Protein AF-A0A814RGB7-F1 (afdb_monomer_lite)

Structure (mmCIF, N/CA/C/O backbone):
data_AF-A0A814RGB7-F1
#
_entry.id   AF-A0A814RGB7-F1
#
loop_
_atom_site.group_PDB
_atom_site.id
_atom_site.type_symbol
_atom_site.label_atom_id
_atom_site.label_alt_id
_atom_site.label_comp_id
_atom_site.label_asym_id
_atom_site.label_entity_id
_atom_site.label_seq_id
_atom_site.pdbx_PDB_ins_code
_atom_site.Cartn_x
_atom_site.Cartn_y
_atom_site.Cartn_z
_atom_site.occupancy
_atom_site.B_iso_or_equiv
_atom_site.auth_seq_id
_atom_site.auth_comp_id
_atom_site.auth_asym_id
_atom_site.auth_atom_id
_atom_site.pdbx_PDB_model_num
ATOM 1 N N . MET A 1 1 ? 11.435 -7.541 -23.942 1.00 33.56 1 MET A N 1
ATOM 2 C CA . MET A 1 1 ? 10.851 -6.207 -24.217 1.00 33.56 1 MET A CA 1
ATOM 3 C C . MET A 1 1 ? 11.840 -5.070 -23.958 1.00 33.56 1 MET A C 1
ATOM 5 O O . MET A 1 1 ? 12.198 -4.415 -24.922 1.00 33.56 1 MET A O 1
ATOM 9 N N . TYR A 1 2 ? 12.375 -4.865 -22.743 1.00 37.16 2 TYR A N 1
ATOM 10 C CA . TYR A 1 2 ? 13.405 -3.826 -22.505 1.00 37.16 2 TYR A CA 1
ATOM 11 C C . TYR A 1 2 ? 14.735 -4.060 -23.253 1.00 37.16 2 TYR A C 1
ATOM 13 O O . TYR A 1 2 ? 15.368 -3.114 -23.705 1.00 37.16 2 TYR A O 1
ATOM 21 N N . THR A 1 3 ? 15.138 -5.315 -23.457 1.00 35.88 3 THR A N 1
ATOM 22 C CA . THR A 1 3 ? 16.342 -5.685 -24.226 1.00 35.88 3 THR A CA 1
ATOM 23 C C . THR A 1 3 ? 16.270 -5.319 -25.713 1.00 35.88 3 THR A C 1
ATOM 25 O O . THR A 1 3 ? 17.300 -5.087 -26.337 1.00 35.88 3 THR A O 1
ATOM 28 N N . GLU A 1 4 ? 15.068 -5.219 -26.284 1.00 37.34 4 GLU A N 1
ATOM 29 C CA . GLU A 1 4 ? 14.876 -4.943 -27.713 1.00 37.34 4 GLU A CA 1
ATOM 30 C C . GLU A 1 4 ? 14.981 -3.440 -28.023 1.00 37.34 4 GLU A C 1
ATOM 32 O O . GLU A 1 4 ? 15.603 -3.060 -29.017 1.00 37.34 4 GLU A O 1
ATOM 37 N N . GLN A 1 5 ? 14.494 -2.587 -27.107 1.00 41.88 5 GLN A N 1
ATOM 38 C CA . GLN A 1 5 ? 14.685 -1.128 -27.148 1.00 41.88 5 GLN A CA 1
ATOM 39 C C . GLN A 1 5 ? 16.163 -0.732 -27.081 1.00 41.88 5 GLN A C 1
ATOM 41 O O . GLN A 1 5 ? 16.591 0.188 -27.773 1.00 41.88 5 GLN A O 1
ATOM 46 N N . VAL A 1 6 ? 16.953 -1.458 -26.290 1.00 46.22 6 VAL A N 1
ATOM 47 C CA . VAL A 1 6 ? 18.399 -1.240 -26.197 1.00 46.22 6 VAL A CA 1
ATOM 48 C C . VAL A 1 6 ? 19.080 -1.570 -27.533 1.00 46.22 6 VAL A C 1
ATOM 50 O O . VAL A 1 6 ? 19.961 -0.834 -27.966 1.00 46.22 6 VAL A O 1
ATOM 53 N N . SER A 1 7 ? 18.636 -2.613 -28.246 1.00 39.19 7 SER A N 1
ATOM 54 C CA . SER A 1 7 ? 19.266 -3.036 -29.508 1.00 39.19 7 SER A CA 1
ATOM 55 C C . SER A 1 7 ? 19.085 -2.045 -30.668 1.00 39.19 7 SER A C 1
ATOM 57 O O . SER A 1 7 ? 20.008 -1.862 -31.462 1.00 39.19 7 SER A O 1
ATOM 59 N N . LEU A 1 8 ? 17.936 -1.359 -30.746 1.00 42.97 8 LEU A N 1
ATOM 60 C CA . LEU A 1 8 ? 17.678 -0.336 -31.769 1.00 42.97 8 LEU A CA 1
ATOM 61 C C . LEU A 1 8 ? 18.514 0.932 -31.541 1.00 42.97 8 LEU A C 1
ATOM 63 O O . LEU A 1 8 ? 18.915 1.576 -32.508 1.00 42.97 8 LEU A O 1
ATOM 67 N N . PHE A 1 9 ? 18.847 1.241 -30.286 1.00 43.59 9 PHE A N 1
ATOM 68 C CA . PHE A 1 9 ? 19.666 2.399 -29.921 1.00 43.59 9 PHE A CA 1
ATOM 69 C C . PHE A 1 9 ? 21.161 2.207 -30.248 1.00 43.59 9 PHE A C 1
ATOM 71 O O . PHE A 1 9 ? 21.848 3.157 -30.611 1.00 43.59 9 PHE A O 1
ATOM 78 N N . TYR A 1 10 ? 21.672 0.970 -30.212 1.00 40.97 10 TYR A N 1
ATOM 79 C CA . TYR A 1 10 ? 23.081 0.676 -30.530 1.00 40.97 10 TYR A CA 1
ATOM 80 C C . TYR A 1 10 ? 23.451 0.824 -32.011 1.00 40.97 10 TYR A C 1
ATOM 82 O O . TYR A 1 10 ? 24.636 0.835 -32.347 1.00 40.97 10 TYR A O 1
ATOM 90 N N . LYS A 1 11 ? 22.475 0.948 -32.919 1.00 43.69 11 LYS A N 1
ATOM 91 C CA . LYS A 1 11 ? 22.734 0.923 -34.367 1.00 43.69 11 LYS A CA 1
ATOM 92 C C . LYS A 1 11 ? 23.328 2.224 -34.935 1.00 43.69 11 LYS A C 1
ATOM 94 O O . LYS A 1 11 ? 23.633 2.255 -36.122 1.00 43.69 11 LYS A O 1
ATOM 99 N N . GLN A 1 12 ? 23.504 3.271 -34.122 1.00 38.03 12 GLN A N 1
ATOM 100 C CA . GLN A 1 12 ? 23.889 4.615 -34.586 1.00 38.03 12 GLN A CA 1
ATOM 101 C C . GLN A 1 12 ? 25.231 5.165 -34.067 1.00 38.03 12 GLN A C 1
ATOM 103 O O . GLN A 1 12 ? 25.542 6.320 -34.341 1.00 38.03 12 GLN A O 1
ATOM 108 N N . ILE A 1 13 ? 26.067 4.384 -33.373 1.00 42.38 13 ILE A N 1
ATOM 109 C CA . ILE A 1 13 ? 27.338 4.912 -32.838 1.00 42.38 13 ILE A CA 1
ATOM 110 C C . ILE A 1 13 ? 28.458 4.859 -33.906 1.00 42.38 13 ILE A C 1
ATOM 112 O O . ILE A 1 13 ? 28.787 3.767 -34.383 1.00 42.38 13 ILE A O 1
ATOM 116 N N . PRO A 1 14 ? 29.080 5.997 -34.284 1.00 39.72 14 PRO A N 1
ATOM 117 C CA . PRO A 1 14 ? 30.199 6.028 -35.223 1.00 39.72 14 PRO A CA 1
ATOM 118 C C . PRO A 1 14 ? 31.477 5.445 -34.602 1.00 39.72 14 PRO A C 1
ATOM 120 O O . PRO A 1 14 ? 31.844 5.743 -33.466 1.00 39.72 14 PRO A O 1
ATOM 123 N N . LYS A 1 15 ? 32.181 4.609 -35.373 1.00 40.59 15 LYS A N 1
ATOM 124 C CA . LYS A 1 15 ? 33.459 4.000 -34.980 1.00 40.59 15 LYS A CA 1
ATOM 125 C C . LYS A 1 15 ? 34.573 5.052 -35.004 1.00 40.59 15 LYS A C 1
ATOM 127 O O . LYS A 1 15 ? 35.044 5.404 -36.081 1.00 40.59 15 LYS A O 1
ATOM 132 N N . MET A 1 16 ? 35.031 5.511 -33.839 1.00 38.03 16 MET A N 1
ATOM 133 C CA . MET A 1 16 ? 36.320 6.204 -33.725 1.00 38.03 16 MET A CA 1
ATOM 134 C C . MET A 1 16 ? 37.440 5.189 -33.474 1.00 38.03 16 MET A C 1
ATOM 136 O O . MET A 1 16 ? 37.330 4.329 -32.601 1.00 38.03 16 MET A O 1
ATOM 140 N N . VAL A 1 17 ? 38.507 5.277 -34.270 1.00 42.53 17 VAL A N 1
ATOM 141 C CA . VAL A 1 17 ? 39.673 4.383 -34.235 1.00 42.53 17 VAL A CA 1
ATOM 142 C C . VAL A 1 17 ? 40.725 4.976 -33.296 1.00 42.53 17 VAL A C 1
ATOM 144 O O . VAL A 1 17 ? 41.250 6.050 -33.570 1.00 42.53 17 VAL A O 1
ATOM 147 N N . PHE A 1 18 ? 41.052 4.273 -32.208 1.00 46.28 18 PHE A N 1
ATOM 148 C CA . PHE A 1 18 ? 42.169 4.610 -31.319 1.00 46.28 18 PHE A CA 1
ATOM 149 C C . PHE A 1 18 ? 43.207 3.479 -31.310 1.00 46.28 18 PHE A C 1
ATOM 151 O O . PHE A 1 18 ? 42.896 2.330 -30.996 1.00 46.28 18 PHE A O 1
ATOM 158 N N . ASN A 1 19 ? 44.458 3.823 -31.628 1.00 50.38 19 ASN A N 1
ATOM 159 C CA . ASN A 1 19 ? 45.604 2.914 -31.665 1.00 50.38 19 ASN A CA 1
ATOM 160 C C . ASN A 1 19 ? 46.225 2.755 -30.264 1.00 50.38 19 ASN A C 1
ATOM 162 O O . ASN A 1 19 ? 47.254 3.348 -29.965 1.00 50.38 19 ASN A O 1
ATOM 166 N N . ASN A 1 20 ? 45.577 1.972 -29.399 1.00 51.78 20 ASN A N 1
ATOM 167 C CA . ASN A 1 20 ? 46.168 1.360 -28.198 1.00 51.78 20 ASN A CA 1
ATOM 168 C C . ASN A 1 20 ? 45.368 0.082 -27.885 1.00 51.78 20 ASN A C 1
ATOM 170 O O . ASN A 1 20 ? 44.400 0.091 -27.127 1.00 51.78 20 ASN A O 1
ATOM 174 N N . ILE A 1 21 ? 45.703 -1.004 -28.585 1.00 59.81 21 ILE A N 1
ATOM 175 C CA . ILE A 1 21 ? 44.792 -2.138 -28.826 1.00 59.81 21 ILE A CA 1
ATOM 176 C C . ILE A 1 21 ? 44.716 -3.120 -27.642 1.00 59.81 21 ILE A C 1
ATOM 178 O O . ILE A 1 21 ? 43.698 -3.774 -27.464 1.00 59.81 21 ILE A O 1
ATOM 182 N N . THR A 1 22 ? 45.739 -3.228 -26.793 1.00 68.19 22 THR A N 1
ATOM 183 C CA . THR A 1 22 ? 45.801 -4.319 -25.800 1.00 68.19 22 THR A CA 1
ATOM 184 C C . THR A 1 22 ? 45.109 -3.995 -24.473 1.00 68.19 22 THR A C 1
ATOM 186 O O . THR A 1 22 ? 44.306 -4.789 -23.995 1.00 68.19 22 THR A O 1
ATOM 189 N N . THR A 1 23 ? 45.331 -2.811 -23.893 1.00 66.75 23 THR A N 1
ATOM 190 C CA . THR A 1 23 ? 44.683 -2.399 -22.628 1.00 66.75 23 THR A CA 1
ATOM 191 C C . THR A 1 23 ? 43.201 -2.055 -22.792 1.00 66.75 23 THR A C 1
ATOM 193 O O . THR A 1 23 ? 42.419 -2.176 -21.850 1.00 66.75 23 THR A O 1
ATOM 196 N N . THR A 1 24 ? 42.783 -1.658 -23.993 1.00 66.19 24 THR A N 1
ATOM 197 C CA . THR A 1 24 ? 41.378 -1.351 -24.295 1.00 66.19 24 THR A CA 1
ATOM 198 C C . THR A 1 24 ? 40.516 -2.610 -24.384 1.00 66.19 24 THR A C 1
ATOM 200 O O . THR A 1 24 ? 39.361 -2.583 -23.958 1.00 66.19 24 THR A O 1
ATOM 203 N N . VAL A 1 25 ? 41.072 -3.733 -24.851 1.00 70.88 25 VAL A N 1
ATOM 204 C CA . VAL A 1 25 ? 40.349 -5.010 -24.981 1.00 70.88 25 VAL A CA 1
ATOM 205 C C . VAL A 1 25 ? 40.011 -5.618 -23.617 1.00 70.88 25 VAL A C 1
ATOM 207 O O . VAL A 1 25 ? 38.863 -6.009 -23.403 1.00 70.88 25 VAL A O 1
ATOM 210 N N . GLU A 1 26 ? 40.944 -5.632 -22.660 1.00 74.00 26 GLU A N 1
ATOM 211 C CA . GLU A 1 26 ? 40.677 -6.161 -21.309 1.00 74.00 26 GLU A CA 1
ATOM 212 C C . GLU A 1 26 ? 39.628 -5.324 -20.554 1.00 74.00 26 GLU A C 1
ATOM 214 O O . GLU A 1 26 ? 38.721 -5.865 -19.908 1.00 74.00 26 GLU A O 1
ATOM 219 N N . LEU A 1 27 ? 39.679 -3.994 -20.690 1.00 73.81 27 LEU A N 1
ATOM 220 C CA . LEU A 1 27 ? 38.715 -3.087 -20.061 1.00 73.81 27 LEU A CA 1
ATOM 221 C C . LEU A 1 27 ? 37.318 -3.195 -20.705 1.00 73.81 27 LEU A C 1
ATOM 223 O O . LEU A 1 27 ? 36.295 -3.164 -20.011 1.00 73.81 27 LEU A O 1
ATOM 227 N N . MET A 1 28 ? 37.252 -3.406 -22.025 1.00 75.06 28 MET A N 1
ATOM 228 C CA . MET A 1 28 ? 36.004 -3.713 -22.735 1.00 75.06 28 MET A CA 1
ATOM 229 C C . MET A 1 28 ? 35.414 -5.067 -22.319 1.00 75.06 28 MET A C 1
ATOM 231 O O . MET A 1 28 ? 34.200 -5.190 -22.152 1.00 75.06 28 MET A O 1
ATOM 235 N N . GLN A 1 29 ? 36.245 -6.085 -22.101 1.00 83.00 29 GLN A N 1
ATOM 236 C CA . GLN A 1 29 ? 35.766 -7.405 -21.691 1.00 83.00 29 GLN A CA 1
ATOM 237 C C . GLN A 1 29 ? 35.222 -7.399 -20.254 1.00 83.00 29 GLN A C 1
ATOM 239 O O . GLN A 1 29 ? 34.168 -7.981 -19.990 1.00 83.00 29 GLN A O 1
ATOM 244 N N . THR A 1 30 ? 35.884 -6.677 -19.348 1.00 83.88 30 THR A N 1
ATOM 245 C CA . THR A 1 30 ? 35.454 -6.537 -17.946 1.00 83.88 30 THR A CA 1
ATOM 246 C C . THR A 1 30 ? 34.173 -5.705 -17.818 1.00 83.88 30 THR A C 1
ATOM 248 O O . THR A 1 30 ? 33.269 -6.042 -17.055 1.00 83.88 30 THR A O 1
ATOM 251 N N . SER A 1 31 ? 34.041 -4.631 -18.601 1.00 85.12 31 SER A N 1
ATOM 252 C CA . SER A 1 31 ? 32.812 -3.824 -18.624 1.00 85.12 31 SER A CA 1
ATOM 253 C C . SER A 1 31 ? 31.614 -4.599 -19.181 1.00 85.12 31 SER A C 1
ATOM 255 O O . SER A 1 31 ? 30.502 -4.472 -18.660 1.00 85.12 31 SER A O 1
ATOM 257 N N . LYS A 1 32 ? 31.838 -5.458 -20.184 1.00 87.25 32 LYS A N 1
ATOM 258 C CA . LYS A 1 32 ? 30.808 -6.349 -20.726 1.00 87.25 32 LYS A CA 1
ATOM 259 C C . LYS A 1 32 ? 30.332 -7.375 -19.695 1.00 87.25 32 LYS A C 1
ATOM 261 O O . LYS A 1 32 ? 29.128 -7.493 -19.488 1.00 87.25 32 LYS A O 1
ATOM 266 N N . SER A 1 33 ? 31.244 -8.057 -18.999 1.00 92.06 33 SER A N 1
ATOM 267 C CA . SER A 1 33 ? 30.863 -9.064 -17.995 1.00 92.06 33 SER A CA 1
ATOM 268 C C . SER A 1 33 ? 30.087 -8.458 -16.817 1.00 92.06 33 SER A C 1
ATOM 270 O O . SER A 1 33 ? 29.112 -9.053 -16.345 1.00 92.06 33 SER A O 1
ATOM 272 N N . LEU A 1 34 ? 30.450 -7.244 -16.382 1.00 91.06 34 LEU A N 1
ATOM 273 C CA . LEU A 1 34 ? 29.706 -6.499 -15.363 1.00 91.06 34 LEU A CA 1
ATOM 274 C C . LEU A 1 34 ? 28.298 -6.132 -15.846 1.00 91.06 34 LEU A C 1
ATOM 276 O O . LEU A 1 34 ? 27.326 -6.343 -15.121 1.00 91.06 34 LEU A O 1
ATOM 280 N N . SER A 1 35 ? 28.187 -5.601 -17.066 1.00 91.94 35 SER A N 1
ATOM 281 C CA . SER A 1 35 ? 26.909 -5.263 -17.697 1.00 91.94 35 SER A CA 1
ATOM 282 C C . SER A 1 35 ? 25.983 -6.481 -17.769 1.00 91.94 35 SER A C 1
ATOM 284 O O . SER A 1 35 ? 24.828 -6.409 -17.348 1.00 91.94 35 SER A O 1
ATOM 286 N N . ASP A 1 36 ? 26.493 -7.625 -18.224 1.00 91.62 36 ASP A N 1
ATOM 287 C CA . ASP A 1 36 ? 25.722 -8.868 -18.332 1.00 91.62 36 ASP A CA 1
ATOM 288 C C . AS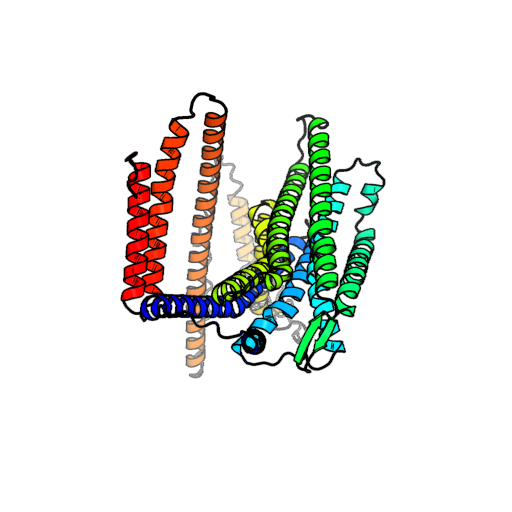P A 1 36 ? 25.252 -9.363 -16.955 1.00 91.62 36 ASP A C 1
ATOM 290 O O . ASP A 1 36 ? 24.088 -9.735 -16.782 1.00 91.62 36 ASP A O 1
ATOM 294 N N . THR A 1 37 ? 26.121 -9.281 -15.943 1.00 93.12 37 THR A N 1
ATOM 295 C CA . THR A 1 37 ? 25.789 -9.659 -14.561 1.00 93.12 37 THR A CA 1
ATOM 296 C C . THR A 1 37 ? 24.711 -8.749 -13.967 1.00 93.12 37 THR A C 1
ATOM 298 O O . THR A 1 37 ? 23.740 -9.239 -13.386 1.00 93.12 37 THR A O 1
ATOM 301 N N . LEU A 1 38 ? 24.831 -7.428 -14.133 1.00 92.06 38 LEU A N 1
ATOM 302 C CA . LEU A 1 38 ? 23.834 -6.463 -13.656 1.00 92.06 38 LEU A CA 1
ATOM 303 C C . LEU A 1 38 ? 22.482 -6.660 -14.338 1.00 92.06 38 LEU A C 1
ATOM 305 O O . LEU A 1 38 ? 21.448 -6.629 -13.671 1.00 92.06 38 LEU A O 1
ATOM 309 N N . ASN A 1 39 ? 22.482 -6.912 -15.646 1.00 90.50 39 ASN A N 1
ATOM 310 C CA . ASN A 1 39 ? 21.262 -7.175 -16.398 1.00 90.50 39 ASN A CA 1
ATOM 311 C C . ASN A 1 39 ? 20.585 -8.469 -15.936 1.00 90.50 39 ASN A C 1
ATOM 313 O O . ASN A 1 39 ? 19.370 -8.474 -15.736 1.00 90.50 39 ASN A O 1
ATOM 317 N N . LEU A 1 40 ? 21.351 -9.533 -15.680 1.00 93.31 40 LEU A N 1
ATOM 318 C CA . LEU A 1 40 ? 20.819 -10.784 -15.139 1.00 93.31 40 LEU A CA 1
ATOM 319 C C . LEU A 1 40 ? 20.191 -10.588 -13.750 1.00 93.31 40 LEU A C 1
ATOM 321 O O . LEU A 1 40 ? 19.084 -11.064 -13.489 1.00 93.31 40 LEU A O 1
ATOM 325 N N . ILE A 1 41 ? 20.872 -9.869 -12.852 1.00 93.94 41 ILE A N 1
ATOM 326 C CA . ILE A 1 41 ? 20.347 -9.568 -11.512 1.00 93.94 41 ILE A CA 1
ATOM 327 C C . ILE A 1 41 ? 19.084 -8.710 -11.620 1.00 93.94 41 ILE A C 1
ATOM 329 O O . ILE A 1 41 ? 18.080 -9.024 -10.982 1.00 93.94 41 ILE A O 1
ATOM 333 N N . SER A 1 42 ? 19.111 -7.663 -12.448 1.00 93.00 42 SER A N 1
ATOM 334 C CA . SER A 1 42 ? 17.967 -6.780 -12.691 1.00 93.00 42 SER A CA 1
ATOM 335 C C . SER A 1 42 ? 16.749 -7.569 -13.170 1.00 93.00 42 SER A C 1
ATOM 337 O O . SER A 1 42 ? 15.669 -7.446 -12.596 1.00 93.00 42 SER A O 1
ATOM 339 N N . GLN A 1 43 ? 16.931 -8.458 -14.150 1.00 92.56 43 GLN A N 1
ATOM 340 C CA . GLN A 1 43 ? 15.865 -9.327 -14.650 1.00 92.56 43 GLN A CA 1
ATOM 341 C C . GLN A 1 43 ? 15.298 -10.226 -13.549 1.00 92.56 43 GLN A C 1
ATOM 343 O O . GLN A 1 43 ? 14.084 -10.286 -13.381 1.00 92.56 43 GLN A O 1
ATOM 348 N N . ASN A 1 44 ? 16.145 -10.875 -12.748 1.00 94.19 44 ASN A N 1
ATOM 349 C CA . ASN A 1 44 ? 15.670 -11.718 -11.649 1.00 94.19 44 ASN A CA 1
ATOM 350 C C . ASN A 1 44 ? 14.881 -10.919 -10.600 1.00 94.19 44 ASN A C 1
ATOM 352 O O . ASN A 1 44 ? 13.831 -11.375 -10.145 1.00 94.19 44 ASN A O 1
ATOM 356 N N . ILE A 1 45 ? 15.343 -9.718 -10.242 1.00 93.94 45 ILE A N 1
ATOM 357 C CA . ILE A 1 45 ? 14.630 -8.835 -9.310 1.00 93.94 45 ILE A CA 1
ATOM 358 C C . ILE A 1 45 ? 13.273 -8.432 -9.894 1.00 93.94 45 ILE A C 1
ATOM 360 O O . ILE A 1 45 ? 12.258 -8.587 -9.219 1.00 93.94 45 ILE A O 1
ATOM 364 N N . LEU A 1 46 ? 13.237 -7.980 -11.150 1.00 92.12 46 LEU A N 1
ATOM 365 C CA . LEU A 1 46 ? 12.009 -7.579 -11.844 1.00 92.12 46 LEU A CA 1
ATOM 366 C C . LEU A 1 46 ? 10.990 -8.720 -11.965 1.00 92.12 46 LEU A C 1
ATOM 368 O O . LEU A 1 46 ? 9.794 -8.454 -11.982 1.00 92.12 46 LEU A O 1
ATOM 372 N N . ILE A 1 47 ? 11.442 -9.975 -12.037 1.00 93.62 47 ILE A N 1
ATOM 373 C CA . ILE A 1 47 ? 10.562 -11.143 -12.154 1.00 93.62 47 ILE A CA 1
ATOM 374 C C . ILE A 1 47 ? 10.033 -11.581 -10.785 1.00 93.62 47 ILE A C 1
ATOM 376 O O . ILE A 1 47 ? 8.824 -11.724 -10.611 1.00 93.62 47 ILE A O 1
ATOM 380 N N . TYR A 1 48 ? 10.910 -11.825 -9.809 1.00 96.00 48 TYR A N 1
ATOM 381 C CA . TYR A 1 48 ? 10.520 -12.510 -8.569 1.00 96.00 48 TYR A CA 1
ATOM 382 C C . TYR A 1 48 ? 10.019 -11.570 -7.468 1.00 96.00 48 TYR A C 1
ATOM 384 O O . TYR A 1 48 ? 9.172 -11.964 -6.663 1.00 96.00 48 TYR A O 1
ATOM 392 N N . LEU A 1 49 ? 10.506 -10.330 -7.412 1.00 95.75 49 LEU A N 1
ATOM 393 C CA . LEU A 1 49 ? 10.148 -9.390 -6.349 1.00 95.75 49 LEU A CA 1
ATOM 394 C C . LEU A 1 49 ? 8.659 -8.960 -6.376 1.00 95.75 49 LEU A C 1
ATOM 396 O O . LEU A 1 49 ? 8.052 -8.920 -5.301 1.00 95.75 49 LEU A O 1
ATOM 400 N N . PRO A 1 50 ? 8.013 -8.760 -7.547 1.00 95.00 50 PRO A N 1
ATOM 401 C CA . PRO A 1 50 ? 6.565 -8.536 -7.646 1.00 95.00 50 PRO A CA 1
ATOM 402 C C . PRO A 1 50 ? 5.713 -9.620 -6.975 1.00 95.00 50 PRO A C 1
ATOM 404 O O . PRO A 1 50 ? 4.757 -9.304 -6.259 1.00 95.00 50 PRO A O 1
ATOM 407 N N . LEU A 1 51 ? 6.081 -10.897 -7.155 1.00 96.50 51 LEU A N 1
ATOM 408 C CA . LEU A 1 51 ? 5.397 -12.033 -6.530 1.00 96.50 51 LEU A CA 1
ATOM 409 C C . LEU A 1 51 ? 5.531 -11.985 -5.005 1.00 96.50 51 LEU A C 1
ATOM 411 O O . LEU A 1 51 ? 4.548 -12.183 -4.292 1.00 96.50 51 LEU A O 1
ATOM 415 N N . VAL A 1 52 ? 6.732 -11.687 -4.500 1.00 97.38 52 VAL A N 1
ATOM 416 C CA . VAL A 1 52 ? 6.966 -11.525 -3.060 1.00 97.38 52 VAL A CA 1
ATOM 417 C C . VAL A 1 52 ? 6.058 -10.423 -2.510 1.00 97.38 52 VAL A C 1
ATOM 419 O O . VAL A 1 52 ? 5.316 -10.662 -1.558 1.00 97.38 52 VAL A O 1
ATOM 422 N N . PHE A 1 53 ? 6.026 -9.244 -3.133 1.00 97.25 53 PHE A N 1
ATOM 423 C CA . PHE A 1 53 ? 5.151 -8.158 -2.682 1.00 97.25 53 PHE A CA 1
ATOM 424 C C . PHE A 1 53 ? 3.669 -8.484 -2.788 1.00 97.25 53 PHE A C 1
ATOM 426 O O . PHE A 1 53 ? 2.915 -8.082 -1.907 1.00 97.25 53 PHE A O 1
ATOM 433 N N . PHE A 1 54 ? 3.245 -9.245 -3.793 1.00 98.00 54 PHE A N 1
ATOM 434 C CA . PHE A 1 54 ? 1.869 -9.719 -3.882 1.00 98.00 54 PHE A CA 1
ATOM 435 C C . PHE A 1 54 ? 1.498 -10.616 -2.689 1.00 98.00 54 PHE A C 1
ATOM 437 O O . PHE A 1 54 ? 0.480 -10.378 -2.040 1.00 98.00 54 PHE A O 1
ATOM 444 N N . LEU A 1 55 ? 2.346 -11.589 -2.333 1.00 97.94 55 LEU A N 1
ATOM 445 C CA . LEU A 1 55 ? 2.105 -12.483 -1.193 1.00 97.94 55 LEU A CA 1
ATOM 446 C C . LEU A 1 55 ? 2.069 -11.726 0.142 1.00 97.94 55 LEU A C 1
ATOM 448 O O . LEU A 1 55 ? 1.140 -11.903 0.932 1.00 97.94 55 LEU A O 1
ATOM 452 N N . PHE A 1 56 ? 3.044 -10.846 0.389 1.00 98.31 56 PHE A N 1
ATOM 453 C CA . PHE A 1 56 ? 3.045 -9.999 1.587 1.00 98.31 56 PHE A CA 1
ATOM 454 C C . PHE A 1 56 ? 1.859 -9.020 1.591 1.00 98.31 56 PHE A C 1
ATOM 456 O O . PHE A 1 56 ? 1.254 -8.786 2.635 1.00 98.31 56 PHE A O 1
ATOM 463 N N . GLY A 1 57 ? 1.476 -8.484 0.432 1.00 98.12 57 GLY A N 1
ATOM 464 C CA . GLY A 1 57 ? 0.301 -7.631 0.274 1.00 98.12 57 GLY A CA 1
ATOM 465 C C . GLY A 1 57 ? -0.996 -8.356 0.628 1.00 98.12 57 GLY A C 1
ATOM 466 O O . GLY A 1 57 ? -1.808 -7.815 1.374 1.00 98.12 57 GLY A O 1
ATOM 467 N N . LEU A 1 58 ? -1.163 -9.605 0.184 1.00 98.38 58 LEU A N 1
ATOM 468 C CA . LEU A 1 58 ? -2.325 -10.437 0.508 1.00 98.38 58 LEU A CA 1
ATOM 469 C C . LEU A 1 58 ? -2.422 -10.699 2.019 1.00 98.38 58 LEU A C 1
ATOM 471 O O . LEU A 1 58 ? -3.476 -10.491 2.622 1.00 98.38 58 LEU A O 1
ATOM 475 N N . ILE A 1 59 ? -1.312 -11.105 2.646 1.00 98.12 59 ILE A N 1
ATOM 476 C CA . ILE A 1 59 ? -1.239 -11.330 4.098 1.00 98.12 59 ILE A CA 1
ATOM 477 C C . ILE A 1 59 ? -1.563 -10.034 4.850 1.00 98.12 59 ILE A C 1
ATOM 479 O O . ILE A 1 59 ? -2.364 -10.039 5.789 1.00 98.12 59 ILE A O 1
ATOM 483 N N . GLY A 1 60 ? -0.973 -8.916 4.421 1.00 97.88 60 GLY A N 1
ATOM 484 C CA . GLY A 1 60 ? -1.211 -7.601 5.000 1.00 97.88 60 GLY A CA 1
ATOM 485 C C . GLY A 1 60 ? -2.667 -7.155 4.881 1.00 97.88 60 GLY A C 1
ATOM 486 O O . GLY A 1 60 ? -3.254 -6.698 5.863 1.00 97.88 60 GLY A O 1
ATOM 487 N N . PHE A 1 61 ? -3.284 -7.348 3.716 1.00 98.31 61 PHE A N 1
ATOM 488 C CA . PHE A 1 61 ? -4.689 -7.036 3.476 1.00 98.31 61 PHE A CA 1
ATOM 489 C C . PHE A 1 61 ? -5.612 -7.853 4.385 1.00 98.31 61 PHE A C 1
ATOM 491 O O . PHE A 1 61 ? -6.433 -7.271 5.094 1.00 98.31 61 PHE A O 1
ATOM 498 N N . ILE A 1 62 ? -5.434 -9.177 4.443 1.00 97.38 62 ILE A N 1
ATOM 499 C CA . ILE A 1 62 ? -6.209 -10.062 5.327 1.00 97.38 62 ILE A CA 1
ATOM 500 C C . ILE A 1 62 ? -6.075 -9.608 6.789 1.00 97.38 62 ILE A C 1
ATOM 502 O O . ILE A 1 62 ? -7.068 -9.495 7.514 1.00 97.38 62 ILE A O 1
ATOM 506 N N . GLY A 1 63 ? -4.856 -9.279 7.222 1.00 97.25 63 GLY A N 1
ATOM 507 C CA . GLY A 1 63 ? -4.602 -8.766 8.563 1.00 97.25 63 GLY A CA 1
ATOM 508 C C . GLY A 1 63 ? -5.279 -7.419 8.846 1.00 97.25 63 GLY A C 1
ATOM 509 O O . GLY A 1 63 ? -5.851 -7.229 9.927 1.00 97.25 63 GLY A O 1
ATOM 510 N N . ASN A 1 64 ? -5.280 -6.500 7.878 1.00 97.50 64 ASN A N 1
ATOM 511 C CA . ASN A 1 64 ? -5.999 -5.227 7.962 1.00 97.50 64 ASN A CA 1
ATOM 512 C C . ASN A 1 64 ? -7.516 -5.437 8.031 1.00 97.50 64 ASN A C 1
ATOM 514 O O . ASN A 1 64 ? -8.163 -4.812 8.870 1.00 97.50 64 ASN A O 1
ATOM 518 N N . VAL A 1 65 ? -8.083 -6.349 7.237 1.00 96.62 65 VAL A N 1
ATOM 519 C CA . VAL A 1 65 ? -9.512 -6.704 7.273 1.00 96.62 65 VAL A CA 1
ATOM 520 C C . VAL A 1 65 ? -9.902 -7.226 8.657 1.00 96.62 65 VAL A C 1
ATOM 522 O O . VAL A 1 65 ? -10.817 -6.686 9.279 1.00 96.62 65 VAL A O 1
ATOM 525 N N . PHE A 1 66 ? -9.170 -8.205 9.201 1.00 95.44 66 PHE A N 1
ATOM 526 C CA . PHE A 1 66 ? -9.455 -8.743 10.538 1.00 95.44 66 PHE A CA 1
ATOM 527 C C . PHE A 1 66 ? -9.366 -7.698 11.643 1.00 95.44 66 PHE A C 1
ATOM 529 O O . PHE A 1 66 ? -10.101 -7.776 12.631 1.00 95.44 66 PHE A O 1
ATOM 536 N N . THR A 1 67 ? -8.461 -6.735 11.487 1.00 96.31 67 THR A N 1
ATOM 537 C CA . THR A 1 67 ? -8.237 -5.703 12.491 1.00 96.31 67 THR A CA 1
ATOM 538 C C . THR A 1 67 ? -9.279 -4.595 12.387 1.00 96.31 67 THR A C 1
ATOM 540 O O . THR A 1 67 ? -9.961 -4.305 13.368 1.00 96.31 67 THR A O 1
ATOM 543 N N . TYR A 1 68 ? -9.460 -3.988 11.214 1.00 96.00 68 TYR A N 1
ATOM 544 C CA . TYR A 1 68 ? -10.347 -2.836 11.038 1.00 96.00 68 TYR A CA 1
ATOM 545 C C . TYR A 1 68 ? -11.837 -3.190 11.096 1.00 96.00 68 TYR A C 1
ATOM 547 O O . TYR A 1 68 ? -12.630 -2.341 11.505 1.00 96.00 68 TYR A O 1
ATOM 555 N N . LEU A 1 69 ? -12.229 -4.433 10.789 1.00 94.81 69 LEU A N 1
ATOM 556 C CA . LEU A 1 69 ? -13.616 -4.887 10.960 1.00 94.81 69 LEU A CA 1
ATOM 557 C C . LEU A 1 69 ? -14.003 -5.164 12.422 1.00 94.81 69 LEU A C 1
ATOM 559 O O . LEU A 1 69 ? -15.180 -5.398 12.706 1.00 94.81 69 LEU A O 1
ATOM 563 N N . GLN A 1 70 ? -13.062 -5.106 13.374 1.00 94.88 70 GLN A N 1
ATOM 564 C CA . GLN A 1 70 ? -13.404 -5.235 14.791 1.00 94.88 70 GLN A CA 1
ATOM 565 C C . GLN A 1 70 ? -14.423 -4.155 15.203 1.00 94.88 70 GLN A C 1
ATOM 567 O O . GLN A 1 70 ? -14.241 -2.978 14.872 1.00 94.88 70 GLN A O 1
ATOM 572 N N . PRO A 1 71 ? -15.450 -4.491 16.011 1.00 93.12 71 PRO A N 1
ATOM 573 C CA . PRO A 1 71 ? -16.481 -3.538 16.435 1.00 93.12 71 PRO A CA 1
ATOM 574 C C . PRO A 1 71 ? -15.944 -2.272 17.116 1.00 93.12 71 PRO A C 1
ATOM 576 O O . PRO A 1 71 ? -16.577 -1.222 17.051 1.00 93.12 71 PRO A O 1
ATOM 579 N N . GLN A 1 72 ? -14.773 -2.366 17.751 1.00 91.50 72 GLN A N 1
ATOM 580 C CA . GLN A 1 72 ? -14.105 -1.248 18.424 1.00 91.50 72 GLN A CA 1
ATOM 581 C C . GLN A 1 72 ? -13.463 -0.251 17.448 1.00 91.50 72 GLN A C 1
ATOM 583 O O . GLN A 1 72 ? -13.251 0.904 17.811 1.00 91.50 72 GLN A O 1
ATOM 588 N N . LEU A 1 73 ? -13.124 -0.695 16.233 1.00 92.44 73 LEU A N 1
ATOM 589 C CA . LEU A 1 73 ? -12.405 0.091 15.229 1.00 92.44 73 LEU A CA 1
ATOM 590 C C . LEU A 1 73 ? -13.302 0.542 14.075 1.00 92.44 73 LEU A C 1
ATOM 592 O O . LEU A 1 73 ? -13.063 1.615 13.528 1.00 92.44 73 LEU A O 1
ATOM 596 N N . ARG A 1 74 ? -14.380 -0.193 13.766 1.00 93.00 74 ARG A N 1
ATOM 597 C CA . ARG A 1 74 ? -15.321 0.151 12.681 1.00 93.00 74 ARG A CA 1
ATOM 598 C C . ARG A 1 74 ? -16.015 1.508 12.841 1.00 93.00 74 ARG A C 1
ATOM 600 O O . ARG A 1 74 ? -16.457 2.089 11.861 1.00 93.00 74 ARG A O 1
ATOM 607 N N . SER A 1 75 ? -16.148 2.004 14.073 1.00 93.00 75 SER A N 1
ATOM 608 C CA . SER A 1 75 ? -16.742 3.321 14.347 1.00 93.00 75 SER A CA 1
ATOM 609 C C . SER A 1 75 ? -15.784 4.474 14.046 1.00 93.00 75 SER A C 1
ATOM 611 O O . SER A 1 75 ? -16.187 5.635 14.070 1.00 93.00 75 SER A O 1
ATOM 613 N N . ASN A 1 76 ? -14.513 4.169 13.781 1.00 94.62 76 ASN A N 1
ATOM 614 C CA . ASN A 1 76 ? -13.495 5.152 13.488 1.00 94.62 76 ASN A CA 1
ATOM 615 C C . ASN A 1 76 ? -13.400 5.395 11.975 1.00 94.62 76 ASN A C 1
ATOM 617 O O . ASN A 1 76 ? -12.947 4.530 11.228 1.00 94.62 76 ASN A O 1
ATOM 621 N N . THR A 1 77 ? -13.777 6.593 11.538 1.00 96.25 77 THR A N 1
ATOM 622 C CA . THR A 1 77 ? -13.758 7.025 10.131 1.00 96.25 77 THR A CA 1
ATOM 623 C C . THR A 1 77 ? -12.380 6.885 9.484 1.00 96.25 77 THR A C 1
ATOM 625 O O . THR A 1 77 ? -12.274 6.347 8.386 1.00 96.25 77 THR A O 1
ATOM 628 N N . CYS A 1 78 ? -11.301 7.237 10.186 1.00 96.25 78 CYS A N 1
ATOM 629 C CA . CYS A 1 78 ? -9.939 7.004 9.705 1.00 96.25 78 CYS A CA 1
ATOM 630 C C . CYS A 1 78 ? -9.631 5.521 9.431 1.00 96.25 78 CYS A C 1
ATOM 632 O O . CYS A 1 78 ? -8.945 5.225 8.455 1.00 96.25 78 CYS A O 1
ATOM 634 N N . CYS A 1 79 ? -10.132 4.584 10.242 1.00 96.50 79 CYS A N 1
ATOM 635 C CA . CYS A 1 79 ? -9.929 3.155 9.980 1.00 96.50 79 CYS A CA 1
ATOM 636 C C . CYS A 1 79 ? -10.638 2.700 8.698 1.00 96.50 79 CYS A C 1
ATOM 638 O O . CYS A 1 79 ? -10.127 1.819 8.015 1.00 96.50 79 CYS A O 1
ATOM 640 N N . ILE A 1 80 ? -11.766 3.326 8.346 1.00 97.50 80 ILE A N 1
ATOM 641 C CA . ILE A 1 80 ? -12.478 3.051 7.092 1.00 97.50 80 ILE A CA 1
ATOM 642 C C . ILE A 1 80 ? -11.630 3.498 5.898 1.00 97.50 80 ILE A C 1
ATOM 644 O O . ILE A 1 80 ? -11.421 2.702 4.990 1.00 97.50 80 ILE A O 1
ATOM 648 N N . TYR A 1 81 ? -11.066 4.713 5.924 1.00 98.00 81 TYR A N 1
ATOM 649 C CA . TYR A 1 81 ? -10.177 5.175 4.848 1.00 98.00 81 TYR A CA 1
ATOM 650 C C . TYR A 1 81 ? -8.945 4.273 4.690 1.00 98.00 81 TYR A C 1
ATOM 652 O O . TYR A 1 81 ? -8.605 3.903 3.572 1.00 98.00 81 TYR A O 1
ATOM 660 N N . LEU A 1 82 ? -8.311 3.853 5.792 1.00 97.50 82 LEU A N 1
ATOM 661 C CA . LEU A 1 82 ? -7.159 2.940 5.744 1.00 97.50 82 LEU A CA 1
ATOM 662 C C . LEU A 1 82 ? -7.526 1.543 5.215 1.00 97.50 82 LEU A C 1
ATOM 664 O O . LEU A 1 82 ? -6.727 0.924 4.510 1.00 97.50 82 LEU A O 1
ATOM 668 N N . LEU A 1 83 ? -8.727 1.046 5.526 1.00 97.81 83 LEU A N 1
ATOM 669 C CA . LEU A 1 83 ? -9.232 -0.212 4.979 1.00 97.81 83 LEU A CA 1
ATOM 670 C C . LEU A 1 83 ? -9.517 -0.094 3.475 1.00 97.81 83 LEU A C 1
ATOM 672 O O . LEU A 1 83 ? -9.118 -0.978 2.721 1.00 97.81 83 LEU A O 1
ATOM 676 N N . CYS A 1 84 ? -10.139 1.004 3.031 1.00 98.38 84 CYS A N 1
ATOM 677 C CA . CYS A 1 84 ? -10.330 1.300 1.609 1.00 98.38 84 CYS A CA 1
ATOM 678 C C . CYS A 1 84 ? -8.987 1.400 0.872 1.00 98.38 84 CYS A C 1
ATOM 680 O O . CYS A 1 84 ? -8.834 0.776 -0.171 1.00 98.38 84 CYS A O 1
ATOM 682 N N . GLY A 1 85 ? -7.998 2.099 1.439 1.00 98.19 85 GLY A N 1
ATOM 683 C CA . GLY A 1 85 ? -6.632 2.149 0.904 1.00 98.19 85 GLY A CA 1
ATOM 684 C C . GLY A 1 85 ? -6.021 0.757 0.755 1.00 98.19 85 GLY A C 1
ATOM 685 O O . GLY A 1 85 ? -5.593 0.398 -0.332 1.00 98.19 85 GLY A O 1
ATOM 686 N N . SER A 1 86 ? -6.121 -0.080 1.793 1.00 98.12 86 SER A N 1
ATOM 687 C CA . SER A 1 86 ? -5.620 -1.465 1.752 1.00 98.12 86 SER A CA 1
ATOM 688 C C . SER A 1 86 ? -6.309 -2.326 0.684 1.00 98.12 86 SER A C 1
ATOM 690 O O . SER A 1 86 ? -5.693 -3.228 0.122 1.00 98.12 86 SER A O 1
ATOM 692 N N . PHE A 1 87 ? -7.594 -2.078 0.415 1.00 98.44 87 PHE A N 1
ATOM 693 C CA . PHE A 1 87 ? -8.316 -2.745 -0.667 1.00 98.44 87 PHE A CA 1
ATOM 694 C C . PHE A 1 87 ? -7.799 -2.300 -2.042 1.00 98.44 87 PHE A C 1
ATOM 696 O O . PHE A 1 87 ? -7.546 -3.132 -2.909 1.00 98.44 87 PHE A O 1
ATOM 703 N N . ILE A 1 88 ? -7.582 -1.000 -2.238 1.00 98.44 88 ILE A N 1
ATOM 704 C CA . ILE A 1 88 ? -6.986 -0.487 -3.477 1.00 98.44 88 ILE A CA 1
ATOM 705 C C . ILE A 1 88 ? -5.553 -0.994 -3.659 1.00 98.44 88 ILE A C 1
ATOM 707 O O . ILE A 1 88 ? -5.184 -1.359 -4.772 1.00 98.44 88 ILE A O 1
ATOM 711 N N . ASP A 1 89 ? -4.776 -1.100 -2.583 1.00 98.31 89 ASP A N 1
ATOM 712 C CA . ASP A 1 89 ? -3.417 -1.642 -2.595 1.00 98.31 89 ASP A CA 1
ATOM 713 C C . ASP A 1 89 ? -3.377 -3.089 -3.112 1.00 98.31 89 ASP A C 1
ATOM 715 O O . ASP A 1 89 ? -2.557 -3.416 -3.973 1.00 98.31 89 ASP A O 1
ATOM 719 N N . ILE A 1 90 ? -4.277 -3.965 -2.640 1.00 98.44 90 ILE A N 1
ATOM 720 C CA . ILE A 1 90 ? -4.316 -5.356 -3.117 1.00 98.44 90 ILE A CA 1
ATOM 721 C C . ILE A 1 90 ? -4.817 -5.450 -4.561 1.00 98.44 90 ILE A C 1
ATOM 723 O O . ILE A 1 90 ? -4.290 -6.252 -5.333 1.00 98.44 90 ILE A O 1
ATOM 727 N N . VAL A 1 91 ? -5.768 -4.604 -4.968 1.00 98.31 91 VAL A N 1
ATOM 728 C CA . VAL A 1 91 ? -6.212 -4.515 -6.369 1.00 98.31 91 VAL A CA 1
ATOM 729 C C . VAL A 1 91 ? -5.060 -4.048 -7.265 1.00 98.31 91 VAL A C 1
ATOM 731 O O . VAL A 1 91 ? -4.813 -4.652 -8.305 1.00 98.31 91 VAL A O 1
ATOM 734 N N . ASN A 1 92 ? -4.288 -3.049 -6.831 1.00 97.75 92 ASN A N 1
ATOM 735 C CA . ASN A 1 92 ? -3.107 -2.553 -7.535 1.00 97.75 92 ASN A CA 1
ATOM 736 C C . ASN A 1 92 ? -2.046 -3.649 -7.713 1.00 97.75 92 ASN A C 1
ATOM 738 O O . ASN A 1 92 ? -1.560 -3.880 -8.819 1.00 97.75 92 ASN A O 1
ATOM 742 N N . LEU A 1 93 ? -1.727 -4.381 -6.643 1.00 97.56 93 LEU A N 1
ATOM 743 C CA . LEU A 1 93 ? -0.801 -5.512 -6.712 1.00 97.56 93 LEU A CA 1
ATOM 744 C C . LEU A 1 93 ? -1.331 -6.632 -7.625 1.00 97.56 93 LEU A C 1
ATOM 746 O O . LEU A 1 93 ? -0.545 -7.250 -8.339 1.00 97.56 93 LEU A O 1
ATOM 750 N N . SER A 1 94 ? -2.644 -6.867 -7.647 1.00 97.50 94 SER A N 1
ATOM 751 C CA . SER A 1 94 ? -3.272 -7.901 -8.482 1.00 97.50 94 SER A CA 1
ATOM 752 C C . SER A 1 94 ? -3.289 -7.552 -9.971 1.00 97.50 94 SER A C 1
ATOM 754 O O . SER A 1 94 ? -3.174 -8.453 -10.795 1.00 97.50 94 SER A O 1
ATOM 756 N N . ILE A 1 95 ? -3.443 -6.272 -10.325 1.00 96.31 95 ILE A N 1
ATOM 757 C CA . ILE A 1 95 ? -3.549 -5.825 -11.725 1.00 96.31 95 ILE A CA 1
ATOM 758 C C . ILE A 1 95 ? -2.181 -5.471 -12.321 1.00 96.31 95 ILE A C 1
ATOM 760 O O . ILE A 1 95 ? -1.931 -5.769 -13.485 1.00 96.31 95 ILE A O 1
ATOM 764 N N . ASN A 1 96 ? -1.284 -4.865 -11.541 1.00 93.94 96 ASN A N 1
ATOM 765 C CA . ASN A 1 96 ? -0.020 -4.340 -12.066 1.00 93.94 96 ASN A CA 1
ATOM 766 C C . ASN A 1 96 ? 1.176 -5.249 -11.736 1.00 93.94 96 ASN A C 1
ATOM 768 O O . ASN A 1 96 ? 1.979 -5.584 -12.607 1.00 93.94 96 ASN A O 1
ATOM 772 N N . SER A 1 97 ? 1.286 -5.700 -10.483 1.00 93.88 97 SER A N 1
ATOM 773 C CA . SER A 1 97 ? 2.452 -6.463 -10.010 1.00 93.88 97 SER A CA 1
ATOM 774 C C . SER A 1 97 ? 2.381 -7.943 -10.415 1.00 93.88 97 SER A C 1
ATOM 776 O O . SER A 1 97 ? 3.299 -8.479 -11.038 1.00 93.88 97 SER A O 1
ATOM 778 N N . PHE A 1 98 ? 1.265 -8.614 -10.119 1.00 95.38 98 PHE A N 1
ATOM 779 C CA . PHE A 1 98 ? 1.111 -10.054 -10.346 1.00 95.38 98 PHE A CA 1
ATOM 780 C C . PHE A 1 98 ? 1.150 -10.467 -11.831 1.00 95.38 98 PHE A C 1
ATOM 782 O O . PHE A 1 98 ? 1.848 -11.434 -12.153 1.00 95.38 98 PHE A O 1
ATOM 789 N N . PRO A 1 99 ? 0.509 -9.743 -12.771 1.00 94.69 99 PRO A N 1
ATOM 790 C CA . PRO A 1 99 ? 0.570 -10.112 -14.180 1.00 94.69 99 PRO A CA 1
ATOM 791 C C . PRO A 1 99 ? 1.982 -9.988 -14.755 1.00 94.69 99 PRO A C 1
ATOM 793 O O . PRO A 1 99 ? 2.364 -10.814 -15.576 1.00 94.69 99 PRO A O 1
ATOM 796 N N . THR A 1 100 ? 2.792 -9.039 -14.273 1.00 90.38 100 THR A N 1
ATOM 797 C CA . THR A 1 100 ? 4.201 -8.900 -14.684 1.00 90.38 100 THR A CA 1
ATOM 798 C C . THR A 1 100 ? 4.997 -10.179 -14.402 1.00 90.38 100 THR A C 1
ATOM 800 O O . THR A 1 100 ? 5.748 -10.648 -15.259 1.00 90.38 100 THR A O 1
ATOM 803 N N . PHE A 1 101 ? 4.773 -10.809 -13.243 1.00 95.12 101 PHE A N 1
ATOM 804 C CA . PHE A 1 101 ? 5.358 -12.113 -12.922 1.00 95.12 101 PHE A CA 1
ATOM 805 C C . PHE A 1 101 ? 4.841 -13.227 -13.850 1.00 95.12 101 PHE A C 1
ATOM 807 O O . PHE A 1 101 ? 5.640 -14.003 -14.380 1.00 95.12 101 PHE A O 1
ATOM 814 N N . LEU A 1 102 ? 3.524 -13.303 -14.082 1.00 95.25 102 LEU A N 1
ATOM 815 C CA . LEU A 1 102 ? 2.929 -14.325 -14.954 1.00 95.25 102 LEU A CA 1
ATOM 816 C C . LEU A 1 102 ? 3.426 -14.220 -16.398 1.00 95.25 102 LEU A C 1
ATOM 818 O O . LEU A 1 102 ? 3.773 -15.239 -16.997 1.00 95.25 102 LEU A O 1
ATOM 822 N N . ALA A 1 103 ? 3.505 -13.003 -16.934 1.00 93.06 103 ALA A N 1
ATOM 823 C CA . ALA A 1 103 ? 4.008 -12.742 -18.274 1.00 93.06 103 ALA A CA 1
ATOM 824 C C . ALA A 1 103 ? 5.473 -13.166 -18.403 1.00 93.06 103 ALA A C 1
ATOM 826 O O . ALA A 1 103 ? 5.829 -13.873 -19.343 1.00 93.06 103 ALA A O 1
ATOM 827 N N . ALA A 1 104 ? 6.314 -12.803 -17.431 1.00 92.44 104 ALA A N 1
ATOM 828 C CA . ALA A 1 104 ? 7.733 -13.121 -17.488 1.00 92.44 104 ALA A CA 1
ATOM 829 C C . ALA A 1 104 ? 8.039 -14.611 -17.273 1.00 92.44 104 ALA A C 1
ATOM 831 O O . ALA A 1 104 ? 8.945 -15.145 -17.910 1.00 92.44 104 ALA A O 1
ATOM 832 N N . LYS A 1 105 ? 7.309 -15.296 -16.381 1.00 95.25 105 LYS A N 1
ATOM 833 C CA . LYS A 1 105 ? 7.588 -16.701 -16.039 1.00 95.25 105 LYS A CA 1
ATOM 834 C C . LYS A 1 105 ? 6.851 -17.706 -16.920 1.00 95.25 105 LYS A C 1
ATOM 836 O O . LYS A 1 105 ? 7.412 -18.756 -17.219 1.00 95.25 105 LYS A O 1
ATOM 841 N N . SER A 1 106 ? 5.607 -17.409 -17.283 1.00 94.19 106 SER A N 1
ATOM 842 C CA . SER A 1 106 ? 4.712 -18.349 -17.975 1.00 94.19 106 SER A CA 1
ATOM 843 C C . SER A 1 106 ? 4.503 -17.997 -19.449 1.00 94.19 106 SER A C 1
ATOM 845 O O . SER A 1 106 ? 3.812 -18.731 -20.145 1.00 94.19 106 SER A O 1
ATOM 847 N N . GLY A 1 107 ? 5.047 -16.869 -19.924 1.00 93.12 107 GLY A N 1
ATOM 848 C CA . GLY A 1 107 ? 4.840 -16.399 -21.296 1.00 93.12 107 GLY A CA 1
ATOM 849 C C . GLY A 1 107 ? 3.390 -16.007 -21.599 1.00 93.12 107 GLY A C 1
ATOM 850 O O . GLY A 1 107 ? 3.022 -15.888 -22.763 1.00 93.12 107 GLY A O 1
ATOM 851 N N . ILE A 1 108 ? 2.553 -15.821 -20.570 1.00 93.75 108 ILE A N 1
ATOM 852 C CA . ILE A 1 108 ? 1.148 -15.443 -20.743 1.00 93.75 108 ILE A CA 1
ATOM 853 C C . ILE A 1 108 ? 1.106 -13.982 -21.193 1.00 93.75 108 ILE A C 1
ATOM 855 O O . ILE A 1 108 ? 1.399 -13.069 -20.419 1.00 93.75 108 ILE A O 1
ATOM 859 N N . THR A 1 109 ? 0.740 -13.758 -22.452 1.00 88.56 109 THR A N 1
ATOM 860 C CA . THR A 1 109 ? 0.585 -12.418 -23.022 1.00 88.56 109 THR A CA 1
ATOM 861 C C . THR A 1 109 ? -0.622 -11.726 -22.403 1.00 88.56 109 THR A C 1
ATOM 863 O O . THR A 1 109 ? -1.758 -12.173 -22.568 1.00 88.56 109 THR A O 1
ATOM 866 N N . ILE A 1 110 ? -0.388 -10.624 -21.695 1.00 88.19 110 ILE A N 1
ATOM 867 C CA . ILE A 1 110 ? -1.463 -9.827 -21.104 1.00 88.19 110 ILE A CA 1
ATOM 868 C C . ILE A 1 110 ? -2.056 -8.921 -22.196 1.00 88.19 110 ILE A C 1
ATOM 870 O O . ILE A 1 110 ? -1.293 -8.241 -22.886 1.00 88.19 110 ILE A O 1
ATOM 874 N N . PRO A 1 111 ? -3.390 -8.850 -22.355 1.00 89.69 111 PRO A N 1
ATOM 875 C CA . PRO A 1 111 ? -4.032 -8.158 -23.476 1.00 89.69 111 PRO A CA 1
ATOM 876 C C . PRO A 1 111 ? -3.925 -6.620 -23.460 1.00 89.69 111 PRO A C 1
ATOM 878 O O . PRO A 1 111 ? -4.527 -5.969 -24.312 1.00 89.69 111 PRO A O 1
ATOM 881 N N . TRP A 1 112 ? -3.167 -6.012 -22.538 1.00 90.88 112 TRP A N 1
ATOM 882 C CA . TRP A 1 112 ? -3.048 -4.550 -22.414 1.00 90.88 112 TRP A CA 1
ATOM 883 C C . TRP A 1 112 ? -2.540 -3.857 -23.685 1.00 90.88 112 TRP A C 1
ATOM 885 O O . TRP A 1 112 ? -2.849 -2.691 -23.906 1.00 90.88 112 TRP A O 1
ATOM 895 N N . TYR A 1 113 ? -1.797 -4.570 -24.533 1.00 91.12 113 TYR A N 1
ATOM 896 C CA . TYR A 1 113 ? -1.168 -4.014 -25.735 1.00 91.12 113 TYR A CA 1
ATOM 897 C C . TYR A 1 113 ? -1.899 -4.363 -27.041 1.00 91.12 113 TYR A C 1
ATOM 899 O O . TYR A 1 113 ? -1.383 -4.075 -28.112 1.00 91.12 113 TYR A O 1
ATOM 907 N N . LEU A 1 114 ? -3.097 -4.964 -26.976 1.00 93.94 114 LEU A N 1
ATOM 908 C CA . LEU A 1 114 ? -3.860 -5.348 -28.177 1.00 93.94 114 LEU A CA 1
ATOM 909 C C . LEU A 1 114 ? -4.498 -4.157 -28.906 1.00 93.94 114 LEU A C 1
ATOM 911 O O . LEU A 1 114 ? -4.784 -4.241 -30.095 1.00 93.94 114 LEU A O 1
ATOM 915 N N . SER A 1 115 ? -4.770 -3.059 -28.200 1.00 95.88 115 SER A N 1
ATOM 916 C CA . SER A 1 115 ? -5.344 -1.847 -28.790 1.00 95.88 115 SER A CA 1
ATOM 917 C C . SER A 1 115 ? -4.863 -0.596 -28.060 1.00 95.88 115 SER A C 1
ATOM 919 O O . SER A 1 115 ? -4.533 -0.651 -26.873 1.00 95.88 115 SER A O 1
ATOM 921 N N . SER A 1 116 ? -4.873 0.552 -28.748 1.00 95.88 116 SER A N 1
ATOM 922 C CA . SER A 1 116 ? -4.554 1.856 -28.138 1.00 95.88 116 SER A CA 1
ATOM 923 C C . SER A 1 116 ? -5.470 2.157 -26.940 1.00 95.88 116 SER A C 1
ATOM 925 O O . SER A 1 116 ? -5.000 2.599 -25.894 1.00 95.88 116 SER A O 1
ATOM 927 N N . ALA A 1 117 ? -6.760 1.805 -27.026 1.00 96.81 117 ALA A N 1
ATOM 928 C CA . ALA A 1 117 ? -7.706 1.974 -25.922 1.00 96.81 117 ALA A CA 1
ATOM 929 C C . ALA A 1 117 ? -7.327 1.153 -24.674 1.00 96.81 117 ALA A C 1
ATOM 931 O O . ALA A 1 117 ? -7.368 1.679 -23.562 1.00 96.81 117 ALA A O 1
ATOM 932 N N . LEU A 1 118 ? -6.919 -0.112 -24.843 1.00 96.00 118 LEU A N 1
ATOM 933 C CA . LEU A 1 118 ? -6.480 -0.961 -23.727 1.00 96.00 118 LEU A CA 1
ATOM 934 C C . LEU A 1 118 ? -5.152 -0.485 -23.126 1.00 96.00 118 LEU A C 1
ATOM 936 O O . LEU A 1 118 ? -5.009 -0.517 -21.906 1.00 96.00 118 LEU A O 1
ATOM 940 N N . CYS A 1 119 ? -4.229 0.019 -23.949 1.00 96.25 119 CYS A N 1
ATOM 941 C CA . CYS A 1 119 ? -2.974 0.621 -23.488 1.00 96.25 119 CYS A CA 1
ATOM 942 C C . CYS A 1 119 ? -3.251 1.871 -22.638 1.00 96.25 119 CYS A C 1
ATOM 944 O O . CYS A 1 119 ? -2.794 1.950 -21.498 1.00 96.25 119 CYS A O 1
ATOM 946 N N . LYS A 1 120 ? -4.096 2.792 -23.119 1.00 96.62 120 LYS A N 1
ATOM 947 C CA . LYS A 1 120 ? -4.517 3.984 -22.361 1.00 96.62 120 LYS A CA 1
ATOM 948 C C . LYS A 1 120 ? -5.233 3.617 -21.062 1.00 96.62 120 LYS A C 1
ATOM 950 O O . LYS A 1 120 ? -4.953 4.203 -20.019 1.00 96.62 120 LYS A O 1
ATOM 955 N N . PHE A 1 121 ? -6.119 2.623 -21.096 1.00 96.94 121 PHE A N 1
ATOM 956 C CA . PHE A 1 121 ? -6.825 2.147 -19.906 1.00 96.94 121 PHE A CA 1
ATOM 957 C C . PHE A 1 121 ? -5.885 1.497 -18.882 1.00 96.94 121 PHE A C 1
ATOM 959 O O . PHE A 1 121 ? -6.016 1.744 -17.683 1.00 96.94 121 PHE A O 1
ATOM 966 N N . TYR A 1 122 ? -4.904 0.717 -19.337 1.00 95.81 122 TYR A N 1
ATOM 967 C CA . TYR A 1 122 ? -3.874 0.152 -18.471 1.00 95.81 122 TYR A CA 1
ATOM 968 C C . TYR A 1 122 ? -3.061 1.251 -17.782 1.00 95.81 122 TYR A C 1
ATOM 970 O O . TYR A 1 122 ? -2.928 1.230 -16.559 1.00 95.81 122 TYR A O 1
ATOM 978 N N . ILE A 1 123 ? -2.585 2.250 -18.534 1.00 95.44 123 ILE A N 1
ATOM 979 C CA . ILE A 1 123 ? -1.858 3.396 -17.968 1.00 95.44 123 ILE A CA 1
ATOM 980 C C . ILE A 1 123 ? -2.737 4.179 -16.989 1.00 95.44 123 ILE A C 1
ATOM 982 O O . ILE A 1 123 ? -2.274 4.541 -15.907 1.00 95.44 123 ILE A O 1
ATOM 986 N N . PHE A 1 124 ? -4.018 4.377 -17.315 1.00 96.88 124 PHE A N 1
ATOM 987 C CA . PHE A 1 124 ? -4.977 4.980 -16.395 1.00 96.88 124 PHE A CA 1
ATOM 988 C C . PHE A 1 124 ? -5.032 4.212 -15.072 1.00 96.88 124 PHE A C 1
ATOM 990 O O . PHE A 1 124 ? -4.849 4.824 -14.026 1.00 96.88 124 PHE A O 1
ATOM 997 N N . ILE A 1 125 ? -5.222 2.887 -15.091 1.00 97.19 125 ILE A N 1
ATOM 998 C CA . ILE A 1 125 ? -5.270 2.062 -13.872 1.00 97.19 125 ILE A CA 1
ATOM 999 C C . ILE A 1 125 ? -3.942 2.112 -13.105 1.00 97.19 125 ILE A C 1
ATOM 1001 O O . ILE A 1 125 ? -3.949 2.229 -11.875 1.00 97.19 125 ILE A O 1
ATOM 1005 N N . LEU A 1 126 ? -2.817 2.030 -13.821 1.00 94.44 126 LEU A N 1
ATOM 1006 C CA . LEU A 1 126 ? -1.466 2.043 -13.262 1.00 94.44 126 LEU A CA 1
ATOM 1007 C C . LEU A 1 126 ? -1.195 3.315 -12.452 1.00 94.44 126 LEU A C 1
ATOM 1009 O O . LEU A 1 126 ? -0.549 3.244 -11.411 1.00 94.44 126 LEU A O 1
ATOM 1013 N N . VAL A 1 127 ? -1.715 4.463 -12.895 1.00 94.81 127 VAL A N 1
ATOM 1014 C CA . VAL A 1 127 ? -1.590 5.749 -12.188 1.00 94.81 127 VAL A CA 1
ATOM 1015 C C . VAL A 1 127 ? -2.706 5.934 -11.152 1.00 94.81 127 VAL A C 1
ATOM 1017 O O . VAL A 1 127 ? -2.454 6.388 -10.033 1.00 94.81 127 VAL A O 1
ATOM 1020 N N . PHE A 1 128 ? -3.932 5.531 -11.486 1.00 97.44 128 PHE A N 1
ATOM 1021 C CA . PHE A 1 128 ? -5.128 5.735 -10.673 1.00 97.44 128 PHE A CA 1
ATOM 1022 C C . PHE A 1 128 ? -5.095 4.986 -9.349 1.00 97.44 128 PHE A C 1
ATOM 1024 O O . PHE A 1 128 ? -5.380 5.592 -8.317 1.00 97.44 128 PHE A O 1
ATOM 1031 N N . LEU A 1 129 ? -4.748 3.696 -9.339 1.00 97.56 129 LEU A N 1
ATOM 1032 C CA . LEU A 1 129 ? -4.824 2.898 -8.112 1.00 97.56 129 LEU A CA 1
ATOM 1033 C C . LEU A 1 129 ? -3.815 3.349 -7.040 1.00 97.56 129 LEU A C 1
ATOM 1035 O O . LEU A 1 129 ? -4.249 3.602 -5.912 1.00 97.56 129 LEU A O 1
ATOM 1039 N N . PRO A 1 130 ? -2.509 3.528 -7.336 1.00 96.00 130 PRO A N 1
ATOM 1040 C CA . PRO A 1 130 ? -1.571 4.046 -6.340 1.00 96.00 130 PRO A CA 1
ATOM 1041 C C . PRO A 1 130 ? -1.968 5.438 -5.841 1.00 96.00 130 PRO A C 1
ATOM 1043 O O . PRO A 1 130 ? -1.910 5.713 -4.641 1.00 96.00 130 PRO A O 1
ATOM 1046 N N . HIS A 1 131 ? -2.417 6.312 -6.746 1.00 96.69 131 HIS A N 1
ATOM 1047 C CA . HIS A 1 131 ? -2.823 7.665 -6.386 1.00 96.69 131 HIS A CA 1
ATOM 1048 C C . HIS A 1 131 ? -4.088 7.677 -5.513 1.00 96.69 131 HIS A C 1
ATOM 1050 O O . HIS A 1 131 ? -4.157 8.415 -4.529 1.00 96.69 131 HIS A O 1
ATOM 1056 N N . LEU A 1 132 ? -5.056 6.803 -5.794 1.00 97.88 132 LEU A N 1
ATOM 1057 C CA . LEU A 1 132 ? -6.249 6.630 -4.969 1.00 97.88 132 LEU A CA 1
ATOM 1058 C C . LEU A 1 132 ? -5.907 6.106 -3.567 1.00 97.88 132 LEU A C 1
ATOM 1060 O O . LEU A 1 132 ? -6.434 6.625 -2.581 1.00 97.88 132 LEU A O 1
ATOM 1064 N N . SER A 1 133 ? -4.997 5.135 -3.456 1.00 97.81 133 SER A N 1
ATOM 1065 C CA . SER A 1 133 ? -4.513 4.653 -2.156 1.00 97.81 133 SER A CA 1
ATOM 1066 C C . SER A 1 133 ? -3.834 5.770 -1.348 1.00 97.81 133 SER A C 1
ATOM 1068 O O . SER A 1 133 ? -4.165 5.992 -0.176 1.00 97.81 133 SER A O 1
ATOM 1070 N N . LEU A 1 134 ? -2.969 6.566 -1.989 1.00 96.81 134 LEU A N 1
ATOM 1071 C CA . LEU A 1 134 ? -2.343 7.743 -1.374 1.00 96.81 134 LEU A CA 1
ATOM 1072 C C . LEU A 1 134 ? -3.376 8.781 -0.921 1.00 96.81 134 LEU A C 1
ATOM 1074 O O . LEU A 1 134 ? -3.253 9.330 0.176 1.00 96.81 134 LEU A O 1
ATOM 1078 N N . ASN A 1 135 ? -4.424 9.018 -1.711 1.00 97.50 135 ASN A N 1
ATOM 1079 C CA . ASN A 1 135 ? -5.505 9.923 -1.333 1.00 97.50 135 ASN A CA 1
ATOM 1080 C C . ASN A 1 135 ? -6.318 9.390 -0.149 1.00 97.50 135 ASN A C 1
ATOM 1082 O O . ASN A 1 135 ? -6.674 10.174 0.729 1.00 97.50 135 ASN A O 1
ATOM 1086 N N . PHE A 1 136 ? -6.541 8.078 -0.027 1.00 98.25 136 PHE A N 1
ATOM 1087 C CA . PHE A 1 136 ? -7.144 7.508 1.182 1.00 98.25 136 PHE A CA 1
ATOM 1088 C C . PHE A 1 136 ? -6.261 7.665 2.421 1.00 98.25 136 PHE A C 1
ATOM 1090 O O . PHE A 1 136 ? -6.775 7.986 3.497 1.00 98.25 136 PHE A O 1
ATOM 1097 N N . LEU A 1 137 ? -4.941 7.516 2.288 1.00 97.56 137 LEU A N 1
ATOM 1098 C CA . LEU A 1 137 ? -4.008 7.825 3.372 1.00 97.56 137 LEU A CA 1
ATOM 1099 C C . LEU A 1 137 ? -4.066 9.316 3.744 1.00 97.56 137 LEU A C 1
ATOM 1101 O O . LEU A 1 137 ? -4.142 9.648 4.926 1.00 97.56 137 LEU A O 1
ATOM 1105 N N . CYS A 1 138 ? -4.111 10.212 2.756 1.00 97.69 138 CYS A N 1
ATOM 1106 C CA . CYS A 1 138 ? -4.271 11.650 2.973 1.00 97.69 138 CYS A CA 1
ATOM 1107 C C . CYS A 1 138 ? -5.576 11.967 3.722 1.00 97.69 138 CYS A C 1
ATOM 1109 O O . CYS A 1 138 ? -5.554 12.641 4.755 1.00 97.69 138 CYS A O 1
ATOM 1111 N N . MET A 1 139 ? -6.699 11.386 3.293 1.00 97.69 139 MET A N 1
ATOM 1112 C CA . MET A 1 139 ? -7.992 11.514 3.971 1.00 97.69 139 MET A CA 1
ATOM 1113 C C . MET A 1 139 ? -7.955 10.982 5.406 1.00 97.69 139 MET A C 1
ATOM 1115 O O . MET A 1 139 ? -8.525 11.604 6.302 1.00 97.69 139 MET A O 1
ATOM 1119 N N . ALA A 1 140 ? -7.247 9.878 5.666 1.00 97.50 140 ALA A N 1
ATOM 1120 C CA . ALA A 1 140 ? -7.053 9.365 7.019 1.00 97.50 140 ALA A CA 1
ATOM 1121 C C . ALA A 1 140 ? -6.299 10.364 7.916 1.00 97.50 140 ALA A C 1
ATOM 1123 O O . ALA A 1 140 ? -6.647 10.514 9.089 1.00 97.50 140 ALA A O 1
ATOM 1124 N N . ILE A 1 141 ? -5.302 11.079 7.386 1.00 97.44 141 ILE A N 1
ATOM 1125 C CA . ILE A 1 141 ? -4.566 12.115 8.130 1.00 97.44 141 ILE A CA 1
ATOM 1126 C C . ILE A 1 141 ? -5.456 13.338 8.366 1.00 97.44 141 ILE A C 1
ATOM 1128 O O . ILE A 1 141 ? -5.503 13.836 9.490 1.00 97.44 141 ILE A O 1
ATOM 1132 N N . ILE A 1 142 ? -6.186 13.799 7.346 1.00 97.12 142 ILE A N 1
ATOM 1133 C CA . ILE A 1 142 ? -7.119 14.931 7.458 1.00 97.12 142 ILE A CA 1
ATOM 1134 C C . ILE A 1 142 ? -8.200 14.628 8.501 1.00 97.12 142 ILE A C 1
ATOM 1136 O O . ILE A 1 142 ? -8.503 15.473 9.343 1.00 97.12 142 ILE A O 1
ATOM 1140 N N . ASP A 1 143 ? -8.735 13.407 8.510 1.00 96.81 143 ASP A N 1
ATOM 1141 C CA . ASP A 1 143 ? -9.688 12.945 9.520 1.00 96.81 143 ASP A CA 1
ATOM 1142 C C . ASP A 1 143 ? -9.085 13.008 10.932 1.00 96.81 143 ASP A C 1
ATOM 1144 O O . ASP A 1 143 ? -9.697 13.550 11.858 1.00 96.81 143 ASP A O 1
ATOM 1148 N N . ARG A 1 144 ? -7.835 12.560 11.111 1.00 96.06 144 ARG A N 1
ATOM 1149 C CA . ARG A 1 144 ? -7.147 12.691 12.406 1.00 96.06 144 ARG A CA 1
ATOM 1150 C C . ARG A 1 144 ? -6.888 14.125 12.806 1.00 96.06 144 ARG A C 1
ATOM 1152 O O . ARG A 1 144 ? -7.096 14.447 13.976 1.00 96.06 144 ARG A O 1
ATOM 1159 N N . PHE A 1 145 ? -6.483 14.973 11.872 1.00 96.94 145 PHE A N 1
ATOM 1160 C CA . PHE A 1 145 ? -6.340 16.398 12.109 1.00 96.94 145 PHE A CA 1
ATOM 1161 C C . PHE A 1 145 ? -7.668 16.991 12.598 1.00 96.94 145 PHE A C 1
ATOM 1163 O O . PHE A 1 145 ? -7.714 17.593 13.672 1.00 96.94 145 PHE A O 1
ATOM 1170 N N . ALA A 1 146 ? -8.770 16.721 11.900 1.00 96.56 146 ALA A N 1
ATOM 1171 C CA . ALA A 1 146 ? -10.097 17.218 12.244 1.00 96.56 146 ALA A CA 1
ATOM 1172 C C . ALA A 1 146 ? -10.577 16.761 13.636 1.00 96.56 146 ALA A C 1
ATOM 1174 O O . ALA A 1 146 ? -11.174 17.545 14.372 1.00 96.56 146 ALA A O 1
ATOM 1175 N N . ILE A 1 147 ? -10.256 15.529 14.051 1.00 94.69 147 ILE A N 1
ATOM 1176 C CA . ILE A 1 147 ? -10.550 15.015 15.403 1.00 94.69 147 ILE A CA 1
ATOM 1177 C C . ILE A 1 147 ? -9.730 15.734 16.495 1.00 94.69 147 ILE A C 1
ATOM 1179 O O . ILE A 1 147 ? -10.117 15.736 17.669 1.00 94.69 147 ILE A O 1
ATOM 1183 N N . THR A 1 148 ? -8.575 16.313 16.155 1.00 94.56 148 THR A N 1
ATOM 1184 C CA . THR A 1 148 ? -7.750 17.085 17.106 1.00 94.56 148 THR A CA 1
ATOM 1185 C C . THR A 1 148 ? -8.190 18.536 17.266 1.00 94.56 148 THR A C 1
ATOM 1187 O O . THR A 1 148 ? -7.738 19.189 18.204 1.00 94.56 148 THR A O 1
ATOM 1190 N N . CYS A 1 149 ? -9.071 19.030 16.395 1.00 95.12 149 CYS A N 1
ATOM 1191 C CA . CYS A 1 149 ? -9.626 20.374 16.494 1.00 95.12 149 CYS A CA 1
ATOM 1192 C C . CYS A 1 149 ? -10.647 20.494 17.640 1.00 95.12 149 CYS A C 1
ATOM 1194 O O . CYS A 1 149 ? -11.251 19.508 18.080 1.00 95.12 149 CYS A O 1
ATOM 1196 N N . ASP A 1 150 ? -10.850 21.726 18.114 1.00 93.12 150 ASP A N 1
ATOM 1197 C CA . ASP A 1 150 ? -11.794 22.030 19.192 1.00 93.12 150 ASP A CA 1
ATOM 1198 C C . ASP A 1 150 ? -13.233 21.613 18.813 1.00 93.12 150 ASP A C 1
ATOM 1200 O O . ASP A 1 150 ? -13.614 21.580 17.638 1.00 93.12 150 ASP A O 1
ATOM 1204 N N . HIS A 1 151 ? -14.048 21.279 19.820 1.00 89.00 151 HIS A N 1
ATOM 1205 C CA . HIS A 1 151 ? -15.416 20.765 19.640 1.00 89.00 151 HIS A CA 1
ATOM 1206 C C . HIS A 1 151 ? -16.334 21.715 18.857 1.00 89.00 151 HIS A C 1
ATOM 1208 O O . HIS A 1 151 ? -17.251 21.251 18.183 1.00 89.00 151 HIS A O 1
ATOM 1214 N N . THR A 1 152 ? -16.074 23.020 18.925 1.00 93.38 152 THR A N 1
ATOM 1215 C CA . THR A 1 152 ? -16.836 24.073 18.242 1.00 93.38 152 THR A CA 1
ATOM 1216 C C . THR A 1 152 ? -16.435 24.259 16.777 1.00 93.38 152 THR A C 1
ATOM 1218 O O . THR A 1 152 ? -17.143 24.935 16.034 1.00 93.38 152 THR A O 1
ATOM 1221 N N . SER A 1 153 ? -15.326 23.659 16.329 1.00 94.81 153 SER A N 1
ATOM 1222 C CA . SER A 1 153 ? -14.834 23.843 14.962 1.00 94.81 153 SER A CA 1
ATOM 1223 C C . SER A 1 153 ? -15.735 23.164 13.924 1.00 94.81 153 SER A C 1
ATOM 1225 O O . SER A 1 153 ? -16.132 22.004 14.064 1.00 94.81 153 SER A O 1
ATOM 1227 N N . SER A 1 154 ? -16.017 23.871 12.827 1.00 94.00 154 SER A N 1
ATOM 1228 C CA . SER A 1 154 ? -16.758 23.333 11.678 1.00 94.00 154 SER A CA 1
ATOM 1229 C C . SER A 1 154 ? -16.051 22.129 11.047 1.00 94.00 154 SER A C 1
ATOM 1231 O O . SER A 1 154 ? -16.711 21.177 10.636 1.00 94.00 154 SER A O 1
ATOM 1233 N N . ILE A 1 155 ? -14.713 22.127 11.058 1.00 93.75 155 ILE A N 1
ATOM 1234 C CA . ILE A 1 155 ? -13.853 21.062 10.520 1.00 93.75 155 ILE A CA 1
ATOM 1235 C C . ILE A 1 155 ? -14.194 19.702 11.139 1.00 93.75 155 ILE A C 1
ATOM 1237 O O . ILE A 1 155 ? -14.235 18.689 10.441 1.00 93.75 155 ILE A O 1
ATOM 1241 N N . ARG A 1 156 ? -14.529 19.657 12.434 1.00 93.38 156 ARG A N 1
ATOM 1242 C CA . ARG A 1 156 ? -14.890 18.403 13.102 1.00 93.38 156 ARG A CA 1
ATOM 1243 C C . ARG A 1 156 ? -16.150 17.758 12.516 1.00 93.38 156 ARG A C 1
ATOM 1245 O O . ARG A 1 156 ? -16.269 16.535 12.560 1.00 93.38 156 ARG A O 1
ATOM 1252 N N . ARG A 1 157 ? -17.064 18.528 11.909 1.00 92.69 157 ARG A N 1
ATOM 1253 C CA . ARG A 1 157 ? -18.274 17.983 11.259 1.00 92.69 157 ARG A CA 1
ATOM 1254 C C . ARG A 1 157 ? -17.946 17.076 10.068 1.00 92.69 157 ARG A C 1
ATOM 1256 O O . ARG A 1 157 ? -18.750 16.207 9.746 1.00 92.69 157 ARG A O 1
ATOM 1263 N N . ILE A 1 158 ? -16.765 17.222 9.460 1.00 92.31 158 ILE A N 1
ATOM 1264 C CA . ILE A 1 158 ? -16.303 16.381 8.342 1.00 92.31 158 ILE A CA 1
ATOM 1265 C C . ILE A 1 158 ? -16.069 14.929 8.798 1.00 92.31 158 ILE A C 1
ATOM 1267 O O . ILE A 1 158 ? -16.281 14.000 8.028 1.00 92.31 158 ILE A O 1
ATOM 1271 N N . THR A 1 159 ? -15.730 14.718 10.074 1.00 91.88 159 THR A N 1
ATOM 1272 C CA . THR A 1 159 ? -15.433 13.390 10.656 1.00 91.88 159 THR A CA 1
ATOM 1273 C C . THR A 1 159 ? -16.684 12.563 10.968 1.00 91.88 159 THR A C 1
ATOM 1275 O O . THR A 1 159 ? -16.604 11.474 11.532 1.00 91.88 159 THR A O 1
ATOM 1278 N N . GLN A 1 160 ? -17.876 13.069 10.641 1.00 94.81 160 GLN A N 1
ATOM 1279 C CA . GLN A 1 160 ? -19.111 12.322 10.841 1.00 94.81 160 GLN A CA 1
ATOM 1280 C C . GLN A 1 160 ? -19.165 11.125 9.889 1.00 94.81 160 GLN A C 1
ATOM 1282 O O . GLN A 1 160 ? -18.977 11.270 8.683 1.00 94.81 160 GLN A O 1
ATOM 1287 N N . LEU A 1 161 ? -19.534 9.954 10.416 1.00 95.25 161 LEU A N 1
ATOM 1288 C CA . LEU A 1 161 ? -19.631 8.709 9.645 1.00 95.25 161 LEU A CA 1
ATOM 1289 C C . LEU A 1 161 ? -20.518 8.849 8.390 1.00 95.25 161 LEU A C 1
ATOM 1291 O O . LEU A 1 161 ? -20.220 8.276 7.349 1.00 95.25 161 LEU A O 1
ATOM 1295 N N . ARG A 1 162 ? -21.558 9.695 8.454 1.00 96.50 162 ARG A N 1
ATOM 1296 C CA . ARG A 1 162 ? -22.461 10.003 7.329 1.00 96.50 162 ARG A CA 1
ATOM 1297 C C . ARG A 1 162 ? -21.764 10.686 6.144 1.00 96.50 162 ARG A C 1
ATOM 1299 O O . ARG A 1 162 ? -22.263 10.620 5.024 1.00 96.50 162 ARG A O 1
ATOM 1306 N N . LYS A 1 163 ? -20.639 11.367 6.375 1.00 96.75 163 LYS A N 1
ATOM 1307 C CA . LYS A 1 163 ? -19.870 12.076 5.342 1.00 96.75 163 LYS A CA 1
ATOM 1308 C C . LYS A 1 163 ? -18.767 11.220 4.722 1.00 96.75 163 LYS A C 1
ATOM 1310 O O . LYS A 1 163 ? -18.275 11.583 3.660 1.00 96.75 163 LYS A O 1
ATOM 1315 N N . VAL A 1 164 ? -18.432 10.070 5.311 1.00 96.75 164 VAL A N 1
ATOM 1316 C CA . VAL A 1 164 ? -17.376 9.178 4.800 1.00 96.75 164 VAL A CA 1
ATOM 1317 C C . VAL A 1 164 ? -17.603 8.761 3.339 1.00 96.75 164 VAL A C 1
ATOM 1319 O O . VAL A 1 164 ? -16.666 8.913 2.559 1.00 96.75 164 VAL A O 1
ATOM 1322 N N . PRO A 1 165 ? -18.810 8.335 2.901 1.00 97.69 165 PRO A N 1
ATOM 1323 C CA . PRO A 1 165 ? -19.025 7.968 1.498 1.00 97.69 165 PRO A CA 1
ATOM 1324 C C . PRO A 1 165 ? -18.784 9.130 0.525 1.00 97.69 165 PRO A C 1
ATOM 1326 O O . PRO A 1 165 ? -18.208 8.932 -0.539 1.00 97.69 165 PRO A O 1
ATOM 1329 N N . TRP A 1 166 ? -19.155 10.355 0.914 1.00 97.38 166 TRP A N 1
ATOM 1330 C CA . TRP A 1 166 ? -18.910 11.559 0.114 1.00 97.38 166 TRP A CA 1
ATOM 1331 C C . TRP A 1 166 ? -17.417 11.871 -0.012 1.00 97.38 166 TRP A C 1
ATOM 1333 O O . TRP A 1 166 ? -16.949 12.198 -1.098 1.00 97.38 166 TRP A O 1
ATOM 1343 N N . MET A 1 167 ? -16.656 11.724 1.075 1.00 97.19 167 MET A N 1
ATOM 1344 C CA . MET A 1 167 ? -15.202 11.913 1.063 1.00 97.19 167 MET A CA 1
ATOM 1345 C C . MET A 1 167 ? -14.491 10.837 0.234 1.00 97.19 167 MET A C 1
ATOM 1347 O O . MET A 1 167 ? -13.541 11.148 -0.480 1.00 97.19 167 MET A O 1
ATOM 1351 N N . ILE A 1 168 ? -14.969 9.588 0.280 1.00 98.00 168 ILE A N 1
ATOM 1352 C CA . ILE A 1 168 ? -14.481 8.508 -0.589 1.00 98.00 168 ILE A CA 1
ATOM 1353 C C . ILE A 1 168 ? -14.753 8.847 -2.058 1.00 98.00 168 ILE A C 1
ATOM 1355 O O . ILE A 1 168 ? -13.836 8.777 -2.871 1.00 98.00 168 ILE A O 1
ATOM 1359 N N . GLY A 1 169 ? -15.976 9.272 -2.391 1.00 98.19 169 GLY A N 1
ATOM 1360 C CA . GLY A 1 169 ? -16.332 9.699 -3.746 1.00 98.19 169 GLY A CA 1
ATOM 1361 C C . GLY A 1 169 ? -15.469 10.860 -4.242 1.00 98.19 169 GLY A C 1
ATOM 1362 O O . GLY A 1 169 ? -14.993 10.824 -5.373 1.00 98.19 169 GLY A O 1
ATOM 1363 N N . LEU A 1 170 ? -15.186 11.843 -3.380 1.00 97.12 170 LEU A N 1
ATOM 1364 C CA . LEU A 1 170 ? -14.280 12.947 -3.697 1.00 97.12 170 LEU A CA 1
ATOM 1365 C C . LEU A 1 170 ? -12.855 12.453 -3.979 1.00 97.12 170 LEU A C 1
ATOM 1367 O O . LEU A 1 170 ? -12.267 12.876 -4.966 1.00 97.12 170 LEU A O 1
ATOM 1371 N N . ALA A 1 171 ? -12.317 11.543 -3.159 1.00 97.75 171 ALA A N 1
ATOM 1372 C CA . ALA A 1 171 ? -10.988 10.966 -3.372 1.00 97.75 171 ALA A CA 1
ATOM 1373 C C . ALA A 1 171 ? -10.902 10.163 -4.681 1.00 97.75 171 ALA A C 1
ATOM 1375 O O . ALA A 1 171 ? -9.897 10.239 -5.386 1.00 97.75 171 ALA A O 1
ATOM 1376 N N . VAL A 1 172 ? -11.957 9.421 -5.031 1.00 98.38 172 VAL A N 1
ATOM 1377 C CA . VAL A 1 172 ? -12.063 8.705 -6.313 1.00 98.38 172 VAL A CA 1
ATOM 1378 C C . VAL A 1 172 ? -12.102 9.690 -7.478 1.00 98.38 172 VAL A C 1
ATOM 1380 O O . VAL A 1 172 ? -11.338 9.528 -8.427 1.00 98.38 172 VAL A O 1
ATOM 1383 N N . LEU A 1 173 ? -12.934 10.731 -7.394 1.00 97.75 173 LEU A N 1
ATOM 1384 C CA . LEU A 1 173 ? -13.070 11.739 -8.442 1.00 97.75 173 LEU A CA 1
ATOM 1385 C C . LEU A 1 173 ? -11.756 12.489 -8.679 1.00 97.75 173 LEU A C 1
ATOM 1387 O O . LEU A 1 173 ? -11.308 12.577 -9.819 1.00 97.75 173 LEU A O 1
ATOM 1391 N N . THR A 1 174 ? -11.111 12.992 -7.622 1.00 96.19 174 THR A N 1
ATOM 1392 C CA . THR A 1 174 ? -9.829 13.694 -7.760 1.00 96.19 174 THR A CA 1
ATOM 1393 C C . THR A 1 174 ? -8.764 12.763 -8.325 1.00 96.19 174 THR A C 1
ATOM 1395 O O . THR A 1 174 ? -8.076 13.135 -9.272 1.00 96.19 174 THR A O 1
ATOM 1398 N N . SER A 1 175 ? -8.669 11.526 -7.826 1.00 97.31 175 SER A N 1
ATOM 1399 C CA . SER A 1 175 ? -7.702 10.552 -8.344 1.00 97.31 175 SER A CA 1
ATOM 1400 C C . SER A 1 175 ? -7.939 10.228 -9.815 1.00 97.31 175 SER A C 1
ATOM 1402 O O . SER A 1 175 ? -6.975 10.128 -10.573 1.00 97.31 175 SER A O 1
ATOM 1404 N N . GLY A 1 176 ? -9.204 10.106 -10.224 1.00 97.31 176 GLY A N 1
ATOM 1405 C CA . GLY A 1 176 ? -9.606 9.852 -11.604 1.00 97.31 176 GLY A CA 1
ATOM 1406 C C . GLY A 1 176 ? -9.231 11.001 -12.532 1.00 97.31 176 GLY A C 1
ATOM 1407 O O . GLY A 1 176 ? -8.586 10.761 -13.547 1.00 97.31 176 GLY A O 1
ATOM 1408 N N . LEU A 1 177 ? -9.551 12.243 -12.154 1.00 95.62 177 LEU A N 1
ATOM 1409 C CA . LEU A 1 177 ? -9.218 13.432 -12.946 1.00 95.62 177 LEU A CA 1
ATOM 1410 C C . LEU A 1 177 ? -7.707 13.569 -13.165 1.00 95.62 177 LEU A C 1
ATOM 1412 O O . LEU A 1 177 ? -7.272 13.768 -14.295 1.00 95.62 177 LEU A O 1
ATOM 1416 N N . PHE A 1 178 ? -6.899 13.390 -12.115 1.00 94.00 178 PHE A N 1
ATOM 1417 C CA . PHE A 1 178 ? -5.440 13.459 -12.240 1.00 94.00 178 PHE A CA 1
ATOM 1418 C C . PHE A 1 178 ? -4.859 12.330 -13.102 1.00 94.00 178 PHE A C 1
ATOM 1420 O O . PHE A 1 178 ? -3.928 12.559 -13.871 1.00 94.00 178 PHE A O 1
ATOM 1427 N N . SER A 1 179 ? -5.415 11.122 -13.006 1.00 95.75 179 SER A N 1
ATOM 1428 C CA . SER A 1 179 ? -4.923 9.965 -13.770 1.00 95.75 179 SER A CA 1
ATOM 1429 C C . SER A 1 179 ? -5.342 10.014 -15.236 1.00 95.75 179 SER A C 1
ATOM 1431 O O . SER A 1 179 ? -4.625 9.509 -16.097 1.00 95.75 179 SER A O 1
ATOM 1433 N N . LEU A 1 180 ? -6.476 10.657 -15.535 1.00 95.38 180 LEU A N 1
ATOM 1434 C CA . LEU A 1 180 ? -6.943 10.863 -16.901 1.00 95.38 180 LEU A CA 1
ATOM 1435 C C . LEU A 1 180 ? -5.960 11.727 -17.695 1.00 95.38 180 LEU A C 1
ATOM 1437 O O . LEU A 1 180 ? -5.640 11.369 -18.823 1.00 95.38 180 LEU A O 1
ATOM 1441 N N . CYS A 1 181 ? -5.421 12.794 -17.091 1.00 91.38 181 CYS A N 1
ATOM 1442 C CA . CYS A 1 181 ? -4.405 13.634 -17.733 1.00 91.38 181 CYS A CA 1
ATOM 1443 C C . CYS A 1 181 ? -3.197 12.810 -18.195 1.00 91.38 181 CYS A C 1
ATOM 1445 O O . CYS A 1 181 ? -2.745 12.968 -19.319 1.00 91.38 181 CYS A O 1
ATOM 1447 N N . GLY A 1 182 ? -2.719 11.885 -17.356 1.00 88.38 182 GLY A N 1
ATOM 1448 C CA . GLY A 1 182 ? -1.599 11.017 -17.713 1.00 88.38 182 GLY A CA 1
ATOM 1449 C C . GLY A 1 182 ? -1.937 10.011 -18.812 1.00 88.38 182 GLY A C 1
ATOM 1450 O O . GLY A 1 182 ? -1.100 9.753 -19.664 1.00 88.38 182 GLY A O 1
ATOM 1451 N N . ALA A 1 183 ? -3.147 9.448 -18.820 1.00 94.44 183 ALA A N 1
ATOM 1452 C CA . ALA A 1 183 ? -3.540 8.420 -19.785 1.00 94.44 183 ALA A CA 1
ATOM 1453 C C . ALA A 1 183 ? -3.766 8.956 -21.210 1.00 94.44 183 ALA A C 1
ATOM 1455 O O . ALA A 1 183 ? -3.567 8.217 -22.173 1.00 94.44 183 ALA A O 1
ATOM 1456 N N . LEU A 1 184 ? -4.183 10.219 -21.353 1.00 95.38 184 LEU A N 1
ATOM 1457 C CA . LEU A 1 184 ? -4.434 10.837 -22.661 1.00 95.38 184 LEU A CA 1
ATOM 1458 C C . LEU A 1 184 ? -3.164 10.968 -23.510 1.00 95.38 184 LEU A C 1
ATOM 1460 O O . LEU A 1 184 ? -3.244 10.862 -24.733 1.00 95.38 184 LEU A O 1
ATOM 1464 N N . ASP A 1 185 ? -2.012 11.121 -22.862 1.00 95.56 185 ASP A N 1
ATOM 1465 C CA . ASP A 1 185 ? -0.729 11.337 -23.526 1.00 95.56 185 ASP A CA 1
ATOM 1466 C C . ASP A 1 185 ? -0.051 10.041 -23.998 1.00 95.56 185 ASP A C 1
ATOM 1468 O O . ASP A 1 185 ? 1.029 10.112 -24.576 1.00 95.56 185 ASP A O 1
ATOM 1472 N N . TYR A 1 186 ? -0.629 8.858 -23.773 1.00 95.75 186 TYR A N 1
ATOM 1473 C CA . TYR A 1 186 ? -0.033 7.581 -24.188 1.00 95.75 186 TYR A CA 1
ATOM 1474 C C . TYR A 1 186 ? -0.657 7.050 -25.469 1.00 95.75 186 TYR A C 1
ATOM 1476 O O . TYR A 1 186 ? -1.870 7.106 -25.641 1.00 95.75 186 TYR A O 1
ATOM 1484 N N . ASP A 1 187 ? 0.158 6.457 -26.336 1.00 96.69 187 ASP A N 1
ATOM 1485 C CA . ASP A 1 187 ? -0.334 5.732 -27.503 1.00 96.69 187 ASP A CA 1
ATOM 1486 C C . ASP A 1 187 ? 0.434 4.426 -27.737 1.00 96.69 187 ASP A C 1
ATOM 1488 O O . ASP A 1 187 ? 1.505 4.179 -27.171 1.00 96.69 187 ASP A O 1
ATOM 1492 N N . LEU A 1 188 ? -0.151 3.561 -28.562 1.00 96.31 188 LEU A N 1
ATOM 1493 C CA . LEU A 1 188 ? 0.433 2.284 -28.942 1.00 96.31 188 LEU A CA 1
ATOM 1494 C C . LEU A 1 188 ? 1.419 2.492 -30.100 1.00 96.31 188 LEU A C 1
ATOM 1496 O O . LEU A 1 188 ? 1.030 2.613 -31.259 1.00 96.31 188 LEU A O 1
ATOM 1500 N N . MET A 1 189 ? 2.711 2.493 -29.789 1.00 94.62 189 MET A N 1
ATOM 1501 C CA . MET A 1 189 ? 3.796 2.538 -30.763 1.00 94.62 189 MET A CA 1
ATOM 1502 C C . MET A 1 189 ? 4.154 1.119 -31.231 1.00 94.62 189 MET A C 1
ATOM 1504 O O . MET A 1 189 ? 4.228 0.181 -30.433 1.00 94.62 189 MET A O 1
ATOM 1508 N N . TYR A 1 190 ? 4.369 0.952 -32.539 1.00 91.69 190 TYR A N 1
ATOM 1509 C CA . TYR A 1 190 ? 4.751 -0.318 -33.183 1.00 91.69 190 TYR A CA 1
ATOM 1510 C C . TYR A 1 190 ? 3.778 -1.497 -32.979 1.00 91.69 190 TYR A C 1
ATOM 1512 O O . TYR A 1 190 ? 4.119 -2.633 -33.285 1.00 91.69 190 TYR A O 1
ATOM 1520 N N . GLY A 1 191 ? 2.565 -1.250 -32.475 1.00 89.88 191 GLY A N 1
ATOM 1521 C CA . GLY A 1 191 ? 1.540 -2.280 -32.277 1.00 89.88 191 GLY A CA 1
ATOM 1522 C C . GLY A 1 191 ? 1.721 -3.172 -31.042 1.00 89.88 191 GLY A C 1
ATOM 1523 O O . GLY A 1 191 ? 0.888 -4.040 -30.815 1.00 89.88 191 GLY A O 1
ATOM 1524 N N . TYR A 1 192 ? 2.763 -2.970 -30.229 1.00 87.81 192 TYR A N 1
ATOM 1525 C CA . TYR A 1 192 ? 3.002 -3.781 -29.022 1.00 87.81 192 TYR A CA 1
ATOM 1526 C C . TYR A 1 192 ? 3.528 -2.990 -27.818 1.00 87.81 192 TYR A C 1
ATOM 1528 O O . TYR A 1 192 ? 3.697 -3.560 -26.740 1.00 87.81 192 TYR A O 1
ATOM 1536 N N . LEU A 1 193 ? 3.806 -1.691 -27.969 1.00 90.00 193 LEU A N 1
ATOM 1537 C CA . LEU A 1 193 ? 4.453 -0.899 -26.931 1.00 90.00 193 LEU A CA 1
ATOM 1538 C C . LEU A 1 193 ? 3.646 0.358 -26.605 1.00 90.00 193 LEU A C 1
ATOM 1540 O O . LEU A 1 193 ? 3.371 1.174 -27.473 1.00 90.00 193 LEU A O 1
ATOM 1544 N N . CYS A 1 194 ? 3.284 0.525 -25.337 1.00 93.94 194 CYS A N 1
ATOM 1545 C CA . CYS A 1 194 ? 2.551 1.694 -24.853 1.00 93.94 194 CYS A CA 1
ATOM 1546 C C . CYS A 1 194 ? 3.556 2.764 -24.401 1.00 93.94 194 CYS A C 1
ATOM 1548 O O . CYS A 1 194 ? 4.237 2.566 -23.393 1.00 93.94 194 CYS A O 1
ATOM 1550 N N . ILE A 1 195 ? 3.691 3.863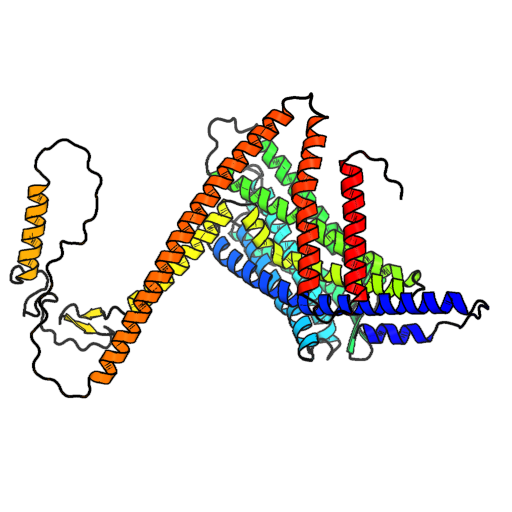 -25.149 1.00 94.31 195 ILE A N 1
ATOM 1551 C CA . ILE A 1 195 ? 4.660 4.937 -24.867 1.00 94.31 195 ILE A CA 1
ATOM 1552 C C . ILE A 1 195 ? 3.933 6.275 -24.774 1.00 94.31 195 ILE A C 1
ATOM 1554 O O . ILE A 1 195 ? 2.946 6.511 -25.466 1.00 94.31 195 ILE A O 1
ATOM 1558 N N . SER A 1 196 ? 4.446 7.161 -23.927 1.00 95.19 196 SER A N 1
ATOM 1559 C CA . SER A 1 196 ? 4.027 8.557 -23.899 1.00 95.19 196 SER A CA 1
ATOM 1560 C C . SER A 1 196 ? 4.421 9.280 -25.193 1.00 95.19 196 SER A C 1
ATOM 1562 O O . SER A 1 196 ? 5.584 9.273 -25.594 1.00 95.19 196 SER A O 1
ATOM 1564 N N . THR A 1 197 ? 3.454 9.943 -25.820 1.00 95.50 197 THR A N 1
ATOM 1565 C CA . THR A 1 197 ? 3.634 10.875 -26.944 1.00 95.50 197 THR A CA 1
ATOM 1566 C C . THR A 1 197 ? 4.420 12.122 -26.536 1.00 95.50 197 THR A C 1
ATOM 1568 O O . THR A 1 197 ? 5.137 12.697 -27.353 1.00 95.50 197 THR A O 1
ATOM 1571 N N . GLN A 1 198 ? 4.332 12.518 -25.261 1.00 94.81 198 GLN A N 1
ATOM 1572 C CA . GLN A 1 198 ? 5.042 13.655 -24.677 1.00 94.81 198 GLN A CA 1
ATOM 1573 C C . GLN A 1 198 ? 5.740 13.231 -23.370 1.00 94.81 198 GLN A C 1
ATOM 1575 O O . GLN A 1 198 ? 5.281 13.559 -22.266 1.00 94.81 198 GLN A O 1
ATOM 1580 N N . PRO A 1 199 ? 6.870 12.499 -23.449 1.00 90.69 199 PRO A N 1
ATOM 1581 C CA . PRO A 1 199 ? 7.524 11.914 -22.275 1.00 90.69 199 PRO A CA 1
ATOM 1582 C C . PRO A 1 199 ? 7.951 12.971 -21.249 1.00 90.69 199 PRO A C 1
ATOM 1584 O O . PRO A 1 199 ? 7.789 12.765 -20.052 1.00 90.69 199 PRO A O 1
ATOM 1587 N N . MET A 1 200 ? 8.412 14.144 -21.697 1.00 91.00 200 MET A N 1
ATOM 1588 C CA . MET A 1 200 ? 8.795 15.234 -20.793 1.00 91.00 200 MET A CA 1
ATOM 1589 C C . MET A 1 200 ? 7.597 15.812 -20.028 1.00 91.00 200 MET A C 1
ATOM 1591 O O . MET A 1 200 ? 7.660 15.940 -18.806 1.00 91.00 200 MET A O 1
ATOM 1595 N N . ALA A 1 201 ? 6.492 16.120 -20.717 1.00 92.00 201 ALA A N 1
ATOM 1596 C CA . ALA A 1 201 ? 5.296 16.682 -20.086 1.00 92.00 201 ALA A CA 1
ATOM 1597 C C . ALA A 1 201 ? 4.666 15.692 -19.095 1.00 92.00 201 ALA A C 1
ATOM 1599 O O . ALA A 1 201 ? 4.380 16.047 -17.950 1.00 92.00 201 ALA A O 1
ATOM 1600 N N . THR A 1 202 ? 4.526 14.427 -19.502 1.00 91.50 202 THR A N 1
ATOM 1601 C CA . THR A 1 202 ? 4.007 13.357 -18.636 1.00 91.50 202 THR A CA 1
ATOM 1602 C C . THR A 1 202 ? 4.888 13.115 -17.413 1.00 91.50 202 THR A C 1
ATOM 1604 O O . THR A 1 202 ? 4.367 13.020 -16.300 1.00 91.50 202 THR A O 1
ATOM 1607 N N . SER A 1 203 ? 6.215 13.094 -17.575 1.00 90.75 203 SER A N 1
ATOM 1608 C CA . SER A 1 203 ? 7.143 12.948 -16.452 1.00 90.75 203 SER A CA 1
ATOM 1609 C C . SER A 1 203 ? 7.090 14.128 -15.485 1.00 90.75 203 SER A C 1
ATOM 1611 O O . SER A 1 203 ? 7.007 13.906 -14.278 1.00 90.75 203 SER A O 1
ATOM 1613 N N . ILE A 1 204 ? 7.083 15.371 -15.979 1.00 92.06 204 ILE A N 1
ATOM 1614 C CA . ILE A 1 204 ? 6.977 16.571 -15.131 1.00 92.06 204 ILE A CA 1
ATOM 1615 C C . ILE A 1 204 ? 5.655 16.559 -14.358 1.00 92.06 204 ILE A C 1
ATOM 1617 O O . ILE A 1 204 ? 5.655 16.742 -13.140 1.00 92.06 204 ILE A O 1
ATOM 1621 N N . SER A 1 205 ? 4.540 16.277 -15.035 1.00 91.62 205 SER A N 1
ATOM 1622 C CA . SER A 1 205 ? 3.222 16.166 -14.404 1.00 91.62 205 SER A CA 1
ATOM 1623 C C . SER A 1 205 ? 3.206 15.097 -13.311 1.00 91.62 205 SER A C 1
ATOM 1625 O O . SER A 1 205 ? 2.750 15.360 -12.198 1.00 91.62 205 SER A O 1
ATOM 1627 N N . TYR A 1 206 ? 3.766 13.914 -13.577 1.00 91.06 206 TYR A N 1
ATOM 1628 C CA . TYR A 1 206 ? 3.861 12.833 -12.595 1.00 91.06 206 TYR A CA 1
ATOM 1629 C C . TYR A 1 206 ? 4.704 13.234 -11.371 1.00 91.06 206 TYR A C 1
ATOM 1631 O O . TYR A 1 206 ? 4.276 13.044 -10.229 1.00 91.06 206 TYR A O 1
ATOM 1639 N N . ILE A 1 207 ? 5.875 13.844 -11.594 1.00 92.25 207 ILE A N 1
ATOM 1640 C CA . ILE A 1 207 ? 6.782 14.319 -10.537 1.00 92.25 207 ILE A CA 1
ATOM 1641 C C . ILE A 1 207 ? 6.100 15.375 -9.660 1.00 92.25 207 ILE A C 1
ATOM 1643 O O . ILE A 1 207 ? 6.161 15.291 -8.435 1.00 92.25 207 ILE A O 1
ATOM 1647 N N . VAL A 1 208 ? 5.430 16.359 -10.258 1.00 93.12 208 VAL A N 1
ATOM 1648 C CA . VAL A 1 208 ? 4.788 17.448 -9.509 1.00 93.12 208 VAL A CA 1
ATOM 1649 C C . VAL A 1 208 ? 3.578 16.937 -8.728 1.00 93.12 208 VAL A C 1
ATOM 1651 O O . VAL A 1 208 ? 3.479 17.172 -7.521 1.00 93.12 208 VAL A O 1
ATOM 1654 N N . LEU A 1 209 ? 2.672 16.218 -9.393 1.00 90.38 209 LEU A N 1
ATOM 1655 C CA . LEU A 1 209 ? 1.387 15.821 -8.818 1.00 90.38 209 LEU A CA 1
ATOM 1656 C C . LEU A 1 209 ? 1.542 14.734 -7.755 1.00 90.38 209 LEU A C 1
ATOM 1658 O O . LEU A 1 209 ? 1.154 14.926 -6.603 1.00 90.38 209 LEU A O 1
ATOM 1662 N N . ILE A 1 210 ? 2.135 13.602 -8.126 1.00 89.19 210 ILE A N 1
ATOM 1663 C CA . ILE A 1 210 ? 2.275 12.454 -7.223 1.00 89.19 210 ILE A CA 1
ATOM 1664 C C . ILE A 1 210 ? 3.489 12.647 -6.325 1.00 89.19 210 ILE A C 1
ATOM 1666 O O . ILE A 1 210 ? 3.480 12.246 -5.159 1.00 89.19 210 ILE A O 1
ATOM 1670 N N . GLY A 1 211 ? 4.539 13.261 -6.866 1.00 89.75 211 GLY A N 1
ATOM 1671 C CA . GLY A 1 211 ? 5.816 13.293 -6.193 1.00 89.75 211 GLY A CA 1
ATOM 1672 C C . GLY A 1 211 ? 6.001 14.414 -5.176 1.00 89.75 211 GLY A C 1
ATOM 1673 O O . GLY A 1 211 ? 6.582 14.192 -4.115 1.00 89.75 211 GLY A O 1
ATOM 1674 N N . LEU A 1 212 ? 5.493 15.609 -5.462 1.00 92.31 212 LEU A N 1
ATOM 1675 C CA . LEU A 1 212 ? 5.666 16.766 -4.583 1.00 92.31 212 LEU A CA 1
ATOM 1676 C C . LEU A 1 212 ? 4.378 17.091 -3.831 1.00 92.31 212 LEU A C 1
ATOM 1678 O O . LEU A 1 212 ? 4.387 17.157 -2.601 1.00 92.31 212 LEU A O 1
ATOM 1682 N N . ILE A 1 213 ? 3.256 17.243 -4.537 1.00 94.25 213 ILE A N 1
ATOM 1683 C CA . ILE A 1 213 ? 2.002 17.708 -3.929 1.00 94.25 213 ILE A CA 1
ATOM 1684 C C . ILE A 1 213 ? 1.490 16.720 -2.871 1.00 94.25 213 ILE A C 1
ATOM 1686 O O . ILE A 1 213 ? 1.191 17.137 -1.746 1.00 94.25 213 ILE A O 1
ATOM 1690 N N . SER A 1 214 ? 1.424 15.415 -3.161 1.00 94.12 214 SER A N 1
ATOM 1691 C CA . SER A 1 214 ? 0.912 14.440 -2.183 1.00 94.12 214 SER A CA 1
ATOM 1692 C C . SER A 1 214 ? 1.782 14.340 -0.913 1.00 94.12 214 SER A C 1
ATOM 1694 O O . SER A 1 214 ? 1.230 14.446 0.185 1.00 94.12 214 SER A O 1
ATOM 1696 N N . PRO A 1 215 ? 3.122 14.199 -0.970 1.00 94.94 215 PRO A N 1
ATOM 1697 C CA . PRO A 1 215 ? 3.936 14.151 0.247 1.00 94.94 215 PRO A CA 1
ATOM 1698 C C . PRO A 1 215 ? 3.950 15.462 1.034 1.00 94.94 215 PRO A C 1
ATOM 1700 O O . PRO A 1 215 ? 3.855 15.427 2.262 1.00 94.94 215 PRO A O 1
ATOM 1703 N N . ILE A 1 216 ? 4.001 16.618 0.359 1.00 96.12 216 ILE A N 1
ATOM 1704 C CA . ILE A 1 216 ? 3.970 17.930 1.024 1.00 96.12 216 ILE A CA 1
ATOM 1705 C C . ILE A 1 216 ? 2.652 18.108 1.782 1.00 96.12 216 ILE A C 1
ATOM 1707 O O . ILE A 1 216 ? 2.664 18.463 2.962 1.00 96.12 216 ILE A O 1
ATOM 1711 N N . THR A 1 217 ? 1.515 17.807 1.149 1.00 96.31 217 THR A N 1
ATOM 1712 C CA . THR A 1 217 ? 0.202 17.901 1.807 1.00 96.31 217 THR A CA 1
ATOM 1713 C C . THR A 1 217 ? 0.105 16.964 3.013 1.00 96.31 217 THR A C 1
ATOM 1715 O O . THR A 1 217 ? -0.301 17.403 4.093 1.00 96.31 217 THR A O 1
ATOM 1718 N N . MET A 1 218 ? 0.562 15.712 2.892 1.00 96.94 218 MET A N 1
ATOM 1719 C CA . MET A 1 218 ? 0.603 14.767 4.016 1.00 96.94 218 MET A CA 1
ATOM 1720 C C . MET A 1 218 ? 1.475 15.273 5.176 1.00 96.94 218 MET A C 1
ATOM 1722 O O . MET A 1 218 ? 1.042 15.220 6.330 1.00 96.94 218 MET A O 1
ATOM 1726 N N . ILE A 1 219 ? 2.671 15.809 4.897 1.00 96.44 219 ILE A N 1
ATOM 1727 C CA . ILE A 1 219 ? 3.571 16.370 5.919 1.00 96.44 219 ILE A CA 1
ATOM 1728 C C . ILE A 1 219 ? 2.917 17.560 6.625 1.00 96.44 219 ILE A C 1
ATOM 1730 O O . ILE A 1 219 ? 2.936 17.618 7.856 1.00 96.44 219 ILE A O 1
ATOM 1734 N N . ILE A 1 220 ? 2.298 18.484 5.883 1.00 97.56 220 ILE A N 1
ATOM 1735 C CA . ILE A 1 220 ? 1.610 19.649 6.459 1.00 97.56 220 ILE A CA 1
ATOM 1736 C C . ILE A 1 220 ? 0.542 19.188 7.455 1.00 97.56 220 ILE A C 1
ATOM 1738 O O . ILE A 1 220 ? 0.560 19.609 8.614 1.00 97.56 220 ILE A O 1
ATOM 1742 N N . PHE A 1 221 ? -0.355 18.282 7.056 1.00 97.56 221 PHE A N 1
ATOM 1743 C CA . PHE A 1 221 ? -1.415 17.809 7.949 1.00 97.56 221 PHE A CA 1
ATOM 1744 C C . PHE A 1 221 ? -0.883 17.011 9.141 1.00 97.56 221 PHE A C 1
ATOM 1746 O O . PHE A 1 221 ? -1.426 17.117 10.245 1.00 97.56 221 PHE A O 1
ATOM 1753 N N . VAL A 1 222 ? 0.201 16.258 8.967 1.00 96.56 222 VAL A N 1
ATOM 1754 C CA . VAL A 1 222 ? 0.890 15.583 10.070 1.00 96.56 222 VAL A CA 1
ATOM 1755 C C . VAL A 1 222 ? 1.441 16.591 11.083 1.00 96.56 222 VAL A C 1
ATOM 1757 O O . VAL A 1 222 ? 1.200 16.446 12.285 1.00 96.56 222 VAL A O 1
ATOM 1760 N N . LEU A 1 223 ? 2.127 17.639 10.623 1.00 96.62 223 LEU A N 1
ATOM 1761 C CA . LEU A 1 223 ? 2.677 18.686 11.488 1.00 96.62 223 LEU A CA 1
ATOM 1762 C C . LEU A 1 223 ? 1.566 19.459 12.205 1.00 96.62 223 LEU A C 1
ATOM 1764 O O . LEU A 1 223 ? 1.671 19.722 13.405 1.00 96.62 223 LEU A O 1
ATOM 1768 N N . LEU A 1 224 ? 0.472 19.776 11.508 1.00 96.81 224 LEU A N 1
ATOM 1769 C CA . LEU A 1 224 ? -0.705 20.416 12.098 1.00 96.81 224 LEU A CA 1
ATOM 1770 C C . LEU A 1 224 ? -1.360 19.527 13.166 1.00 96.81 224 LEU A C 1
ATOM 1772 O O . LEU A 1 224 ? -1.647 19.996 14.270 1.00 96.81 224 LEU A O 1
ATOM 1776 N N . THR A 1 225 ? -1.521 18.231 12.885 1.00 96.25 225 THR A N 1
ATOM 1777 C CA . THR A 1 225 ? -2.032 17.242 13.850 1.00 96.25 225 THR A CA 1
ATOM 1778 C C . THR A 1 225 ? -1.134 17.183 15.081 1.00 96.25 225 THR A C 1
ATOM 1780 O O . THR A 1 225 ? -1.618 17.248 16.213 1.00 96.25 225 THR A O 1
ATOM 1783 N N . TYR A 1 226 ? 0.184 17.128 14.887 1.00 95.44 226 TYR A N 1
ATOM 1784 C CA . TYR A 1 226 ? 1.152 17.107 15.979 1.00 95.44 226 TYR A CA 1
ATOM 1785 C C . TYR A 1 226 ? 1.079 18.375 16.843 1.00 95.44 226 TYR A C 1
ATOM 1787 O O . TYR A 1 226 ? 1.019 18.282 18.074 1.00 95.44 226 TYR A O 1
ATOM 1795 N N . ARG A 1 227 ? 1.006 19.561 16.221 1.00 96.31 227 ARG A N 1
ATOM 1796 C CA . ARG A 1 227 ? 0.847 20.845 16.927 1.00 96.31 227 ARG A CA 1
ATOM 1797 C C . ARG A 1 227 ? -0.427 20.870 17.771 1.00 96.31 227 ARG A C 1
ATOM 1799 O O . ARG A 1 227 ? -0.361 21.237 18.947 1.00 96.31 227 ARG A O 1
ATOM 1806 N N . ASN A 1 228 ? -1.558 20.431 17.219 1.00 95.06 228 ASN A N 1
ATOM 1807 C CA . ASN A 1 228 ? -2.835 20.387 17.936 1.00 95.06 228 ASN A CA 1
ATOM 1808 C C . ASN A 1 228 ? -2.809 19.404 19.110 1.00 95.06 228 ASN A C 1
ATOM 1810 O O . ASN A 1 228 ? -3.242 19.741 20.213 1.00 95.06 228 ASN A O 1
ATOM 1814 N N . VAL A 1 229 ? -2.230 18.217 18.919 1.00 93.56 229 VAL A N 1
ATOM 1815 C CA . VAL A 1 229 ? -2.074 17.214 19.985 1.00 93.56 229 VAL A CA 1
ATOM 1816 C C . VAL A 1 229 ? -1.190 17.748 21.108 1.00 93.56 229 VAL A C 1
ATOM 1818 O O . VAL A 1 229 ? -1.541 17.613 22.281 1.00 93.56 229 VAL A O 1
ATOM 1821 N N . ARG A 1 230 ? -0.071 18.405 20.775 1.00 93.69 230 ARG A N 1
ATOM 1822 C CA . ARG A 1 230 ? 0.819 19.024 21.767 1.00 93.69 230 ARG A CA 1
ATOM 1823 C C . ARG A 1 230 ? 0.104 20.129 22.544 1.00 93.69 230 ARG A C 1
ATOM 1825 O O . ARG A 1 230 ? 0.245 20.192 23.762 1.00 93.69 230 ARG A O 1
ATOM 1832 N N . ARG A 1 231 ? -0.695 20.964 21.870 1.00 93.88 231 ARG A N 1
ATOM 1833 C CA . ARG A 1 231 ? -1.495 22.015 22.520 1.00 93.88 231 ARG A CA 1
ATOM 1834 C C . ARG A 1 231 ? -2.562 21.426 23.442 1.00 93.88 231 ARG A C 1
ATOM 1836 O O . ARG A 1 231 ? -2.697 21.892 24.567 1.00 93.88 231 ARG A O 1
ATOM 1843 N N . SER A 1 232 ? -3.266 20.382 23.006 1.00 89.94 232 SER A N 1
ATOM 1844 C CA . SER A 1 232 ? -4.272 19.684 23.817 1.00 89.94 232 SER A CA 1
ATOM 1845 C C . SER A 1 232 ? -3.664 19.076 25.085 1.00 89.94 232 SER A C 1
ATOM 1847 O O . SER A 1 232 ? -4.227 19.240 26.164 1.00 89.94 232 SER A O 1
ATOM 1849 N N . ARG A 1 233 ? -2.471 18.468 24.987 1.00 89.44 233 ARG A N 1
ATOM 1850 C CA . ARG A 1 233 ? -1.749 17.922 26.150 1.00 89.44 233 ARG A CA 1
ATOM 1851 C C . ARG A 1 233 ? -1.360 18.976 27.188 1.00 89.44 233 ARG A C 1
ATOM 1853 O O . ARG A 1 233 ? -1.263 18.627 28.350 1.00 89.44 233 ARG A O 1
ATOM 1860 N N . ARG A 1 234 ? -1.135 20.233 26.788 1.00 90.50 234 ARG A N 1
ATOM 1861 C CA . ARG A 1 234 ? -0.805 21.321 27.727 1.00 90.50 234 ARG A CA 1
ATOM 1862 C C . ARG A 1 234 ? -2.023 21.874 28.472 1.00 90.50 234 ARG A C 1
ATOM 1864 O O . ARG A 1 234 ? -1.849 22.423 29.547 1.00 90.50 234 ARG A O 1
ATOM 1871 N N . ARG A 1 235 ? -3.231 21.775 27.897 1.00 87.38 235 ARG A N 1
ATOM 1872 C CA . ARG A 1 235 ? -4.464 22.306 28.517 1.00 87.38 235 ARG A CA 1
ATOM 1873 C C . ARG A 1 235 ? -5.092 21.339 29.518 1.00 87.38 235 ARG A C 1
ATOM 1875 O O . ARG A 1 235 ? -5.728 21.776 30.466 1.00 87.38 235 ARG A O 1
ATOM 1882 N N . VAL A 1 236 ? -4.956 20.037 29.281 1.00 82.69 236 VAL A N 1
ATOM 1883 C CA . VAL A 1 236 ? -5.450 19.008 30.199 1.00 82.69 236 VAL A CA 1
ATOM 1884 C C . VAL A 1 236 ? -4.334 18.743 31.201 1.00 82.69 236 VAL A C 1
ATOM 1886 O O . VAL A 1 236 ? -3.372 18.054 30.864 1.00 82.69 236 VAL A O 1
ATOM 1889 N N . GLY A 1 237 ? -4.432 19.343 32.392 1.00 77.88 237 GLY A N 1
ATOM 1890 C CA . GLY A 1 237 ? -3.542 19.019 33.511 1.00 77.88 237 GLY A CA 1
ATOM 1891 C C . GLY A 1 237 ? -3.515 17.508 33.777 1.00 77.88 237 GLY A C 1
ATOM 1892 O O . GLY A 1 237 ? -4.413 16.780 33.357 1.00 77.88 237 GLY A O 1
ATOM 1893 N N . GLU A 1 238 ? -2.479 17.014 34.457 1.00 75.88 238 GLU A N 1
ATOM 1894 C CA . GLU A 1 238 ? -2.239 15.569 34.651 1.00 75.88 238 GLU A CA 1
ATOM 1895 C C . GLU A 1 238 ? -3.391 14.802 35.321 1.00 75.88 238 GLU A C 1
ATOM 1897 O O . GLU A 1 238 ? -3.484 13.576 35.197 1.00 75.88 238 GLU A O 1
ATOM 1902 N N . VAL A 1 239 ? -4.299 15.517 35.982 1.00 76.06 239 VAL A N 1
ATOM 1903 C CA . VAL A 1 239 ? -5.433 14.976 36.727 1.00 76.06 239 VAL A CA 1
ATOM 1904 C C . VAL A 1 239 ? -6.504 14.445 35.762 1.00 76.06 239 VAL A C 1
ATOM 1906 O O . VAL A 1 239 ? -7.446 15.139 35.392 1.00 76.06 239 VAL A O 1
ATOM 1909 N N . GLY A 1 240 ? -6.352 13.189 35.328 1.00 72.94 240 GLY A N 1
ATOM 1910 C CA . GLY A 1 240 ? -7.409 12.430 34.644 1.00 72.94 240 GLY A CA 1
ATOM 1911 C C . GLY A 1 240 ? -7.087 11.944 33.230 1.00 72.94 240 GLY A C 1
ATOM 1912 O O . GLY A 1 240 ? -7.945 11.990 32.345 1.00 72.94 240 GLY A O 1
ATOM 1913 N N . ARG A 1 241 ? -5.871 11.438 32.984 1.00 74.38 241 ARG A N 1
ATOM 1914 C CA . ARG A 1 241 ? -5.494 10.823 31.698 1.00 74.38 241 ARG A CA 1
ATOM 1915 C C . ARG A 1 241 ? -6.325 9.556 31.431 1.00 74.38 241 ARG A C 1
ATOM 1917 O O . ARG A 1 241 ? -5.957 8.442 31.795 1.00 74.38 241 ARG A O 1
ATOM 1924 N N . THR A 1 242 ? -7.483 9.718 30.797 1.00 81.19 242 THR A N 1
ATOM 1925 C CA . THR A 1 242 ? -8.406 8.612 30.512 1.00 81.19 242 THR A CA 1
ATOM 1926 C C . THR A 1 242 ? -7.820 7.631 29.491 1.00 81.19 242 THR A C 1
ATOM 1928 O O . THR A 1 242 ? -7.133 8.003 28.534 1.00 81.19 242 THR A O 1
ATOM 1931 N N . ARG A 1 243 ? -8.155 6.342 29.648 1.00 81.00 243 ARG A N 1
ATOM 1932 C CA . ARG A 1 243 ? -7.757 5.227 28.761 1.00 81.00 243 ARG A CA 1
ATOM 1933 C C . ARG A 1 243 ? -7.979 5.516 27.264 1.00 81.00 243 ARG A C 1
ATOM 1935 O O . ARG A 1 243 ? -7.210 5.040 26.430 1.00 81.00 243 ARG A O 1
ATOM 1942 N N . GLY A 1 244 ? -8.984 6.326 26.917 1.00 82.56 244 GLY A N 1
ATOM 1943 C CA . GLY A 1 244 ? -9.279 6.728 25.536 1.00 82.56 244 GLY A CA 1
ATOM 1944 C C . GLY A 1 244 ? -8.209 7.617 24.887 1.00 82.56 244 GLY A C 1
ATOM 1945 O O . GLY A 1 244 ? -7.970 7.516 23.682 1.00 82.56 244 GLY A O 1
ATOM 1946 N N . GLN A 1 245 ? -7.503 8.447 25.660 1.00 84.75 245 GLN A N 1
ATOM 1947 C CA . GLN A 1 245 ? -6.488 9.360 25.123 1.00 84.75 245 GLN A CA 1
ATOM 1948 C C . GLN A 1 245 ? -5.222 8.612 24.675 1.00 84.75 245 GLN A C 1
ATOM 1950 O O . GLN A 1 245 ? -4.637 8.940 23.640 1.00 84.75 245 GLN A O 1
ATOM 1955 N N . ASN A 1 246 ? -4.844 7.547 25.391 1.00 86.88 246 ASN A N 1
ATOM 1956 C CA . ASN A 1 246 ? -3.730 6.674 25.006 1.00 86.88 246 ASN A CA 1
ATOM 1957 C C . ASN A 1 246 ? -4.003 5.956 23.678 1.00 86.88 246 ASN A C 1
ATOM 1959 O O . ASN A 1 246 ? -3.114 5.870 22.832 1.00 86.88 246 ASN A O 1
ATOM 1963 N N . LEU A 1 247 ? -5.246 5.513 23.460 1.00 85.38 247 LEU A N 1
ATOM 1964 C CA . LEU A 1 247 ? -5.665 4.879 22.210 1.00 85.38 247 LEU A CA 1
ATOM 1965 C C . LEU A 1 247 ? -5.536 5.848 21.024 1.00 85.38 247 LEU A C 1
ATOM 1967 O O . LEU A 1 247 ? -4.969 5.494 19.993 1.00 85.38 247 LEU A O 1
ATOM 1971 N N . ARG A 1 248 ? -5.985 7.101 21.193 1.00 87.06 248 ARG A N 1
ATOM 1972 C CA . ARG A 1 248 ? -5.860 8.155 20.169 1.00 87.06 248 ARG A CA 1
ATOM 1973 C C . ARG A 1 248 ? -4.401 8.438 19.808 1.00 87.06 248 ARG A C 1
ATOM 1975 O O . ARG A 1 248 ? -4.079 8.516 18.626 1.00 87.06 248 ARG A O 1
ATOM 1982 N N . ASN A 1 249 ? -3.524 8.548 20.807 1.00 89.50 249 ASN A N 1
ATOM 1983 C CA . ASN A 1 249 ? -2.097 8.793 20.586 1.00 89.50 249 ASN A CA 1
ATOM 1984 C C . ASN A 1 249 ? -1.435 7.673 19.764 1.00 89.50 249 ASN A C 1
ATOM 1986 O O . ASN A 1 249 ? -0.629 7.968 18.888 1.00 89.50 249 ASN A O 1
ATOM 1990 N N . GLN A 1 250 ? -1.798 6.406 19.991 1.00 91.94 250 GLN A N 1
ATOM 1991 C CA . GLN A 1 250 ? -1.226 5.282 19.237 1.00 91.94 250 GLN A CA 1
ATOM 1992 C C . GLN A 1 250 ? -1.596 5.309 17.748 1.00 91.94 250 GLN A C 1
ATOM 1994 O O . GLN A 1 250 ? -0.751 5.010 16.903 1.00 91.94 250 GLN A O 1
ATOM 1999 N N . PHE A 1 251 ? -2.826 5.709 17.405 1.00 90.94 251 PHE A N 1
ATOM 2000 C CA . PHE A 1 251 ? -3.219 5.882 16.002 1.00 90.94 251 PHE A CA 1
ATOM 2001 C C . PHE A 1 251 ? -2.443 7.005 15.321 1.00 90.94 251 PHE A C 1
ATOM 2003 O O . PHE A 1 251 ? -1.992 6.826 14.195 1.00 90.94 251 PHE A O 1
ATOM 2010 N N . ILE A 1 252 ? -2.236 8.127 16.014 1.00 93.69 252 ILE A N 1
ATOM 2011 C CA . ILE A 1 252 ? -1.455 9.250 15.482 1.00 93.69 252 ILE A CA 1
ATOM 2012 C C . ILE A 1 252 ? -0.014 8.815 15.191 1.00 93.69 252 ILE A C 1
ATOM 2014 O O . ILE A 1 252 ? 0.484 9.089 14.106 1.00 93.69 252 ILE A O 1
ATOM 2018 N N . VAL A 1 253 ? 0.631 8.088 16.111 1.00 94.81 253 VAL A N 1
ATOM 2019 C CA . VAL A 1 253 ? 1.994 7.559 15.906 1.00 94.81 253 VAL A CA 1
ATOM 2020 C C . VAL A 1 253 ? 2.049 6.596 14.720 1.00 94.81 253 VAL A C 1
ATOM 2022 O O . VAL A 1 253 ? 2.981 6.642 13.924 1.00 94.81 253 VAL A O 1
ATOM 2025 N N . THR A 1 254 ? 1.033 5.748 14.572 1.00 95.00 254 THR A N 1
ATOM 2026 C CA . THR A 1 254 ? 0.957 4.792 13.459 1.00 95.00 254 THR A CA 1
ATOM 2027 C C . THR A 1 254 ? 0.832 5.498 12.114 1.00 95.00 254 THR A C 1
ATOM 2029 O O . THR A 1 254 ? 1.577 5.192 11.189 1.00 95.00 254 THR A O 1
ATOM 2032 N N . ILE A 1 255 ? -0.064 6.480 12.015 1.00 94.88 255 ILE A N 1
ATOM 2033 C CA . ILE A 1 255 ? -0.257 7.265 10.791 1.00 94.88 255 ILE A CA 1
ATOM 2034 C C . ILE A 1 255 ? 0.995 8.084 10.483 1.00 94.88 255 ILE A C 1
ATOM 2036 O O . ILE A 1 255 ? 1.433 8.111 9.341 1.00 94.88 255 ILE A O 1
ATOM 2040 N N . PHE A 1 256 ? 1.628 8.674 11.499 1.00 95.88 256 PHE A N 1
ATOM 2041 C CA . PHE A 1 256 ? 2.901 9.374 11.343 1.00 95.88 256 PHE A CA 1
ATOM 2042 C C . PHE A 1 256 ? 3.980 8.475 10.726 1.00 95.88 256 PHE A C 1
ATOM 2044 O O . PHE A 1 256 ? 4.606 8.850 9.738 1.00 95.88 256 PHE A O 1
ATOM 2051 N N . ALA A 1 257 ? 4.160 7.269 11.272 1.00 96.88 257 ALA A N 1
ATOM 2052 C CA . ALA A 1 257 ? 5.120 6.303 10.748 1.00 96.88 257 ALA A CA 1
ATOM 2053 C C . ALA A 1 257 ? 4.780 5.879 9.311 1.00 96.88 257 ALA A C 1
ATOM 2055 O O . ALA A 1 257 ? 5.671 5.779 8.469 1.00 96.88 257 ALA A O 1
ATOM 2056 N N . GLN A 1 258 ? 3.493 5.676 9.006 1.00 96.50 258 GLN A N 1
ATOM 2057 C CA . GLN A 1 258 ? 3.051 5.372 7.646 1.00 96.50 258 GLN A CA 1
ATOM 2058 C C . GLN A 1 258 ? 3.395 6.497 6.673 1.00 96.50 258 GLN A C 1
ATOM 2060 O O . GLN A 1 258 ? 3.953 6.188 5.623 1.00 96.50 258 GLN A O 1
ATOM 2065 N N . VAL A 1 259 ? 3.119 7.759 7.020 1.00 96.56 259 VAL A N 1
ATOM 2066 C CA . VAL A 1 259 ? 3.444 8.924 6.182 1.00 96.56 259 VAL A CA 1
ATOM 2067 C C . VAL A 1 259 ? 4.940 9.042 5.966 1.00 96.56 259 VAL A C 1
ATOM 2069 O O . VAL A 1 259 ? 5.365 9.165 4.826 1.00 96.56 259 VAL A O 1
ATOM 2072 N N . LEU A 1 260 ? 5.744 8.950 7.027 1.00 96.62 260 LEU A N 1
ATOM 2073 C CA . LEU A 1 260 ? 7.197 9.076 6.923 1.00 96.62 260 LEU A CA 1
ATOM 2074 C C . LEU A 1 260 ? 7.780 8.031 5.963 1.00 96.62 260 LEU A C 1
ATOM 2076 O O . LEU A 1 260 ? 8.556 8.376 5.075 1.00 96.62 260 LEU A O 1
ATOM 2080 N N . ILE A 1 261 ? 7.349 6.773 6.090 1.00 96.81 261 ILE A N 1
ATOM 2081 C CA . ILE A 1 261 ? 7.802 5.698 5.202 1.00 96.81 261 ILE A CA 1
ATOM 2082 C C . ILE A 1 261 ? 7.242 5.880 3.779 1.00 96.81 261 ILE A C 1
ATOM 2084 O O . ILE A 1 261 ? 7.982 5.665 2.824 1.00 96.81 261 ILE A O 1
ATOM 2088 N N . THR A 1 262 ? 5.980 6.311 3.608 1.00 96.00 262 THR A N 1
ATOM 2089 C CA . THR A 1 262 ? 5.420 6.620 2.272 1.00 96.00 262 THR A CA 1
ATOM 2090 C C . THR A 1 262 ? 6.245 7.693 1.580 1.00 96.00 262 THR A C 1
ATOM 2092 O O . THR A 1 262 ? 6.648 7.508 0.438 1.00 96.00 262 THR A O 1
ATOM 2095 N N . THR A 1 263 ? 6.496 8.808 2.267 1.00 95.38 263 THR A N 1
ATOM 2096 C CA . THR A 1 263 ? 7.251 9.940 1.735 1.00 95.38 263 THR A CA 1
ATOM 2097 C C . THR A 1 263 ? 8.658 9.515 1.353 1.00 95.38 263 THR A C 1
ATOM 2099 O O . THR A 1 263 ? 9.112 9.877 0.276 1.00 95.38 263 THR A O 1
ATOM 2102 N N . PHE A 1 264 ? 9.332 8.719 2.186 1.00 96.06 264 PHE A N 1
ATOM 2103 C CA . PHE A 1 264 ? 10.670 8.216 1.880 1.00 96.06 264 PHE A CA 1
ATOM 2104 C C . PHE A 1 264 ? 10.689 7.356 0.606 1.00 96.06 264 PHE A C 1
ATOM 2106 O O . PHE A 1 264 ? 11.485 7.608 -0.296 1.00 96.06 264 PHE A O 1
ATOM 2113 N N . ILE A 1 265 ? 9.776 6.385 0.492 1.00 95.44 265 ILE A N 1
ATOM 2114 C CA . ILE A 1 265 ? 9.686 5.502 -0.684 1.00 95.44 265 ILE A CA 1
ATOM 2115 C C . ILE A 1 265 ? 9.283 6.294 -1.937 1.00 95.44 265 ILE A C 1
ATOM 2117 O O . ILE A 1 265 ? 9.847 6.086 -3.010 1.00 95.44 265 ILE A O 1
ATOM 2121 N N . ALA A 1 266 ? 8.325 7.215 -1.812 1.00 93.25 266 ALA A N 1
ATOM 2122 C CA . ALA A 1 266 ? 7.896 8.073 -2.911 1.00 93.25 266 ALA A CA 1
ATOM 2123 C C . ALA A 1 266 ? 9.037 8.984 -3.384 1.00 93.25 266 ALA A C 1
ATOM 2125 O O . ALA A 1 266 ? 9.276 9.070 -4.584 1.00 93.25 266 ALA A O 1
ATOM 2126 N N . LEU A 1 267 ? 9.782 9.599 -2.459 1.00 93.88 267 LEU A N 1
ATOM 2127 C CA . LEU A 1 267 ? 10.932 10.446 -2.775 1.00 93.88 267 LEU A CA 1
ATOM 2128 C C . LEU A 1 267 ? 12.005 9.676 -3.545 1.00 93.88 267 LEU A C 1
ATOM 2130 O O . LEU A 1 267 ? 12.465 10.152 -4.581 1.00 93.88 267 LEU A O 1
ATOM 2134 N N . GLN A 1 268 ? 12.342 8.466 -3.093 1.00 95.38 268 GLN A N 1
ATOM 2135 C CA . GLN A 1 268 ? 13.291 7.603 -3.795 1.00 95.38 268 GLN A CA 1
ATOM 2136 C C . GLN A 1 268 ? 12.833 7.304 -5.229 1.00 95.38 268 GLN A C 1
ATOM 2138 O O . GLN A 1 268 ? 13.621 7.431 -6.166 1.00 95.38 268 GLN A O 1
ATOM 2143 N N . TRP A 1 269 ? 11.555 6.952 -5.410 1.00 94.38 269 TRP A N 1
ATOM 2144 C CA . TRP A 1 269 ? 10.982 6.706 -6.734 1.00 94.38 269 TRP A CA 1
ATOM 2145 C C . TRP A 1 269 ? 11.086 7.935 -7.638 1.00 94.38 269 TRP A C 1
ATOM 2147 O O . TRP A 1 269 ? 11.556 7.817 -8.764 1.00 94.38 269 TRP A O 1
ATOM 2157 N N . ILE A 1 270 ? 10.716 9.118 -7.145 1.00 93.62 270 ILE A N 1
ATOM 2158 C CA . ILE A 1 270 ? 10.754 10.365 -7.923 1.00 93.62 270 ILE A CA 1
ATOM 2159 C C . ILE A 1 270 ? 12.177 10.708 -8.341 1.00 93.62 270 ILE A C 1
ATOM 2161 O O . ILE A 1 270 ? 12.389 11.076 -9.493 1.00 93.62 270 ILE A O 1
ATOM 2165 N N . ILE A 1 271 ? 13.151 10.586 -7.434 1.00 94.31 271 ILE A N 1
ATOM 2166 C CA . ILE A 1 271 ? 14.560 10.867 -7.735 1.00 94.31 271 ILE A CA 1
ATOM 2167 C C . ILE A 1 271 ? 15.037 9.947 -8.858 1.00 94.31 271 ILE A C 1
ATOM 2169 O O . ILE A 1 271 ? 15.571 10.424 -9.859 1.00 94.31 271 ILE A O 1
ATOM 2173 N N . THR A 1 272 ? 14.796 8.638 -8.738 1.00 94.44 272 THR A N 1
ATOM 2174 C CA . THR A 1 272 ? 15.186 7.678 -9.777 1.00 94.44 272 THR A CA 1
ATOM 2175 C C . THR A 1 272 ? 14.433 7.903 -11.087 1.00 94.44 272 THR A C 1
ATOM 2177 O O . THR A 1 272 ? 15.038 7.824 -12.149 1.00 94.44 272 THR A O 1
ATOM 2180 N N . TYR A 1 273 ? 13.140 8.216 -11.034 1.00 92.75 273 TYR A N 1
ATOM 2181 C CA . TYR A 1 273 ? 12.312 8.465 -12.214 1.00 92.75 273 TYR A CA 1
ATOM 2182 C C . TYR A 1 273 ? 12.725 9.749 -12.953 1.00 92.75 273 TYR A C 1
ATOM 2184 O O . TYR A 1 273 ? 12.817 9.770 -14.181 1.00 92.75 273 TYR A O 1
ATOM 2192 N N . THR A 1 274 ? 13.046 10.806 -12.203 1.00 92.31 274 THR A N 1
ATOM 2193 C CA . THR A 1 274 ? 13.586 12.068 -12.729 1.00 92.31 274 THR A CA 1
ATOM 2194 C C . THR A 1 274 ? 14.927 11.811 -13.400 1.00 92.31 274 THR A C 1
ATOM 2196 O O . THR A 1 274 ? 15.118 12.166 -14.559 1.00 92.31 274 THR A O 1
ATOM 2199 N N . TYR A 1 275 ? 15.832 11.118 -12.705 1.00 93.31 275 TYR A N 1
ATOM 2200 C CA . TYR A 1 275 ? 17.128 10.753 -13.261 1.00 93.31 275 TYR A CA 1
ATOM 2201 C C . TYR A 1 275 ? 16.979 9.922 -14.539 1.00 93.31 275 TYR A C 1
ATOM 2203 O O . TYR A 1 275 ? 17.573 10.270 -15.547 1.00 93.31 275 TYR A O 1
ATOM 2211 N N . PHE A 1 276 ? 16.119 8.901 -14.547 1.00 90.75 276 PHE A N 1
ATOM 2212 C CA . PHE A 1 276 ? 15.842 8.085 -15.733 1.00 90.75 276 PHE A CA 1
ATOM 2213 C C . PHE A 1 276 ? 15.288 8.902 -16.911 1.00 90.75 276 PHE A C 1
ATOM 2215 O O . PHE A 1 276 ? 15.627 8.627 -18.055 1.00 90.75 276 PHE A O 1
ATOM 2222 N N . THR A 1 277 ? 14.472 9.924 -16.642 1.00 88.81 277 THR A N 1
ATOM 2223 C CA . THR A 1 277 ? 13.902 10.793 -17.686 1.00 88.81 277 THR A CA 1
ATOM 2224 C C . THR A 1 277 ? 14.968 11.678 -18.344 1.00 88.81 277 THR A C 1
ATOM 2226 O O . THR A 1 277 ? 14.929 11.881 -19.554 1.00 88.81 277 THR A O 1
ATOM 2229 N N . PHE A 1 278 ? 15.929 12.196 -17.572 1.00 89.00 278 PHE A N 1
ATOM 2230 C CA . PHE A 1 278 ? 16.942 13.138 -18.073 1.00 89.00 278 PHE A CA 1
ATOM 2231 C C . PHE A 1 278 ? 18.284 12.486 -18.441 1.00 89.00 278 PHE A C 1
ATOM 2233 O O . PHE A 1 278 ? 19.041 13.052 -19.225 1.00 89.00 278 PHE A O 1
ATOM 2240 N N . ALA A 1 279 ? 18.588 11.297 -17.917 1.00 89.38 279 ALA A N 1
ATOM 2241 C CA . ALA A 1 279 ? 19.856 10.604 -18.145 1.00 89.38 279 ALA A CA 1
ATOM 2242 C C . ALA A 1 279 ? 20.169 10.274 -19.618 1.00 89.38 279 ALA A C 1
ATOM 2244 O O . ALA A 1 279 ? 21.335 10.424 -19.980 1.00 89.38 279 ALA A O 1
ATOM 2245 N N . PRO A 1 280 ? 19.205 9.902 -20.492 1.00 81.44 280 PRO A N 1
ATOM 2246 C CA . PRO A 1 280 ? 19.492 9.587 -21.896 1.00 81.44 280 PRO A CA 1
ATOM 2247 C C . PRO A 1 280 ? 20.169 10.719 -22.677 1.00 81.44 280 PRO A C 1
ATOM 2249 O O . PRO A 1 280 ? 20.794 10.463 -23.698 1.00 81.44 280 PRO A O 1
ATOM 2252 N N . ILE A 1 281 ? 20.070 11.961 -22.194 1.00 80.62 281 ILE A N 1
ATOM 2253 C CA . ILE A 1 281 ? 20.731 13.130 -22.788 1.00 80.62 281 ILE A CA 1
ATOM 2254 C C . ILE A 1 281 ? 22.258 13.075 -22.585 1.00 80.62 281 ILE A C 1
ATOM 2256 O O . ILE A 1 281 ? 23.000 13.662 -23.365 1.00 80.62 281 ILE A O 1
ATOM 2260 N N . TYR A 1 282 ? 22.737 12.370 -21.555 1.00 81.94 282 TYR A N 1
ATOM 2261 C CA . TYR A 1 282 ? 24.120 12.458 -21.072 1.00 81.94 282 TYR A CA 1
ATOM 2262 C C . TYR A 1 282 ? 24.860 11.115 -21.000 1.00 81.94 282 TYR A C 1
ATOM 2264 O O . TYR A 1 282 ? 26.043 11.085 -20.666 1.00 81.94 282 TYR A O 1
ATOM 2272 N N . THR A 1 283 ? 24.187 9.988 -21.235 1.00 79.62 283 THR A N 1
ATOM 2273 C CA . THR A 1 283 ? 24.786 8.659 -21.049 1.00 79.62 283 THR A CA 1
ATOM 2274 C C . THR A 1 283 ? 25.380 8.125 -22.343 1.00 79.62 283 THR A C 1
ATOM 2276 O O . THR A 1 283 ? 24.638 7.766 -23.255 1.00 79.62 283 THR A O 1
ATOM 2279 N N . GLU A 1 284 ? 26.705 8.001 -22.391 1.00 78.75 284 GLU A N 1
ATOM 2280 C CA . GLU A 1 284 ? 27.423 7.522 -23.582 1.00 78.75 284 GLU A CA 1
ATOM 2281 C C . GLU A 1 284 ? 27.852 6.047 -23.486 1.00 78.75 284 GLU A C 1
ATOM 2283 O O . GLU A 1 284 ? 28.123 5.419 -24.508 1.00 78.75 284 GLU A O 1
ATOM 2288 N N . THR A 1 285 ? 27.903 5.453 -22.281 1.00 89.62 285 THR A N 1
ATOM 2289 C CA . THR A 1 285 ? 28.479 4.104 -22.093 1.00 89.62 285 THR A CA 1
ATOM 2290 C C . THR A 1 285 ? 27.443 2.998 -21.807 1.00 89.62 285 THR A C 1
ATOM 2292 O O . THR A 1 285 ? 26.496 3.210 -21.042 1.00 89.62 285 THR A O 1
ATOM 2295 N N . PRO A 1 286 ? 27.648 1.763 -22.321 1.00 85.88 286 PRO A N 1
ATOM 2296 C CA . PRO A 1 286 ? 26.778 0.596 -22.082 1.00 85.88 286 PRO A CA 1
ATOM 2297 C C . PRO A 1 286 ? 26.576 0.259 -20.600 1.00 85.88 286 PRO A C 1
ATOM 2299 O O . PRO A 1 286 ? 25.493 -0.150 -20.170 1.00 85.88 286 PRO A O 1
ATOM 2302 N N . VAL A 1 287 ? 27.637 0.424 -19.808 1.00 89.88 287 VAL A N 1
ATOM 2303 C CA . VAL A 1 287 ? 27.632 0.113 -18.376 1.00 89.88 287 VAL A CA 1
ATOM 2304 C C . VAL A 1 287 ? 26.742 1.093 -17.620 1.00 89.88 287 VAL A C 1
ATOM 2306 O O . VAL A 1 287 ? 25.948 0.664 -16.785 1.00 89.88 287 VAL A O 1
ATOM 2309 N N . GLN A 1 288 ? 26.815 2.391 -17.938 1.00 91.00 288 GLN A N 1
ATOM 2310 C CA . GLN A 1 288 ? 25.951 3.402 -17.321 1.00 91.00 288 GLN A CA 1
ATOM 2311 C C . GLN A 1 288 ? 24.475 3.108 -17.587 1.00 91.00 288 GLN A C 1
ATOM 2313 O O . GLN A 1 288 ? 23.677 3.144 -16.654 1.00 91.00 288 GLN A O 1
ATOM 2318 N N . VAL A 1 289 ? 24.118 2.737 -18.820 1.00 88.88 289 VAL A N 1
ATOM 2319 C CA . VAL A 1 289 ? 22.740 2.354 -19.169 1.00 88.88 289 VAL A CA 1
ATOM 2320 C C . VAL A 1 289 ? 22.278 1.144 -18.350 1.00 88.88 289 VAL A C 1
ATOM 2322 O O . VAL A 1 289 ? 21.182 1.163 -17.791 1.00 88.88 289 VAL A O 1
ATOM 2325 N N . SER A 1 290 ? 23.123 0.120 -18.202 1.00 90.44 290 SER A N 1
ATOM 2326 C CA . SER A 1 290 ? 22.791 -1.067 -17.399 1.00 90.44 290 SER A CA 1
ATOM 2327 C C . SER A 1 290 ? 22.620 -0.740 -15.910 1.00 90.44 290 SER A C 1
ATOM 2329 O O . SER A 1 290 ? 21.691 -1.239 -15.274 1.00 90.44 290 SER A O 1
ATOM 2331 N N . ILE A 1 291 ? 23.452 0.150 -15.356 1.00 92.69 291 ILE A N 1
ATOM 2332 C CA . ILE A 1 291 ? 23.303 0.653 -13.979 1.00 92.69 291 ILE A CA 1
ATOM 2333 C C . ILE A 1 291 ? 21.988 1.423 -13.828 1.00 92.69 291 ILE A C 1
ATOM 2335 O O . ILE A 1 291 ? 21.255 1.194 -12.868 1.00 92.69 291 ILE A O 1
ATOM 2339 N N . ILE A 1 292 ? 21.659 2.302 -14.777 1.00 91.81 292 ILE A N 1
ATOM 2340 C CA . ILE A 1 292 ? 20.417 3.084 -14.767 1.00 91.81 292 ILE A CA 1
ATOM 2341 C C . ILE A 1 292 ? 19.199 2.164 -14.773 1.00 91.81 292 ILE A C 1
ATOM 2343 O O . ILE A 1 292 ? 18.307 2.331 -13.942 1.00 91.81 292 ILE A O 1
ATOM 2347 N N . ILE A 1 293 ? 19.174 1.167 -15.661 1.00 89.38 293 ILE A N 1
ATOM 2348 C CA . ILE A 1 293 ? 18.075 0.200 -15.754 1.00 89.38 293 ILE A CA 1
ATOM 2349 C C . ILE A 1 293 ? 17.965 -0.622 -14.467 1.00 89.38 293 ILE A C 1
ATOM 2351 O O . ILE A 1 293 ? 16.859 -0.836 -13.972 1.00 89.38 293 ILE A O 1
ATOM 2355 N N . PHE A 1 294 ? 19.092 -1.054 -13.897 1.00 94.19 294 PHE A N 1
ATOM 2356 C CA . PHE A 1 294 ? 19.116 -1.772 -12.624 1.00 94.19 294 PHE A CA 1
ATOM 2357 C C . PHE A 1 294 ? 18.535 -0.930 -11.477 1.00 94.19 294 PHE A C 1
ATOM 2359 O O . PHE A 1 294 ? 17.625 -1.382 -10.780 1.00 94.19 294 PHE A O 1
ATOM 2366 N N . VAL A 1 295 ? 19.007 0.309 -11.303 1.00 95.19 295 VAL A N 1
ATOM 2367 C CA . VAL A 1 295 ? 18.524 1.219 -10.250 1.00 95.19 295 VAL A CA 1
ATOM 2368 C C . VAL A 1 295 ? 17.050 1.560 -10.462 1.00 95.19 295 VAL A C 1
ATOM 2370 O O . VAL A 1 295 ? 16.277 1.548 -9.506 1.00 95.19 295 VAL A O 1
ATOM 2373 N N . PHE A 1 296 ? 16.630 1.803 -11.704 1.00 92.88 296 PHE A N 1
ATOM 2374 C CA . PHE A 1 296 ? 15.232 2.049 -12.048 1.00 92.88 296 PHE A CA 1
ATOM 2375 C C . PHE A 1 296 ? 14.337 0.851 -11.718 1.00 92.88 296 PHE A C 1
ATOM 2377 O O . PHE A 1 296 ? 13.308 1.018 -11.061 1.00 92.88 296 PHE A O 1
ATOM 2384 N N . GLY A 1 297 ? 14.746 -0.362 -12.098 1.00 91.38 297 GLY A N 1
ATOM 2385 C CA . GLY A 1 297 ? 14.018 -1.590 -11.788 1.00 91.38 297 GLY A CA 1
ATOM 2386 C C . GLY A 1 297 ? 13.899 -1.841 -10.284 1.00 91.38 297 GLY A C 1
ATOM 2387 O O . GLY A 1 297 ? 12.823 -2.199 -9.798 1.00 91.38 297 GLY A O 1
ATOM 2388 N N . LEU A 1 298 ? 14.967 -1.586 -9.525 1.00 94.56 298 LEU A N 1
ATOM 2389 C CA . LEU A 1 298 ? 14.961 -1.699 -8.068 1.00 94.56 298 LEU A CA 1
ATOM 2390 C C . LEU A 1 298 ? 14.026 -0.664 -7.422 1.00 94.56 298 LEU A C 1
ATOM 2392 O O . LEU A 1 298 ? 13.178 -1.027 -6.606 1.00 94.56 298 LEU A O 1
ATOM 2396 N N . SER A 1 299 ? 14.132 0.607 -7.819 1.00 95.44 299 SER A N 1
ATOM 2397 C CA . SER A 1 299 ? 13.274 1.686 -7.316 1.00 95.44 299 SER A CA 1
ATOM 2398 C C . SER A 1 299 ? 11.800 1.468 -7.669 1.00 95.44 299 SER A C 1
ATOM 2400 O O . SER A 1 299 ? 10.937 1.714 -6.828 1.00 95.44 299 SER A O 1
ATOM 2402 N N . SER A 1 300 ? 11.498 0.963 -8.871 1.00 92.38 300 SER A N 1
ATOM 2403 C CA . SER A 1 300 ? 10.131 0.626 -9.299 1.00 92.38 300 SER A CA 1
ATOM 2404 C C . SER A 1 300 ? 9.523 -0.461 -8.420 1.00 92.38 300 SER A C 1
ATOM 2406 O O . SER A 1 300 ? 8.398 -0.332 -7.941 1.00 92.38 300 SER A O 1
ATOM 2408 N N . ASN A 1 301 ? 10.299 -1.497 -8.107 1.00 93.38 301 ASN A N 1
ATOM 2409 C CA . ASN A 1 301 ? 9.863 -2.522 -7.172 1.00 93.38 301 ASN A CA 1
ATOM 2410 C C . ASN A 1 301 ? 9.658 -1.958 -5.763 1.00 93.38 301 ASN A C 1
ATOM 2412 O O . ASN A 1 301 ? 8.621 -2.198 -5.148 1.00 93.38 301 ASN A O 1
ATOM 2416 N N . PHE A 1 302 ? 10.596 -1.163 -5.244 1.00 95.00 302 PHE A N 1
ATOM 2417 C CA . PHE A 1 302 ? 10.427 -0.550 -3.927 1.00 95.00 302 PHE A CA 1
ATOM 2418 C C . PHE A 1 302 ? 9.234 0.394 -3.849 1.00 95.00 302 PHE A C 1
ATOM 2420 O O . PHE A 1 302 ? 8.622 0.484 -2.789 1.00 95.00 302 PHE A O 1
ATOM 2427 N N . TYR A 1 303 ? 8.825 1.024 -4.948 1.00 94.94 303 TYR A N 1
ATOM 2428 C CA . TYR A 1 303 ? 7.579 1.779 -4.974 1.00 94.94 303 TYR A CA 1
ATOM 2429 C C . TYR A 1 303 ? 6.366 0.902 -4.613 1.00 94.94 303 TYR A C 1
ATOM 2431 O O . TYR A 1 303 ? 5.498 1.343 -3.855 1.00 94.94 303 TYR A O 1
ATOM 2439 N N . PHE A 1 304 ? 6.336 -0.373 -5.026 1.00 95.94 304 PHE A N 1
ATOM 2440 C CA . PHE A 1 304 ? 5.265 -1.301 -4.646 1.00 95.94 304 PHE A CA 1
ATOM 2441 C C . PHE A 1 304 ? 5.230 -1.640 -3.148 1.00 95.94 304 PHE A C 1
ATOM 2443 O O . PHE A 1 304 ? 4.157 -2.003 -2.659 1.00 95.94 304 PHE A O 1
ATOM 2450 N N . LEU A 1 305 ? 6.316 -1.432 -2.384 1.00 96.50 305 LEU A N 1
ATOM 2451 C CA . LEU A 1 305 ? 6.289 -1.558 -0.917 1.00 96.50 305 LEU A CA 1
ATOM 2452 C C . LEU A 1 305 ? 5.273 -0.610 -0.272 1.00 96.50 305 LEU A C 1
ATOM 2454 O O . LEU A 1 305 ? 4.766 -0.917 0.811 1.00 96.50 305 LEU A O 1
ATOM 2458 N N . ASN A 1 306 ? 4.926 0.505 -0.927 1.00 96.44 306 ASN A N 1
ATOM 2459 C CA . ASN A 1 306 ? 3.873 1.395 -0.443 1.00 96.44 306 ASN A CA 1
ATOM 2460 C C . ASN A 1 306 ? 2.518 0.690 -0.305 1.00 96.44 306 ASN A C 1
ATOM 2462 O O . ASN A 1 306 ? 1.808 0.988 0.652 1.00 96.44 306 ASN A O 1
ATOM 2466 N N . ASN A 1 307 ? 2.222 -0.284 -1.172 1.00 97.19 307 ASN A N 1
ATOM 2467 C CA . ASN A 1 307 ? 0.979 -1.065 -1.140 1.00 97.19 307 ASN A CA 1
ATOM 2468 C C . ASN A 1 307 ? 0.999 -2.172 -0.069 1.00 97.19 307 ASN A C 1
ATOM 2470 O O . ASN A 1 307 ? -0.031 -2.708 0.320 1.00 97.19 307 ASN A O 1
ATOM 2474 N N . VAL A 1 308 ? 2.182 -2.557 0.413 1.00 98.00 308 VAL A N 1
ATOM 2475 C CA . VAL A 1 308 ? 2.344 -3.690 1.341 1.00 98.00 308 VAL A CA 1
ATOM 2476 C C . VAL A 1 308 ? 2.473 -3.211 2.788 1.00 98.00 308 VAL A C 1
ATOM 2478 O O . VAL A 1 308 ? 1.973 -3.833 3.726 1.00 98.00 308 VAL A O 1
ATOM 2481 N N . LYS A 1 309 ? 3.142 -2.077 3.001 1.00 97.12 309 LYS A N 1
ATOM 2482 C CA . LYS A 1 309 ? 3.630 -1.642 4.317 1.00 97.12 309 LYS A CA 1
ATOM 2483 C C . LYS A 1 309 ? 2.552 -1.329 5.355 1.00 97.12 309 LYS A C 1
ATOM 2485 O O . LYS A 1 309 ? 2.851 -1.360 6.549 1.00 97.12 309 LYS A O 1
ATOM 2490 N N . ALA A 1 310 ? 1.330 -0.983 4.946 1.00 96.88 310 ALA A N 1
ATOM 2491 C CA . ALA A 1 310 ? 0.324 -0.400 5.838 1.00 96.88 310 ALA A CA 1
ATOM 2492 C C . ALA A 1 310 ? 0.025 -1.283 7.064 1.00 96.88 310 ALA A C 1
ATOM 2494 O O . ALA A 1 310 ? 0.034 -0.791 8.201 1.00 96.88 310 ALA A O 1
ATOM 2495 N N . PHE A 1 311 ? -0.172 -2.586 6.842 1.00 97.69 311 PHE A N 1
ATOM 2496 C CA . PHE A 1 311 ? -0.408 -3.568 7.903 1.00 97.69 311 PHE A CA 1
ATOM 2497 C C . PHE A 1 311 ? 0.809 -3.732 8.817 1.00 97.69 311 PHE A C 1
ATOM 2499 O O . PHE A 1 311 ? 0.695 -3.616 10.037 1.00 97.69 311 PHE A O 1
ATOM 2506 N N . TYR A 1 312 ? 1.986 -3.952 8.229 1.00 98.31 312 TYR A N 1
ATOM 2507 C CA . TYR A 1 312 ? 3.217 -4.218 8.974 1.00 98.31 312 TYR A CA 1
ATOM 2508 C C . TYR A 1 312 ? 3.641 -3.024 9.830 1.00 98.31 312 TYR A C 1
ATOM 2510 O O . TYR A 1 312 ? 4.020 -3.191 10.985 1.00 98.31 312 TYR A O 1
ATOM 2518 N N . ILE A 1 313 ? 3.496 -1.799 9.327 1.00 97.75 313 ILE A N 1
ATOM 2519 C CA . ILE A 1 313 ? 3.735 -0.606 10.144 1.00 97.75 313 ILE A CA 1
ATOM 2520 C C . ILE A 1 313 ? 2.732 -0.567 11.299 1.00 97.75 313 ILE A C 1
ATOM 2522 O O . ILE A 1 313 ? 3.142 -0.419 12.446 1.00 97.75 313 ILE A O 1
ATOM 2526 N N . SER A 1 314 ? 1.440 -0.783 11.030 1.00 96.44 314 SER A N 1
ATOM 2527 C CA . SER A 1 314 ? 0.398 -0.749 12.066 1.00 96.44 314 SER A CA 1
ATOM 2528 C C . SER A 1 314 ? 0.616 -1.783 13.170 1.00 96.44 314 SER A C 1
ATOM 2530 O O . SER A 1 314 ? 0.428 -1.473 14.351 1.00 96.44 314 SER A O 1
ATOM 2532 N N . ILE A 1 315 ? 1.052 -2.995 12.812 1.00 97.19 315 ILE A N 1
ATOM 2533 C CA . ILE A 1 315 ? 1.336 -4.052 13.784 1.00 97.19 315 ILE A CA 1
ATOM 2534 C C . ILE A 1 315 ? 2.575 -3.729 14.620 1.00 97.19 315 ILE A C 1
ATOM 2536 O O . ILE A 1 315 ? 2.574 -4.007 15.819 1.00 97.19 315 ILE A O 1
ATOM 2540 N N . LEU A 1 316 ? 3.605 -3.107 14.036 1.00 97.25 316 LEU A N 1
ATOM 2541 C CA . LEU A 1 316 ? 4.833 -2.734 14.740 1.00 97.25 316 LEU A CA 1
ATOM 2542 C C . LEU A 1 316 ? 4.598 -1.545 15.684 1.00 97.25 316 LEU A C 1
ATOM 2544 O O . LEU A 1 316 ? 4.981 -1.597 16.856 1.00 97.25 316 LEU A O 1
ATOM 2548 N N . THR A 1 317 ? 3.887 -0.511 15.234 1.00 96.31 317 THR A N 1
ATOM 2549 C CA . THR A 1 317 ? 3.734 0.748 15.980 1.00 96.31 317 THR A CA 1
ATOM 2550 C C . THR A 1 317 ? 2.619 0.724 17.027 1.00 96.31 317 THR A C 1
ATOM 2552 O O . THR A 1 317 ? 2.737 1.397 18.052 1.00 96.31 317 THR A O 1
ATOM 2555 N N . SER A 1 318 ? 1.532 -0.031 16.823 1.00 95.62 318 SER A N 1
ATOM 2556 C CA . SER A 1 318 ? 0.331 0.058 17.669 1.00 95.62 318 SER A CA 1
ATOM 2557 C C . SER A 1 318 ? 0.059 -1.201 18.493 1.00 95.62 318 SER A C 1
ATOM 2559 O O . SER A 1 318 ? -0.280 -2.267 17.978 1.00 95.62 318 SER A O 1
ATOM 2561 N N . ARG A 1 319 ? 0.097 -1.057 19.828 1.00 94.81 319 ARG A N 1
ATOM 2562 C CA . ARG A 1 319 ? -0.310 -2.117 20.772 1.00 94.81 319 ARG A CA 1
ATOM 2563 C C . ARG A 1 319 ? -1.797 -2.457 20.631 1.00 94.81 319 ARG A C 1
ATOM 2565 O O . ARG A 1 319 ? -2.172 -3.620 20.757 1.00 94.81 319 ARG A O 1
ATOM 2572 N N . VAL A 1 320 ? -2.643 -1.455 20.384 1.00 92.62 320 VAL A N 1
ATOM 2573 C CA . VAL A 1 320 ? -4.087 -1.645 20.164 1.00 92.62 320 VAL A CA 1
ATOM 2574 C C . VAL A 1 320 ? -4.334 -2.471 18.909 1.00 92.62 320 VAL A C 1
ATOM 2576 O O . VAL A 1 320 ? -5.127 -3.407 18.956 1.00 92.62 320 VAL A O 1
ATOM 2579 N N . PHE A 1 321 ? -3.612 -2.173 17.827 1.00 94.88 321 PHE A N 1
ATOM 2580 C CA . PHE A 1 321 ? -3.721 -2.913 16.574 1.00 94.88 321 PHE A CA 1
ATOM 2581 C C . PHE A 1 321 ? -3.344 -4.387 16.768 1.00 94.88 321 PHE A C 1
ATOM 2583 O O . PHE A 1 321 ? -4.120 -5.265 16.406 1.00 94.88 321 PHE A O 1
ATOM 2590 N N . ARG A 1 322 ? -2.233 -4.673 17.465 1.00 96.62 322 ARG A N 1
ATOM 2591 C CA . ARG A 1 322 ? -1.835 -6.051 17.819 1.00 96.62 322 ARG A CA 1
ATOM 2592 C C . ARG A 1 322 ? -2.906 -6.800 18.608 1.00 96.62 322 ARG A C 1
ATOM 2594 O O . ARG A 1 322 ? -3.227 -7.938 18.281 1.00 96.62 322 ARG A O 1
ATOM 2601 N N . LYS A 1 323 ? -3.481 -6.169 19.638 1.00 95.50 323 LYS A N 1
ATOM 2602 C CA . LYS A 1 323 ? -4.542 -6.787 20.452 1.00 95.50 323 LYS A CA 1
ATOM 2603 C C . LYS A 1 323 ? -5.806 -7.057 19.637 1.00 95.50 323 LYS A C 1
ATOM 2605 O O . LYS A 1 323 ? -6.408 -8.113 19.802 1.00 95.50 323 LYS A O 1
ATOM 2610 N N . ALA A 1 324 ? -6.193 -6.125 18.767 1.00 95.44 324 ALA A N 1
ATOM 2611 C CA . ALA A 1 324 ? -7.342 -6.279 17.883 1.00 95.44 324 ALA A CA 1
ATOM 2612 C C . ALA A 1 324 ? -7.122 -7.399 16.852 1.00 95.44 324 ALA A C 1
ATOM 2614 O O . ALA A 1 324 ? -8.007 -8.233 16.679 1.00 95.44 324 ALA A O 1
ATOM 2615 N N . PHE A 1 325 ? -5.930 -7.481 16.254 1.00 96.25 325 PHE A N 1
ATOM 2616 C CA . PHE A 1 325 ? -5.549 -8.553 15.335 1.00 96.25 325 PHE A CA 1
ATOM 2617 C C . PHE A 1 325 ? -5.579 -9.932 16.014 1.00 96.25 325 PHE A C 1
ATOM 2619 O O . PHE A 1 325 ? -6.294 -10.827 15.565 1.00 96.25 325 PHE A O 1
ATOM 2626 N N . ILE A 1 326 ? -4.885 -10.090 17.150 1.00 96.25 326 ILE A N 1
ATOM 2627 C CA . ILE A 1 326 ? -4.865 -11.349 17.920 1.00 96.25 326 ILE A CA 1
ATOM 2628 C C . ILE A 1 326 ? -6.281 -11.728 18.376 1.00 96.25 326 ILE A C 1
ATOM 2630 O O . ILE A 1 326 ? -6.671 -12.892 18.303 1.00 96.25 326 ILE A O 1
ATOM 2634 N N . GLY A 1 327 ? -7.074 -10.751 18.825 1.00 94.50 327 GLY A N 1
ATOM 2635 C CA . GLY A 1 327 ? -8.473 -10.960 19.197 1.00 94.50 327 GLY A CA 1
ATOM 2636 C C . GLY A 1 327 ? -9.326 -11.450 18.025 1.00 94.50 327 GLY A C 1
ATOM 2637 O O . GLY A 1 327 ? -10.094 -12.397 18.188 1.00 94.50 327 GLY A O 1
ATOM 2638 N N . GLY A 1 328 ? -9.154 -10.859 16.840 1.00 92.62 328 GLY A N 1
ATOM 2639 C CA . GLY A 1 328 ? -9.814 -11.287 15.607 1.00 92.62 328 GLY A CA 1
ATOM 2640 C C . GLY A 1 328 ? -9.460 -12.716 15.217 1.00 92.62 328 GLY A C 1
ATOM 2641 O O . GLY A 1 328 ? -10.362 -13.529 15.022 1.00 92.62 328 GLY A O 1
ATOM 2642 N N . MET A 1 329 ? -8.170 -13.049 15.223 1.00 93.81 329 MET A N 1
ATOM 2643 C CA . MET A 1 329 ? -7.682 -14.402 14.942 1.00 93.81 329 MET A CA 1
ATOM 2644 C C . MET A 1 329 ? -8.239 -15.432 15.934 1.00 93.81 329 MET A C 1
ATOM 2646 O O . MET A 1 329 ? -8.761 -16.469 15.527 1.00 93.81 329 MET A O 1
ATOM 2650 N N . ARG A 1 330 ? -8.222 -15.131 17.240 1.00 95.31 330 ARG A N 1
ATOM 2651 C CA . ARG A 1 330 ? -8.800 -16.006 18.277 1.00 95.31 330 ARG A CA 1
ATOM 2652 C C . ARG A 1 330 ? -10.309 -16.186 18.115 1.00 95.31 330 ARG A C 1
ATOM 2654 O O . ARG A 1 330 ? -10.829 -17.260 18.403 1.00 95.31 330 ARG A O 1
ATOM 2661 N N . ASN A 1 331 ? -11.033 -15.153 17.689 1.00 93.19 331 ASN A N 1
ATOM 2662 C CA . ASN A 1 331 ? -12.471 -15.255 17.435 1.00 93.19 331 ASN A CA 1
ATOM 2663 C C . ASN A 1 331 ? -12.762 -16.133 16.218 1.00 93.19 331 ASN A C 1
ATOM 2665 O O . ASN A 1 331 ? -13.625 -17.002 16.312 1.00 93.19 331 ASN A O 1
ATOM 2669 N N . LEU A 1 332 ? -12.016 -15.959 15.125 1.00 92.88 332 LEU A N 1
ATOM 2670 C CA . LEU A 1 332 ? -12.133 -16.797 13.933 1.00 92.88 332 LEU A CA 1
ATOM 2671 C C . LEU A 1 332 ? -11.867 -18.267 14.268 1.00 92.88 332 LEU A C 1
ATOM 2673 O O . LEU A 1 332 ? -12.679 -19.128 13.947 1.00 92.88 332 LEU A O 1
ATOM 2677 N N . PHE A 1 333 ? -10.783 -18.543 14.996 1.00 94.50 333 PHE A N 1
ATOM 2678 C CA . PHE A 1 333 ? -10.428 -19.899 15.406 1.00 94.50 333 PHE A CA 1
ATOM 2679 C C . PHE A 1 333 ? -11.488 -20.525 16.322 1.00 94.50 333 PHE A C 1
ATOM 2681 O O . PHE A 1 333 ? -11.885 -21.670 16.122 1.00 94.50 333 PHE A O 1
ATOM 2688 N N . ARG A 1 334 ? -12.037 -19.759 17.278 1.00 94.75 334 ARG A N 1
ATOM 2689 C CA . ARG A 1 334 ? -13.158 -20.219 18.117 1.00 94.75 334 ARG A CA 1
ATOM 2690 C C . ARG A 1 334 ? -14.423 -20.499 17.309 1.00 94.75 334 ARG A C 1
ATOM 2692 O O . ARG A 1 334 ? -15.124 -21.456 17.621 1.00 94.75 334 ARG A O 1
ATOM 2699 N N . HIS A 1 335 ? -14.731 -19.687 16.299 1.00 92.88 335 HIS A N 1
ATOM 2700 C CA . HIS A 1 335 ? -15.864 -19.938 15.408 1.00 92.88 335 HIS A CA 1
ATOM 2701 C C . HIS A 1 335 ? -15.650 -21.188 14.557 1.00 92.88 335 HIS A C 1
ATOM 2703 O O . HIS A 1 335 ? -16.562 -22.004 14.474 1.00 92.88 335 HIS A O 1
ATOM 2709 N N . TYR A 1 336 ? -14.449 -21.373 14.013 1.00 93.19 336 TYR A N 1
ATOM 2710 C CA . TYR A 1 336 ? -14.083 -22.564 13.255 1.00 93.19 336 TYR A CA 1
ATOM 2711 C C . TYR A 1 336 ? -14.184 -23.839 14.107 1.00 93.19 336 TYR A C 1
ATOM 2713 O O . TYR A 1 336 ? -14.846 -24.790 13.704 1.00 93.19 336 TYR A O 1
ATOM 2721 N N . ILE A 1 337 ? -13.639 -23.838 15.332 1.00 92.75 337 ILE A N 1
ATOM 2722 C CA . ILE A 1 337 ? -13.772 -24.972 16.265 1.00 92.75 337 ILE A CA 1
ATOM 2723 C C . ILE A 1 337 ? -15.240 -25.240 16.600 1.00 92.75 337 ILE A C 1
ATOM 2725 O O . ILE A 1 337 ? -15.666 -26.388 16.584 1.00 92.75 337 ILE A O 1
ATOM 2729 N N . ARG A 1 338 ? -16.038 -24.203 16.884 1.00 90.94 338 ARG A N 1
ATOM 2730 C CA . ARG A 1 338 ? -17.473 -24.384 17.163 1.00 90.94 338 ARG A CA 1
ATOM 2731 C C . ARG A 1 338 ? -18.221 -24.965 15.969 1.00 90.94 338 ARG A C 1
ATOM 2733 O O . ARG A 1 338 ? -19.108 -25.780 16.177 1.00 90.94 338 ARG A O 1
ATOM 2740 N N . GLN A 1 339 ? -17.874 -24.570 14.746 1.00 88.94 339 GLN A N 1
ATOM 2741 C CA . GLN A 1 339 ? -18.456 -25.162 13.543 1.00 88.94 339 GLN A CA 1
ATOM 2742 C C . GLN A 1 339 ? -18.069 -26.637 13.409 1.00 88.94 339 GLN A C 1
ATOM 2744 O O . GLN A 1 339 ? -18.954 -27.458 13.215 1.00 88.94 339 GLN A O 1
ATOM 2749 N N . GLN A 1 340 ? -16.798 -26.988 13.612 1.00 88.31 340 GLN A N 1
ATOM 2750 C CA . GLN A 1 340 ? -16.342 -28.382 13.572 1.00 88.31 340 GLN A CA 1
ATOM 2751 C C . GLN A 1 340 ? -17.004 -29.254 14.654 1.00 88.31 340 GLN A C 1
ATOM 2753 O O . GLN A 1 340 ? -17.450 -30.359 14.368 1.00 88.31 340 GLN A O 1
ATOM 2758 N N . VAL A 1 341 ? -17.141 -28.746 15.884 1.00 87.19 341 VAL A N 1
ATOM 2759 C CA . VAL A 1 341 ? -17.823 -29.466 16.975 1.00 87.19 341 VAL A CA 1
ATOM 2760 C C . VAL A 1 341 ? -19.324 -29.598 16.705 1.00 87.19 341 VAL A C 1
ATOM 2762 O O . VAL A 1 341 ? -19.896 -30.655 16.937 1.00 87.19 341 VAL A O 1
ATOM 2765 N N . ASN A 1 342 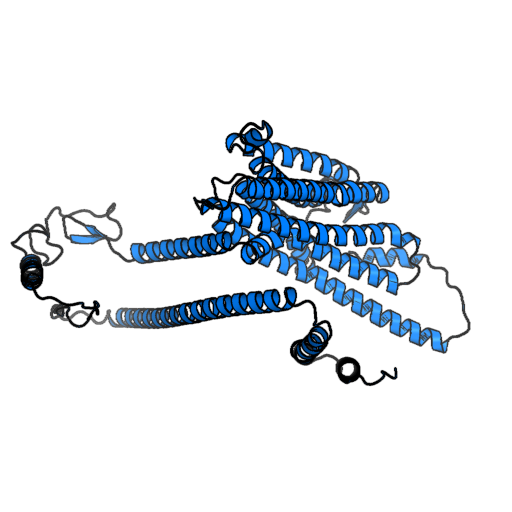? -19.983 -28.569 16.169 1.00 73.56 342 ASN A N 1
ATOM 2766 C CA . ASN A 1 342 ? -21.416 -28.644 15.871 1.00 73.56 342 ASN A CA 1
ATOM 2767 C C . ASN A 1 342 ? -21.746 -29.590 14.704 1.00 73.56 342 ASN A C 1
ATOM 2769 O O . ASN A 1 342 ? -22.878 -30.052 14.624 1.00 73.56 342 ASN A O 1
ATOM 2773 N N . VAL A 1 343 ? -20.787 -29.894 13.824 1.00 73.31 343 VAL A N 1
ATOM 2774 C CA . VAL A 1 343 ? -20.968 -30.870 12.734 1.00 73.31 343 VAL A CA 1
ATOM 2775 C C . VAL A 1 343 ? -20.934 -32.318 13.249 1.00 73.31 343 VAL A C 1
ATOM 2777 O O . VAL A 1 343 ? -21.510 -33.194 12.611 1.00 73.31 343 VAL A O 1
ATOM 2780 N N . SER A 1 344 ? -20.335 -32.589 14.416 1.00 62.72 344 SER A N 1
ATOM 2781 C CA . SER A 1 344 ? -20.277 -33.940 15.002 1.00 62.72 344 SER A CA 1
ATOM 2782 C C . SER A 1 344 ? -21.269 -34.192 16.140 1.00 62.72 344 SER A C 1
ATOM 2784 O O . SER A 1 344 ? -21.483 -35.344 16.520 1.00 62.72 344 SER A O 1
ATOM 2786 N N . VAL A 1 345 ? -21.921 -33.156 16.675 1.00 65.94 345 VAL A N 1
ATOM 2787 C CA . VAL A 1 345 ? -22.990 -33.336 17.664 1.00 65.94 345 VAL A CA 1
ATOM 2788 C C . VAL A 1 345 ? -24.291 -33.623 16.922 1.00 65.94 345 VAL A C 1
ATOM 2790 O O . VAL A 1 345 ? -25.040 -32.709 16.575 1.00 65.94 345 VAL A O 1
ATOM 2793 N N . SER A 1 346 ? -24.575 -34.910 16.698 1.00 67.94 346 SER A N 1
ATOM 2794 C CA . SER A 1 346 ? -25.926 -35.358 16.357 1.00 67.94 346 SER A CA 1
ATOM 2795 C C . SER A 1 346 ? -26.885 -34.773 17.388 1.00 67.94 346 SER A C 1
ATOM 2797 O O . SER A 1 346 ? -26.742 -35.015 18.590 1.00 67.94 346 SER A O 1
ATOM 2799 N N . THR A 1 347 ? -27.829 -33.961 16.939 1.00 77.12 347 THR A N 1
ATOM 2800 C CA . THR A 1 347 ? -28.783 -33.345 17.852 1.00 77.12 347 THR A CA 1
ATOM 2801 C C . THR A 1 347 ? -29.836 -34.397 18.183 1.00 77.12 347 THR A C 1
ATOM 2803 O O . THR A 1 347 ? -30.490 -34.944 17.297 1.00 77.12 347 THR A O 1
ATOM 2806 N N . SER A 1 348 ? -29.960 -34.761 19.461 1.00 83.69 348 SER A N 1
ATOM 2807 C CA . SER A 1 348 ? -31.001 -35.694 19.884 1.00 83.69 348 SER A CA 1
ATOM 2808 C C . SER A 1 348 ? -32.362 -35.005 19.837 1.00 83.69 348 SER A C 1
ATOM 2810 O O . SER A 1 348 ? -32.533 -33.869 20.294 1.00 83.69 348 SER A O 1
ATOM 2812 N N . CYS A 1 349 ? -33.355 -35.683 19.266 1.00 84.31 349 CYS A N 1
ATOM 2813 C CA . CYS A 1 349 ? -34.731 -35.218 19.323 1.00 84.31 349 CYS A CA 1
ATOM 2814 C C . CYS A 1 349 ? -35.164 -35.120 20.793 1.00 84.31 349 CYS A C 1
ATOM 2816 O O . CYS A 1 349 ? -35.067 -36.091 21.541 1.00 84.31 349 CYS A O 1
ATOM 2818 N N . ARG A 1 350 ? -35.673 -33.956 21.217 1.00 83.06 350 ARG A N 1
ATOM 2819 C CA . ARG A 1 350 ? -36.076 -33.730 22.619 1.00 83.06 350 ARG A CA 1
ATOM 2820 C C . ARG A 1 350 ? -37.209 -34.643 23.090 1.00 83.06 350 ARG A C 1
ATOM 2822 O O . ARG A 1 350 ? -37.325 -34.864 24.291 1.00 83.06 350 ARG A O 1
ATOM 2829 N N . THR A 1 351 ? -38.035 -35.129 22.167 1.00 83.00 351 THR A N 1
ATOM 2830 C CA . THR A 1 351 ? -39.196 -35.965 22.479 1.00 83.00 351 THR A CA 1
ATOM 2831 C C . THR A 1 351 ? -38.795 -37.438 22.545 1.00 83.00 351 THR A C 1
ATOM 2833 O O . THR A 1 351 ? -38.921 -38.050 23.599 1.00 83.00 351 THR A O 1
ATOM 2836 N N . CYS A 1 352 ? -38.241 -37.995 21.464 1.00 86.62 352 CYS A N 1
ATOM 2837 C CA . CYS A 1 352 ? -37.939 -39.430 21.386 1.00 86.62 352 CYS A CA 1
ATOM 2838 C C . CYS A 1 352 ? -36.500 -39.809 21.773 1.00 86.62 352 CYS A C 1
ATOM 2840 O O . CYS A 1 352 ? -36.178 -40.993 21.835 1.00 86.62 352 CYS A O 1
ATOM 2842 N N . GLY A 1 353 ? -35.615 -38.835 22.001 1.00 81.25 353 GLY A N 1
ATOM 2843 C CA . GLY A 1 353 ? -34.220 -39.059 22.394 1.00 81.25 353 GLY A CA 1
ATOM 2844 C C . GLY A 1 353 ? -33.296 -39.577 21.285 1.00 81.25 353 GLY A C 1
ATOM 2845 O O . GLY A 1 353 ? -32.106 -39.740 21.534 1.00 81.25 353 GLY A O 1
ATOM 2846 N N . ILE A 1 354 ? -33.799 -39.815 20.067 1.00 85.88 354 ILE A N 1
ATOM 2847 C CA . ILE A 1 354 ? -33.003 -40.349 18.951 1.00 85.88 354 ILE A CA 1
ATOM 2848 C C . ILE A 1 354 ? -32.047 -39.274 18.424 1.00 85.88 354 ILE A C 1
ATOM 2850 O O . ILE A 1 354 ? -32.468 -38.162 18.099 1.00 85.88 354 ILE A O 1
ATOM 2854 N N . ASN A 1 355 ? -30.765 -39.621 18.311 1.00 85.38 355 ASN A N 1
ATOM 2855 C CA . ASN A 1 355 ? -29.742 -38.800 17.667 1.00 85.38 355 ASN A CA 1
ATOM 2856 C C . ASN A 1 355 ? -30.042 -38.663 16.175 1.00 85.38 355 ASN A C 1
ATOM 2858 O O . ASN A 1 355 ? -30.013 -39.650 15.444 1.00 85.38 355 ASN A O 1
ATOM 2862 N N . CYS A 1 356 ? -30.318 -37.441 15.729 1.00 84.94 356 CYS A N 1
ATOM 2863 C CA . CYS A 1 356 ? -30.633 -37.158 14.337 1.00 84.94 356 CYS A CA 1
ATOM 2864 C C . CYS A 1 356 ? -29.615 -36.160 13.765 1.00 84.94 356 CYS A C 1
ATOM 2866 O O . CYS A 1 356 ? -29.260 -35.191 14.443 1.00 84.94 356 CYS A O 1
ATOM 2868 N N . PRO A 1 357 ? -29.126 -36.375 12.531 1.00 81.38 357 PRO A N 1
ATOM 2869 C CA . PRO A 1 357 ? -28.220 -35.432 11.879 1.00 81.38 357 PRO A CA 1
ATOM 2870 C C . PRO A 1 357 ? -28.931 -34.124 11.500 1.00 81.38 357 PRO A C 1
ATOM 2872 O O . PRO A 1 357 ? -28.317 -33.063 11.558 1.00 81.38 357 PRO A O 1
ATOM 2875 N N . ASP A 1 358 ? -30.231 -34.179 11.189 1.00 84.94 358 ASP A N 1
ATOM 2876 C CA . ASP A 1 358 ? -31.065 -33.005 10.928 1.00 84.94 358 ASP A CA 1
ATOM 2877 C C . ASP A 1 358 ? -32.429 -33.144 11.624 1.00 84.94 358 ASP A C 1
ATOM 2879 O O . ASP A 1 358 ? -33.227 -34.025 11.295 1.00 84.94 358 ASP A O 1
ATOM 2883 N N . LEU A 1 359 ? -32.718 -32.256 12.585 1.00 85.81 359 LEU A N 1
ATOM 2884 C CA . LEU A 1 359 ? -34.017 -32.216 13.268 1.00 85.81 359 LEU A CA 1
ATOM 2885 C C . LEU A 1 359 ? -35.179 -31.923 12.309 1.00 85.81 359 LEU A C 1
ATOM 2887 O O . LEU A 1 359 ? -36.310 -32.285 12.621 1.00 85.81 359 LEU A O 1
ATOM 2891 N N . ARG A 1 360 ? -34.933 -31.263 11.168 1.00 89.69 360 ARG A N 1
ATOM 2892 C CA . ARG A 1 360 ? -35.985 -30.918 10.197 1.00 89.69 360 ARG A CA 1
ATOM 2893 C C . ARG A 1 360 ? -36.472 -32.120 9.399 1.00 89.69 360 ARG A C 1
ATOM 2895 O O . ARG A 1 360 ? -37.605 -32.106 8.936 1.00 89.69 360 ARG A O 1
ATOM 2902 N N . GLN A 1 361 ? -35.629 -33.135 9.242 1.00 90.62 361 GLN A N 1
ATOM 2903 C CA . GLN A 1 361 ? -35.952 -34.363 8.511 1.00 90.62 361 GLN A CA 1
ATOM 2904 C C . GLN A 1 361 ? -36.356 -35.512 9.444 1.00 90.62 361 GLN A C 1
ATOM 2906 O O . GLN A 1 361 ? -36.693 -36.599 8.983 1.00 90.62 361 GLN A O 1
ATOM 2911 N N . HIS A 1 362 ? -36.316 -35.295 10.760 1.00 91.12 362 HIS A N 1
ATOM 2912 C CA . HIS A 1 362 ? -36.632 -36.329 11.730 1.00 91.12 362 HIS A CA 1
ATOM 2913 C C . HIS A 1 362 ? -38.144 -36.502 11.917 1.00 91.12 362 HIS A C 1
ATOM 2915 O O . HIS A 1 362 ? -38.824 -35.642 12.480 1.00 91.12 362 HIS A O 1
ATOM 2921 N N . THR A 1 363 ? -38.657 -37.669 11.534 1.00 93.06 363 THR A N 1
ATOM 2922 C CA . THR A 1 363 ? -40.018 -38.106 11.861 1.00 93.06 363 THR A CA 1
ATOM 2923 C C . THR A 1 363 ? -40.062 -38.592 13.310 1.00 93.06 363 THR A C 1
ATOM 2925 O O . THR A 1 363 ? -39.600 -39.688 13.629 1.00 93.06 363 THR A O 1
ATOM 2928 N N . CYS A 1 364 ? -40.578 -37.758 14.213 1.00 90.12 364 CYS A N 1
ATOM 2929 C CA . CYS A 1 364 ? -40.622 -38.086 15.633 1.00 90.12 364 CYS A CA 1
ATOM 2930 C C . CYS A 1 364 ? -41.693 -39.142 15.936 1.00 90.12 364 CYS A C 1
ATOM 2932 O O . CYS A 1 364 ? -42.847 -38.980 15.552 1.00 90.12 364 CYS A O 1
ATOM 2934 N N . SER A 1 365 ? -41.340 -40.184 16.696 1.00 88.56 365 SER A N 1
ATOM 2935 C CA . SER A 1 365 ? -42.292 -41.211 17.147 1.00 88.56 365 SER A CA 1
ATOM 2936 C C . SER A 1 365 ? -43.298 -40.713 18.194 1.00 88.56 365 SER A C 1
ATOM 2938 O O . SER A 1 365 ? -44.156 -41.481 18.612 1.00 88.56 365 SER A O 1
ATOM 2940 N N . ASN A 1 366 ? -43.183 -39.461 18.659 1.00 88.12 366 ASN A N 1
ATOM 2941 C CA . ASN A 1 366 ? -43.967 -38.846 19.742 1.00 88.12 366 ASN A CA 1
ATOM 2942 C C . ASN A 1 366 ? -43.936 -39.570 21.103 1.00 88.12 366 ASN A C 1
ATOM 2944 O O . ASN A 1 366 ? -44.481 -39.060 22.080 1.00 88.12 366 ASN A O 1
ATOM 2948 N N . GLU A 1 367 ? -43.248 -40.704 21.218 1.00 87.81 367 GLU A N 1
ATOM 2949 C CA . GLU A 1 367 ? -42.972 -41.340 22.501 1.00 87.81 367 GLU A CA 1
ATOM 2950 C C . GLU A 1 367 ? -41.937 -40.528 23.277 1.00 87.81 367 GLU A C 1
ATOM 2952 O O . GLU A 1 367 ? -40.815 -40.329 22.810 1.00 87.81 367 GLU A O 1
ATOM 2957 N N . ILE A 1 368 ? -42.298 -40.086 24.483 1.00 86.31 368 ILE A N 1
ATOM 2958 C CA . ILE A 1 368 ? -41.370 -39.400 25.383 1.00 86.31 368 ILE A CA 1
ATOM 2959 C C . ILE A 1 368 ? -40.406 -40.438 25.960 1.00 86.31 368 ILE A C 1
ATOM 2961 O O . ILE A 1 368 ? -40.783 -41.210 26.844 1.00 86.31 368 ILE A O 1
ATOM 2965 N N . LYS A 1 369 ? -39.159 -40.435 25.484 1.00 88.06 369 LYS A N 1
ATOM 2966 C CA . LYS A 1 369 ? -38.086 -41.281 26.022 1.00 88.06 369 LYS A CA 1
ATOM 2967 C C . LYS A 1 369 ? -37.081 -40.442 26.792 1.00 88.06 369 LYS A C 1
ATOM 2969 O O . LYS A 1 369 ? -36.650 -39.375 26.357 1.00 88.06 369 LYS A O 1
ATOM 2974 N N . CYS A 1 370 ? -36.688 -40.941 27.954 1.00 84.12 370 CYS A N 1
ATOM 2975 C CA . CYS A 1 370 ? -35.663 -40.325 28.769 1.00 84.12 370 CYS A CA 1
ATOM 2976 C C . CYS A 1 370 ? -34.309 -40.438 28.070 1.00 84.12 370 CYS A C 1
ATOM 2978 O O . CYS A 1 370 ? -33.832 -41.540 27.815 1.00 84.12 370 CYS A O 1
ATOM 2980 N N . VAL A 1 371 ? -33.643 -39.306 27.853 1.00 83.12 371 VAL A N 1
ATOM 2981 C CA . VAL A 1 371 ? -32.314 -39.259 27.216 1.00 83.12 371 VAL A CA 1
ATOM 2982 C C . VAL A 1 371 ? -31.244 -39.975 28.055 1.00 83.12 371 VAL A C 1
ATOM 2984 O O . VAL A 1 371 ? -30.228 -40.402 27.521 1.00 83.12 371 VAL A O 1
ATOM 2987 N N . HIS A 1 372 ? -31.462 -40.131 29.365 1.00 86.12 372 HIS A N 1
ATOM 2988 C CA . HIS A 1 372 ? -30.480 -40.726 30.274 1.00 86.12 372 HIS A CA 1
ATOM 2989 C C . HIS A 1 372 ? -30.611 -42.244 30.435 1.00 86.12 372 HIS A C 1
ATOM 2991 O O . HIS A 1 372 ? -29.597 -42.918 30.559 1.00 86.12 372 HIS A O 1
ATOM 2997 N N . CYS A 1 373 ? -31.835 -42.783 30.467 1.00 88.50 373 CYS A N 1
ATOM 2998 C CA . CYS A 1 373 ? -32.071 -44.213 30.716 1.00 88.50 373 CYS A CA 1
ATOM 2999 C C . CYS A 1 373 ? -32.908 -44.918 29.638 1.00 88.50 373 CYS A C 1
ATOM 3001 O O . CYS A 1 373 ? -33.188 -46.103 29.778 1.00 88.50 373 CYS A O 1
ATOM 3003 N N . GLY A 1 374 ? -33.368 -44.210 28.601 1.00 87.06 374 GLY A N 1
ATOM 3004 C CA . GLY A 1 374 ? -34.219 -44.757 27.537 1.00 87.06 374 GLY A CA 1
ATOM 3005 C C . GLY A 1 374 ? -35.672 -45.056 27.937 1.00 87.06 374 GLY A C 1
ATOM 3006 O O . GLY A 1 374 ? -36.463 -45.432 27.078 1.00 87.06 374 GLY A O 1
ATOM 3007 N N . GLY A 1 375 ? -36.043 -44.881 29.211 1.00 89.38 375 GLY A N 1
ATOM 3008 C CA . GLY A 1 375 ? -37.382 -45.193 29.725 1.00 89.38 375 GLY A CA 1
ATOM 3009 C C . GLY A 1 375 ? -38.479 -44.216 29.284 1.00 89.38 375 GLY A C 1
ATOM 3010 O O . GLY A 1 375 ? -38.202 -43.065 28.950 1.00 89.38 375 GLY A O 1
ATOM 3011 N N . SER A 1 376 ? -39.737 -44.661 29.336 1.00 90.69 376 SER A N 1
ATOM 3012 C CA . SER A 1 376 ? -40.945 -43.939 28.891 1.00 90.69 376 SER A CA 1
ATOM 3013 C C . SER A 1 376 ? -41.392 -42.833 29.864 1.00 90.69 376 SER A C 1
ATOM 3015 O O . SER A 1 376 ? -42.496 -42.845 30.410 1.00 90.69 376 SER A O 1
ATOM 3017 N N . HIS A 1 377 ? -40.506 -41.892 30.170 1.00 89.50 377 HIS A N 1
ATOM 3018 C CA . HIS A 1 377 ? -40.794 -40.742 31.021 1.00 89.50 377 HIS A CA 1
ATOM 3019 C C . HIS A 1 377 ? -39.946 -39.538 30.609 1.00 89.50 377 HIS A C 1
ATOM 3021 O O . HIS A 1 377 ? -38.889 -39.677 29.997 1.00 89.50 377 HIS A O 1
ATOM 3027 N N . ALA A 1 378 ? -40.370 -38.336 31.008 1.00 86.62 378 ALA A N 1
ATOM 3028 C CA . ALA A 1 378 ? -39.605 -37.120 30.753 1.00 86.62 378 ALA A CA 1
ATOM 3029 C C . ALA A 1 378 ? -38.171 -37.221 31.310 1.00 86.62 378 ALA A C 1
ATOM 3031 O O . ALA A 1 378 ? -37.942 -37.783 32.388 1.00 86.62 378 ALA A O 1
ATOM 3032 N N . SER A 1 379 ? -37.203 -36.644 30.594 1.00 85.31 379 SER A N 1
ATOM 3033 C CA . SER A 1 379 ? -35.778 -36.692 30.961 1.00 85.31 379 SER A CA 1
ATOM 3034 C C . SER A 1 379 ? -35.448 -36.024 32.297 1.00 85.31 379 SER A C 1
ATOM 3036 O O . SER A 1 379 ? -34.399 -36.292 32.856 1.00 85.31 379 SER A O 1
ATOM 3038 N N . ASN A 1 380 ? -36.335 -35.185 32.834 1.00 86.38 380 ASN A N 1
ATOM 3039 C CA . ASN A 1 380 ? -36.210 -34.538 34.143 1.00 86.38 380 ASN A CA 1
ATOM 3040 C C . ASN A 1 380 ? -37.077 -35.194 35.238 1.00 86.38 380 ASN A C 1
ATOM 3042 O O . ASN A 1 380 ? -37.162 -34.664 36.349 1.00 86.38 380 ASN A O 1
ATOM 3046 N N . SER A 1 381 ? -37.746 -36.308 34.929 1.00 90.81 381 SER A N 1
ATOM 3047 C CA . SER A 1 381 ? -38.627 -37.002 35.863 1.00 90.81 381 SER A CA 1
ATOM 3048 C C . SER A 1 381 ? -37.837 -37.626 37.013 1.00 90.81 381 SER A C 1
ATOM 3050 O O . SER A 1 381 ? -36.791 -38.236 36.800 1.00 90.81 381 SER A O 1
ATOM 3052 N N . LEU A 1 382 ? -38.396 -37.566 38.226 1.00 88.94 382 LEU A N 1
ATOM 3053 C CA . LEU A 1 382 ? -37.892 -38.300 39.396 1.00 88.94 382 LEU A CA 1
ATOM 3054 C C . LEU A 1 382 ? -37.978 -39.828 39.227 1.00 88.94 382 LEU A C 1
ATOM 3056 O O . LEU A 1 382 ? -37.385 -40.559 40.014 1.00 88.94 382 LEU A O 1
ATOM 3060 N N . ARG A 1 383 ? -38.695 -40.307 38.198 1.00 91.50 383 ARG A N 1
ATOM 3061 C CA . ARG A 1 383 ? -38.718 -41.721 37.800 1.00 91.50 383 ARG A CA 1
ATOM 3062 C C . ARG A 1 383 ? -37.405 -42.175 37.150 1.00 91.50 383 ARG A C 1
ATOM 3064 O O . ARG A 1 383 ? -37.142 -43.370 37.117 1.00 91.50 383 ARG A O 1
ATOM 3071 N N . CYS A 1 384 ? -36.572 -41.248 36.666 1.00 94.06 384 CYS A N 1
ATOM 3072 C CA . CYS A 1 384 ? -35.259 -41.579 36.123 1.00 94.06 384 CYS A CA 1
ATOM 3073 C C . CYS A 1 384 ? -34.254 -41.820 37.256 1.00 94.06 384 CYS A C 1
ATOM 3075 O O . CYS A 1 384 ? -33.892 -40.875 37.963 1.00 94.06 384 CYS A O 1
ATOM 3077 N N . ALA A 1 385 ? -33.750 -43.050 37.385 1.00 91.12 385 ALA A N 1
ATOM 3078 C CA . ALA A 1 385 ? -32.723 -43.393 38.373 1.00 91.12 385 ALA A CA 1
ATOM 3079 C C . ALA A 1 385 ? -31.476 -42.499 38.243 1.00 91.12 385 ALA A C 1
ATOM 3081 O O . ALA A 1 385 ? -31.029 -41.923 39.227 1.00 91.12 385 ALA A O 1
ATOM 3082 N N . VAL A 1 386 ? -31.011 -42.251 37.013 1.00 91.12 386 VAL A N 1
ATOM 3083 C CA . VAL A 1 386 ? -29.836 -41.402 36.744 1.00 91.12 386 VAL A CA 1
ATOM 3084 C C . VAL A 1 386 ? -30.031 -39.967 37.252 1.00 91.12 386 VAL A C 1
ATOM 3086 O O . VAL A 1 386 ? -29.138 -39.391 37.870 1.00 91.12 386 VAL A O 1
A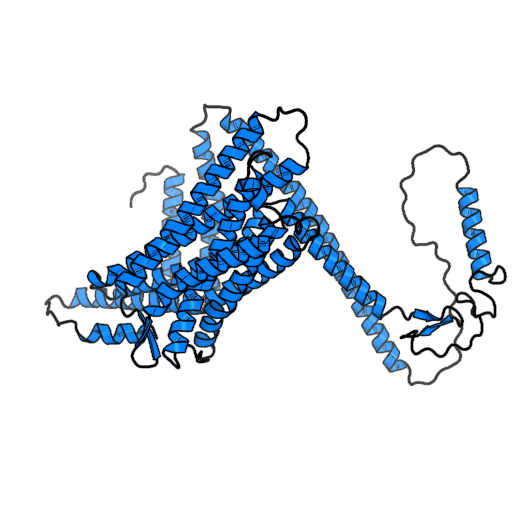TOM 3089 N N . VAL A 1 387 ? -31.211 -39.375 37.031 1.00 90.56 387 VAL A N 1
ATOM 3090 C CA . VAL A 1 387 ? -31.522 -38.013 37.509 1.00 90.56 387 VAL A CA 1
ATOM 3091 C C . VAL A 1 387 ? -31.653 -37.986 39.026 1.00 90.56 387 VAL A C 1
ATOM 3093 O O . VAL A 1 387 ? -31.232 -37.018 39.661 1.00 90.56 387 VAL A O 1
ATOM 3096 N N . LYS A 1 388 ? -32.239 -39.034 39.610 1.00 94.50 388 LYS A N 1
ATOM 3097 C CA . LYS A 1 388 ? -32.366 -39.186 41.058 1.00 94.50 388 LYS A CA 1
ATOM 3098 C C . LYS A 1 388 ? -30.987 -39.251 41.718 1.00 94.50 388 LYS A C 1
ATOM 3100 O O . LYS A 1 388 ? -30.746 -38.490 42.652 1.00 94.50 388 LYS A O 1
ATOM 3105 N N . ASP A 1 389 ? -30.078 -40.056 41.179 1.00 91.12 389 ASP A N 1
ATOM 3106 C CA . ASP A 1 389 ? -28.712 -40.212 41.685 1.00 91.12 389 ASP A CA 1
ATOM 3107 C C . ASP A 1 389 ? -27.897 -38.929 41.511 1.00 91.12 389 ASP A C 1
ATOM 3109 O O . ASP A 1 389 ? -27.239 -38.473 42.447 1.00 91.12 389 ASP A O 1
ATOM 3113 N N . TYR A 1 390 ? -28.009 -38.276 40.350 1.00 90.88 390 TYR A N 1
ATOM 3114 C CA . TYR A 1 390 ? -27.353 -36.993 40.101 1.00 90.88 390 TYR A CA 1
ATOM 3115 C C . TYR A 1 390 ? -27.829 -35.906 41.071 1.00 90.88 390 TYR A C 1
ATOM 3117 O O . TYR A 1 390 ? -27.014 -35.192 41.658 1.00 90.88 390 TYR A O 1
ATOM 3125 N N . ARG A 1 391 ? -29.147 -35.784 41.283 1.00 92.81 391 ARG A N 1
ATOM 3126 C CA . ARG A 1 391 ? -29.706 -34.828 42.249 1.00 92.81 391 ARG A CA 1
ATOM 3127 C C . ARG A 1 391 ? -29.271 -35.159 43.670 1.00 92.81 391 ARG A C 1
ATOM 3129 O O . ARG A 1 391 ? -28.873 -34.247 44.383 1.00 92.81 391 ARG A O 1
ATOM 3136 N N . ALA A 1 392 ? -29.280 -36.432 44.061 1.00 91.12 392 ALA A N 1
ATOM 3137 C CA . ALA A 1 392 ? -28.808 -36.857 45.375 1.00 91.12 392 ALA A CA 1
ATOM 3138 C C . ALA A 1 392 ? -27.328 -36.500 45.591 1.00 91.12 392 ALA A C 1
ATOM 3140 O O . ALA A 1 392 ? -26.977 -35.953 46.636 1.00 91.12 392 ALA A O 1
ATOM 3141 N N . ALA A 1 393 ? -26.470 -36.728 44.593 1.00 90.06 393 ALA A N 1
ATOM 3142 C CA . ALA A 1 393 ? -25.059 -36.353 44.642 1.00 90.06 393 ALA A CA 1
ATOM 3143 C C . ALA A 1 393 ? -24.863 -34.830 44.728 1.00 90.06 393 ALA A C 1
ATOM 3145 O O . ALA A 1 393 ? -24.060 -34.353 45.533 1.00 90.06 393 ALA A O 1
ATOM 3146 N N . LEU A 1 394 ? -25.626 -34.055 43.949 1.00 89.62 394 LEU A N 1
ATOM 3147 C CA . LEU A 1 394 ? -25.586 -32.593 43.979 1.00 89.62 394 LEU A CA 1
ATOM 3148 C C . LEU A 1 394 ? -26.037 -32.047 45.341 1.00 89.62 394 LEU A C 1
ATOM 3150 O O . LEU A 1 394 ? -25.359 -31.200 45.919 1.00 89.62 394 LEU A O 1
ATOM 3154 N N . THR A 1 395 ? -27.142 -32.562 45.882 1.00 90.69 395 THR A N 1
ATOM 3155 C CA . THR A 1 395 ? -27.648 -32.198 47.210 1.00 90.69 395 THR A CA 1
ATOM 3156 C C . THR A 1 395 ? -26.650 -32.577 48.299 1.00 90.69 395 THR A C 1
ATOM 3158 O O . THR A 1 395 ? -26.352 -31.746 49.151 1.00 90.69 395 THR A O 1
ATOM 3161 N N . LYS A 1 396 ? -26.054 -33.776 48.244 1.00 90.44 396 LYS A N 1
ATOM 3162 C CA . LYS A 1 396 ? -25.000 -34.198 49.179 1.00 90.44 396 LYS A CA 1
ATOM 3163 C C . LYS A 1 396 ? -23.810 -33.236 49.151 1.00 90.44 396 LYS A C 1
ATOM 3165 O O . LYS A 1 396 ? -23.315 -32.870 50.210 1.00 90.44 396 LYS A O 1
ATOM 3170 N N . LYS A 1 397 ? -23.403 -32.777 47.962 1.00 86.69 397 LYS A N 1
ATOM 3171 C CA . LYS A 1 397 ? -22.312 -31.808 47.790 1.00 86.69 397 LYS A CA 1
ATOM 3172 C C . LYS A 1 397 ? -22.669 -30.431 48.350 1.00 86.69 397 LYS A C 1
ATOM 3174 O O . LYS A 1 397 ? -21.881 -29.852 49.087 1.00 86.69 397 LYS A O 1
ATOM 3179 N N . LEU A 1 398 ? -23.859 -29.912 48.055 1.00 86.06 398 LEU A N 1
ATOM 3180 C CA . LEU A 1 398 ? -24.318 -28.629 48.604 1.00 86.06 398 LEU A CA 1
ATOM 3181 C C . LEU A 1 398 ? -24.395 -28.665 50.136 1.00 86.06 398 LEU A C 1
ATOM 3183 O O . LEU A 1 398 ? -23.960 -27.724 50.792 1.00 86.06 398 LEU A O 1
ATOM 3187 N N . LEU A 1 399 ? -24.865 -29.777 50.705 1.00 86.44 399 LEU A N 1
ATOM 3188 C CA . LEU A 1 399 ? -24.930 -29.968 52.154 1.00 86.44 399 LEU A CA 1
ATOM 3189 C C . LEU A 1 399 ? -23.541 -30.129 52.790 1.00 86.44 399 LEU A C 1
ATOM 3191 O O . LEU A 1 399 ? -23.310 -29.576 53.859 1.00 86.44 399 LEU A O 1
ATOM 3195 N N . SER A 1 400 ? -22.588 -30.796 52.128 1.00 81.81 400 SER A N 1
ATOM 3196 C CA . SER A 1 400 ? -21.212 -30.927 52.634 1.00 81.81 400 SER A CA 1
ATOM 3197 C C . SER A 1 400 ? -20.383 -29.642 52.530 1.00 81.81 400 SER A C 1
ATOM 3199 O O . SER A 1 400 ? -19.333 -29.545 53.155 1.00 81.81 400 SER A O 1
ATOM 3201 N N . THR A 1 401 ? -20.821 -28.664 51.729 1.00 72.31 401 THR A N 1
ATOM 3202 C CA . THR A 1 401 ? -20.116 -27.376 51.561 1.00 72.31 401 THR A CA 1
ATOM 3203 C C . THR A 1 401 ? -20.557 -26.329 52.597 1.00 72.31 401 THR A C 1
ATOM 3205 O O . THR A 1 401 ? -19.916 -25.293 52.723 1.00 72.31 401 THR A O 1
ATOM 3208 N N . ASN A 1 402 ? -21.616 -26.601 53.371 1.00 58.09 402 ASN A N 1
ATOM 3209 C CA . ASN A 1 402 ? -22.155 -25.691 54.392 1.00 58.09 402 ASN A CA 1
ATOM 3210 C C . ASN A 1 402 ? -21.611 -25.934 55.811 1.00 58.09 402 ASN A C 1
ATOM 3212 O O . ASN A 1 402 ? -22.132 -25.374 56.774 1.00 58.09 402 ASN A O 1
ATOM 3216 N N . THR A 1 403 ? -20.555 -26.730 55.971 1.00 53.62 403 THR A N 1
ATOM 3217 C CA . THR A 1 403 ? -19.827 -26.804 57.243 1.00 53.62 403 THR A CA 1
ATOM 3218 C C . THR A 1 403 ? -19.035 -25.501 57.430 1.00 53.62 403 THR A C 1
ATOM 3220 O O . THR A 1 403 ? -18.194 -25.193 56.582 1.00 53.62 403 THR A O 1
ATOM 3223 N N . PRO A 1 404 ? -19.259 -24.713 58.501 1.00 54.75 404 PRO A N 1
ATOM 3224 C CA . PRO A 1 404 ? -18.533 -23.467 58.726 1.00 54.75 404 PRO A CA 1
ATOM 3225 C C . PRO A 1 404 ? -17.096 -23.784 59.154 1.00 54.75 404 PRO A C 1
ATOM 3227 O O . PRO A 1 404 ? -16.785 -23.881 60.338 1.00 54.75 404 PRO A O 1
ATOM 3230 N N . ALA A 1 405 ? -16.211 -23.974 58.179 1.00 46.53 405 ALA A N 1
ATOM 3231 C CA . ALA A 1 405 ? -14.788 -24.165 58.400 1.00 46.53 405 ALA A CA 1
ATOM 3232 C C . ALA A 1 405 ? -13.992 -23.120 57.613 1.00 46.53 405 ALA A C 1
ATOM 3234 O O . ALA A 1 405 ? -13.821 -23.169 56.399 1.00 46.53 405 ALA A O 1
ATOM 3235 N N . ASN A 1 406 ? -13.518 -22.155 58.387 1.00 57.00 406 ASN A N 1
ATOM 3236 C CA . ASN A 1 406 ? -12.410 -21.254 58.134 1.00 57.00 406 ASN A CA 1
ATOM 3237 C C . ASN A 1 406 ? -11.240 -21.955 57.399 1.00 57.00 406 ASN A C 1
ATOM 3239 O O . ASN A 1 406 ? -10.665 -22.885 57.963 1.00 57.00 406 ASN A O 1
ATOM 3243 N N . LYS A 1 407 ? -10.890 -21.492 56.184 1.00 49.16 407 LYS A N 1
ATOM 3244 C CA . LYS A 1 407 ? -9.532 -21.362 55.589 1.00 49.16 407 LYS A CA 1
ATOM 3245 C C . LYS A 1 407 ? -9.517 -21.524 54.060 1.00 49.16 407 LYS A C 1
ATOM 3247 O O . LYS A 1 407 ? -10.150 -22.399 53.484 1.00 49.16 407 LYS A O 1
ATOM 3252 N N . ASN A 1 408 ? -8.707 -20.660 53.447 1.00 49.16 408 ASN A N 1
ATOM 3253 C CA . ASN A 1 408 ? -8.272 -20.639 52.051 1.00 49.16 408 ASN A CA 1
ATOM 3254 C C . ASN A 1 408 ? -8.029 -22.032 51.449 1.00 49.16 408 ASN A C 1
ATOM 3256 O O . ASN A 1 408 ? -7.137 -22.740 51.910 1.00 49.16 408 ASN A O 1
ATOM 3260 N N . PHE A 1 409 ? -8.711 -22.353 50.345 1.00 42.88 409 PHE A N 1
ATOM 3261 C CA . PHE A 1 409 ? -8.300 -23.441 49.457 1.00 42.88 409 PHE A CA 1
ATOM 3262 C C . PHE A 1 409 ? -8.343 -23.034 47.983 1.00 42.88 409 PHE A C 1
ATOM 3264 O O . PHE A 1 409 ? -9.356 -22.567 47.461 1.00 42.88 409 PHE A O 1
ATOM 3271 N N . ASN A 1 410 ? -7.203 -23.254 47.327 1.00 44.00 410 ASN A N 1
ATOM 3272 C CA . ASN A 1 410 ? -7.051 -23.285 45.880 1.00 44.00 410 ASN A CA 1
ATOM 3273 C C . ASN A 1 410 ? -7.804 -24.498 45.326 1.00 44.00 410 ASN A C 1
ATOM 3275 O O . ASN A 1 410 ? -7.571 -25.628 45.753 1.00 44.00 410 ASN A O 1
ATOM 3279 N N . TYR A 1 411 ? -8.686 -24.261 44.357 1.00 36.81 411 TYR A N 1
ATOM 3280 C CA . TYR A 1 411 ? -9.383 -25.317 43.630 1.00 36.81 411 TYR A CA 1
ATOM 3281 C C . TYR A 1 411 ? -8.397 -26.086 42.740 1.00 36.81 411 TYR A C 1
ATOM 3283 O O . TYR A 1 411 ? -7.959 -25.578 41.708 1.00 36.81 411 TYR A O 1
ATOM 3291 N N . VAL A 1 412 ? -8.079 -27.323 43.120 1.00 41.88 412 VAL A N 1
ATOM 3292 C CA . VAL A 1 412 ? -7.458 -28.318 42.237 1.00 41.88 412 VAL A CA 1
ATOM 3293 C C . VAL A 1 412 ? -8.575 -29.210 41.703 1.00 41.88 412 VAL A C 1
ATOM 3295 O O . VAL A 1 412 ? -9.342 -29.793 42.467 1.00 41.88 412 VAL A O 1
ATOM 3298 N N . HIS A 1 413 ? -8.713 -29.260 40.381 1.00 38.12 413 HIS A N 1
ATOM 3299 C CA . HIS A 1 413 ? -9.711 -30.074 39.698 1.00 38.12 413 HIS A CA 1
ATOM 3300 C C . HIS A 1 413 ? -9.170 -31.505 39.574 1.00 38.12 413 HIS A C 1
ATOM 3302 O O . HIS A 1 413 ? -8.247 -31.734 38.799 1.00 38.12 413 HIS A O 1
ATOM 3308 N N . ASP A 1 414 ? -9.728 -32.453 40.328 1.00 41.53 414 ASP A N 1
ATOM 3309 C CA . ASP A 1 414 ? -9.387 -33.877 40.222 1.00 41.53 414 ASP A CA 1
ATOM 3310 C C . ASP A 1 414 ? -10.295 -34.559 39.172 1.00 41.53 414 ASP A C 1
ATOM 3312 O O . ASP A 1 414 ? -11.521 -34.562 39.337 1.00 41.53 414 ASP A O 1
ATOM 3316 N N . PRO A 1 415 ? -9.750 -35.072 38.052 1.00 42.59 415 PRO A N 1
ATOM 3317 C CA . PRO A 1 415 ? -10.525 -35.750 37.016 1.00 42.59 415 PRO A CA 1
ATOM 3318 C C . PRO A 1 415 ? -10.863 -37.220 37.340 1.00 42.59 415 PRO A C 1
ATOM 3320 O O . PRO A 1 415 ? -11.555 -37.852 36.543 1.00 42.59 415 PRO A O 1
ATOM 3323 N N . ALA A 1 416 ? -10.439 -37.774 38.481 1.00 42.44 416 ALA A N 1
ATOM 3324 C CA . ALA A 1 416 ? -10.589 -39.200 38.793 1.00 42.44 416 ALA A CA 1
ATOM 3325 C C . ALA A 1 416 ? -11.992 -39.650 39.270 1.00 42.44 416 ALA A C 1
ATOM 3327 O O . ALA A 1 416 ? -12.173 -40.823 39.582 1.00 42.44 416 ALA A O 1
ATOM 3328 N N . PHE A 1 417 ? -12.998 -38.767 39.334 1.00 43.50 417 PHE A N 1
ATOM 3329 C CA . PHE A 1 417 ? -14.242 -39.034 40.084 1.00 43.50 417 PHE A CA 1
ATOM 3330 C C . PHE A 1 417 ? -15.533 -39.190 39.256 1.00 43.50 417 PHE A C 1
ATOM 3332 O O . PHE A 1 417 ? -16.634 -39.030 39.788 1.00 43.50 417 PHE A O 1
ATOM 3339 N N . TYR A 1 418 ? -15.434 -39.506 37.962 1.00 37.06 418 TYR A N 1
ATOM 3340 C CA . TYR A 1 418 ? -16.613 -39.903 37.183 1.00 37.06 418 TYR A CA 1
ATOM 3341 C C . TYR A 1 418 ? -16.878 -41.407 37.354 1.00 37.06 418 TYR A C 1
ATOM 3343 O O . TYR A 1 418 ? -15.968 -42.199 37.107 1.00 37.06 418 TYR A O 1
ATOM 3351 N N . PRO A 1 419 ? -18.096 -41.832 37.745 1.00 38.44 419 PRO A N 1
ATOM 3352 C CA . PRO A 1 419 ? -18.444 -43.247 37.743 1.00 38.44 419 PRO A CA 1
ATOM 3353 C C . PRO A 1 419 ? -18.354 -43.782 36.310 1.00 38.44 419 PRO A C 1
ATOM 3355 O O . PRO A 1 419 ? -18.898 -43.185 35.378 1.00 38.44 419 PRO A O 1
ATOM 3358 N N . SER A 1 420 ? -17.644 -44.893 36.133 1.00 40.84 420 SER A N 1
ATOM 3359 C CA . SER A 1 420 ? -17.546 -45.594 34.858 1.00 40.84 420 SER A CA 1
ATOM 3360 C C . SER A 1 420 ? -18.940 -46.047 34.419 1.00 40.84 420 SER A C 1
ATOM 3362 O O . SER A 1 420 ? -19.597 -46.837 35.097 1.00 40.84 420 SER A O 1
ATOM 3364 N N . LEU A 1 421 ? -19.410 -45.532 33.278 1.00 36.00 421 LEU A N 1
ATOM 3365 C CA . LEU A 1 421 ? -20.599 -46.066 32.620 1.00 36.00 421 LEU A CA 1
ATOM 3366 C C . LEU A 1 421 ? -20.324 -47.528 32.248 1.00 36.00 421 LEU A C 1
ATOM 3368 O O . LEU A 1 421 ? -19.418 -47.809 31.463 1.00 36.00 421 LEU A O 1
ATOM 3372 N N . GLN A 1 422 ? -21.112 -48.450 32.797 1.00 32.34 422 GLN A N 1
ATOM 3373 C CA . GLN A 1 422 ? -21.122 -49.836 32.342 1.00 32.34 422 GLN A CA 1
ATOM 3374 C C . GLN A 1 422 ? -21.682 -49.876 30.916 1.00 32.34 422 GLN A C 1
ATOM 3376 O O . GLN A 1 422 ? -22.826 -49.482 30.682 1.00 32.34 422 GLN A O 1
ATOM 3381 N N . LEU A 1 423 ? -20.864 -50.321 29.958 1.00 37.62 423 LEU A N 1
ATOM 3382 C CA . LEU A 1 423 ? -21.343 -50.629 28.614 1.00 37.62 423 LEU A CA 1
ATOM 3383 C C . LEU A 1 423 ? -22.235 -51.886 28.657 1.00 37.62 423 LEU A C 1
ATOM 3385 O O . LEU A 1 423 ? -21.919 -52.823 29.396 1.00 37.62 423 LEU A O 1
ATOM 3389 N N . PRO A 1 424 ? -23.310 -51.946 27.850 1.00 35.66 424 PRO A N 1
ATOM 3390 C CA . PRO A 1 424 ? -24.133 -53.143 27.734 1.00 35.66 424 PRO A CA 1
ATOM 3391 C C . PRO A 1 424 ? -23.310 -54.310 27.173 1.00 35.66 424 PRO A C 1
ATOM 3393 O O . PRO A 1 424 ? -22.588 -54.151 26.188 1.00 35.66 424 PRO A O 1
ATOM 3396 N N . GLN A 1 425 ? -23.441 -55.485 27.791 1.00 36.00 425 GLN A N 1
ATOM 3397 C CA . GLN A 1 425 ? -22.875 -56.736 27.288 1.00 36.00 425 GLN A CA 1
ATOM 3398 C C . GLN A 1 425 ? -23.520 -57.083 25.938 1.00 36.00 425 GLN A C 1
ATOM 3400 O O . GLN A 1 425 ? -24.740 -57.207 25.834 1.00 36.00 425 GLN A O 1
ATOM 3405 N N . GLY A 1 426 ? -22.689 -57.169 24.899 1.00 37.09 426 GLY A N 1
ATOM 3406 C CA . GLY A 1 426 ? -23.116 -57.343 23.516 1.00 37.09 426 GLY A CA 1
ATOM 3407 C C . GLY A 1 426 ? -23.471 -58.785 23.164 1.00 37.09 426 GLY A C 1
ATOM 3408 O O . GLY A 1 426 ? -22.698 -59.711 23.397 1.00 37.09 426 GLY A O 1
ATOM 3409 N N . THR A 1 427 ? -24.628 -58.937 22.529 1.00 42.97 427 THR A N 1
ATOM 3410 C CA . THR A 1 427 ? -24.994 -60.055 21.659 1.00 42.97 427 THR A CA 1
ATOM 3411 C C . THR A 1 427 ? -24.064 -60.110 20.442 1.00 42.97 427 THR A C 1
ATOM 3413 O O . THR A 1 427 ? -23.671 -59.083 19.888 1.00 42.97 427 THR A O 1
ATOM 3416 N N . THR A 1 428 ? -23.720 -61.323 20.021 1.00 45.03 428 THR A N 1
ATOM 3417 C CA . THR A 1 428 ? -22.857 -61.647 18.879 1.00 45.03 428 THR A CA 1
ATOM 3418 C C . THR A 1 428 ? -23.372 -61.037 17.566 1.00 45.03 428 THR A C 1
ATOM 3420 O O . THR A 1 428 ? -24.448 -61.388 17.086 1.00 45.03 428 THR A O 1
ATOM 3423 N N . LEU A 1 429 ? -22.588 -60.128 16.970 1.00 47.88 429 LEU A N 1
ATOM 3424 C CA . LEU A 1 429 ? -22.829 -59.530 15.647 1.00 47.88 429 LEU A CA 1
ATOM 3425 C C . LEU A 1 429 ? -21.818 -60.038 14.594 1.00 47.88 429 LEU A C 1
ATOM 3427 O O . LEU A 1 429 ? -20.716 -60.454 14.958 1.00 47.88 429 LEU A O 1
ATOM 3431 N N . PRO A 1 430 ? -22.174 -60.013 13.292 1.00 47.44 430 PRO A N 1
ATOM 3432 C CA . PRO A 1 430 ? -21.466 -60.720 12.224 1.00 47.44 430 PRO A CA 1
ATOM 3433 C C . PRO A 1 430 ? -20.167 -60.029 11.780 1.00 47.44 430 PRO A C 1
ATOM 3435 O O . PRO A 1 430 ? -19.977 -58.827 11.960 1.00 47.44 430 PRO A O 1
ATOM 3438 N N . SER A 1 431 ? -19.306 -60.795 11.106 1.00 50.28 431 SER A N 1
ATOM 3439 C CA . SER A 1 431 ? -17.919 -60.507 10.689 1.00 50.28 431 SER A CA 1
ATOM 3440 C C . SER A 1 431 ? -17.677 -59.308 9.746 1.00 50.28 431 SER A C 1
ATOM 3442 O O . SER A 1 431 ? -16.570 -59.147 9.237 1.00 50.28 431 SER A O 1
ATOM 3444 N N . SER A 1 432 ? -18.652 -58.420 9.533 1.00 48.03 432 SER A N 1
ATOM 3445 C CA . SER A 1 432 ? -18.517 -57.222 8.683 1.00 48.03 432 SER A CA 1
ATOM 3446 C C . SER A 1 432 ? -17.976 -55.979 9.424 1.00 48.03 432 SER A C 1
ATOM 3448 O O . SER A 1 432 ? -17.716 -54.957 8.787 1.00 48.03 432 SER A O 1
ATOM 3450 N N . TYR A 1 433 ? -17.761 -56.050 10.744 1.00 49.72 433 TYR A N 1
ATOM 3451 C CA . TYR A 1 433 ? -17.340 -54.909 11.580 1.00 49.72 433 TYR A CA 1
ATOM 3452 C C . TYR A 1 433 ? -15.819 -54.687 11.693 1.00 49.72 433 TYR A C 1
ATOM 3454 O O . TYR A 1 433 ? -15.393 -53.623 12.146 1.00 49.72 433 TYR A O 1
ATOM 3462 N N . ALA A 1 434 ? -14.983 -55.629 11.245 1.00 55.53 434 ALA A N 1
ATOM 3463 C CA . ALA A 1 434 ? -13.524 -55.522 11.385 1.00 55.53 434 ALA A CA 1
ATOM 3464 C C . ALA A 1 434 ? -12.932 -54.318 10.620 1.00 55.53 434 ALA A C 1
ATOM 3466 O O . ALA A 1 434 ? -12.091 -53.594 11.151 1.00 55.53 434 ALA A O 1
ATOM 3467 N N . ALA A 1 435 ? -13.442 -54.028 9.418 1.00 57.56 435 ALA A N 1
ATOM 3468 C CA . ALA A 1 435 ? -12.991 -52.888 8.614 1.00 57.56 435 ALA A CA 1
ATOM 3469 C C . ALA A 1 435 ? -13.439 -51.523 9.180 1.00 57.56 435 ALA A C 1
ATOM 3471 O O . ALA A 1 435 ? -12.789 -50.504 8.945 1.00 57.56 435 ALA A O 1
ATOM 3472 N N . SER A 1 436 ? -14.542 -51.488 9.937 1.00 54.22 436 SER A N 1
ATOM 3473 C CA . SER A 1 436 ? -15.020 -50.260 10.584 1.00 54.22 436 SER A CA 1
ATOM 3474 C C . SER A 1 436 ? -14.226 -49.946 11.851 1.00 54.22 436 SER A C 1
ATOM 3476 O O . SER A 1 436 ? -13.938 -48.780 12.113 1.00 54.22 436 SER A O 1
ATOM 3478 N N . ASN A 1 437 ? -13.830 -50.967 12.614 1.00 61.19 437 ASN A N 1
ATOM 3479 C CA . ASN A 1 437 ? -13.037 -50.781 13.829 1.00 61.19 437 ASN A CA 1
ATOM 3480 C C . ASN A 1 437 ? -11.622 -50.278 13.516 1.00 61.19 437 ASN A C 1
ATOM 3482 O O . ASN A 1 437 ? -11.137 -49.387 14.205 1.00 61.19 437 ASN A O 1
ATOM 3486 N N . GLN A 1 438 ? -11.019 -50.733 12.414 1.00 73.81 438 GLN A N 1
ATOM 3487 C CA . GLN A 1 438 ? -9.717 -50.231 11.965 1.00 73.81 438 GLN A CA 1
ATOM 3488 C C . GLN A 1 438 ? -9.751 -48.729 11.622 1.00 73.81 438 GLN A C 1
ATOM 3490 O O . GLN A 1 438 ? -8.864 -47.981 12.023 1.00 73.81 438 GLN A O 1
ATOM 3495 N N . LYS A 1 439 ? -10.815 -48.254 10.957 1.00 67.25 439 LYS A N 1
ATOM 3496 C CA . LYS A 1 439 ? -10.997 -46.818 10.667 1.00 67.25 439 LYS A CA 1
ATOM 3497 C C . LYS A 1 439 ? -11.249 -45.980 11.920 1.00 67.25 439 LYS A C 1
ATOM 3499 O O . LYS A 1 439 ? -10.856 -44.817 11.971 1.00 67.25 439 LYS A O 1
ATOM 3504 N N . ILE A 1 440 ? -11.919 -46.550 12.921 1.00 73.06 440 ILE A N 1
ATOM 3505 C CA . ILE A 1 440 ? -12.151 -45.889 14.210 1.00 73.06 440 ILE A CA 1
ATOM 3506 C C . ILE A 1 440 ? -10.835 -45.771 14.990 1.00 73.06 440 ILE A C 1
ATOM 3508 O O . ILE A 1 440 ? -10.569 -44.713 15.558 1.00 73.06 440 ILE A O 1
ATOM 3512 N N . GLU A 1 441 ? -9.986 -46.800 14.970 1.00 80.88 441 GLU A N 1
ATOM 3513 C CA . GLU A 1 441 ? -8.653 -46.750 15.579 1.00 80.88 441 GLU A CA 1
ATOM 3514 C C . GLU A 1 441 ? -7.717 -45.758 14.873 1.00 80.88 441 GLU A C 1
ATOM 3516 O O . GLU A 1 441 ? -7.033 -44.989 15.551 1.00 80.88 441 GLU A O 1
ATOM 3521 N N . GLU A 1 442 ? -7.743 -45.677 13.538 1.00 80.69 442 GLU A N 1
ATOM 3522 C CA . GLU A 1 442 ? -7.022 -44.636 12.785 1.00 80.69 442 GLU A CA 1
ATOM 3523 C C . GLU A 1 442 ? -7.494 -43.222 13.156 1.00 80.69 442 GLU A C 1
ATOM 3525 O O . GLU A 1 442 ? -6.675 -42.327 13.376 1.00 80.69 442 GLU A O 1
ATOM 3530 N N . LEU A 1 443 ? -8.808 -43.014 13.291 1.00 73.81 443 LEU A N 1
ATOM 3531 C CA . LEU A 1 443 ? -9.378 -41.735 13.726 1.00 73.81 443 LEU A CA 1
ATOM 3532 C C . LEU A 1 443 ? -8.965 -41.371 15.157 1.00 73.81 443 LEU A C 1
ATOM 3534 O O . LEU A 1 443 ? -8.582 -40.229 15.416 1.00 73.81 443 LEU A O 1
ATOM 3538 N N . LEU A 1 444 ? -9.004 -42.331 16.081 1.00 78.44 444 LEU A N 1
ATOM 3539 C CA . LEU A 1 444 ? -8.553 -42.153 17.465 1.00 78.44 444 LEU A CA 1
ATOM 3540 C C . LEU A 1 444 ? -7.056 -41.830 17.536 1.00 78.44 444 LEU A C 1
ATOM 3542 O O . LEU A 1 444 ? -6.654 -40.950 18.302 1.00 78.44 444 LEU A O 1
ATOM 3546 N N . SER A 1 445 ? -6.243 -42.488 16.710 1.00 84.81 445 SER A N 1
ATOM 3547 C CA . SER A 1 445 ? -4.813 -42.205 16.573 1.00 84.81 445 SER A CA 1
ATOM 3548 C C . SER A 1 445 ? -4.572 -40.772 16.078 1.00 84.81 445 SER A C 1
ATOM 3550 O O . SER A 1 445 ? -3.874 -39.996 16.738 1.00 84.81 445 SER A O 1
ATOM 3552 N N . GLY A 1 446 ? -5.259 -40.354 15.008 1.00 83.44 446 GLY A N 1
ATOM 3553 C CA . GLY A 1 446 ? -5.163 -38.992 14.469 1.00 83.44 446 GLY A CA 1
ATOM 3554 C C . GLY A 1 446 ? -5.644 -37.908 15.444 1.00 83.44 446 GLY A C 1
ATOM 3555 O O . GLY A 1 446 ? -5.051 -36.830 15.534 1.00 83.44 446 GLY A O 1
ATOM 3556 N N . MET A 1 447 ? -6.680 -38.184 16.243 1.00 72.81 447 MET A N 1
ATOM 3557 C CA . MET A 1 447 ? -7.143 -37.269 17.295 1.00 72.81 447 MET A CA 1
ATOM 3558 C C . MET A 1 447 ? -6.121 -37.114 18.428 1.00 72.81 447 MET A C 1
ATOM 3560 O O . MET A 1 447 ? -5.943 -36.008 18.949 1.00 72.81 447 MET A O 1
ATOM 3564 N N . ASN A 1 448 ? -5.424 -38.190 18.798 1.00 81.19 448 ASN A N 1
ATOM 3565 C CA . ASN A 1 448 ? -4.364 -38.143 19.803 1.00 81.19 448 ASN A CA 1
ATOM 3566 C C . ASN A 1 448 ? -3.137 -37.366 19.307 1.00 81.19 448 ASN A C 1
ATOM 3568 O O . ASN A 1 448 ? -2.587 -36.555 20.056 1.00 81.19 448 ASN A O 1
ATOM 3572 N N . GLU A 1 449 ? -2.755 -37.528 18.041 1.00 82.38 449 GLU A N 1
ATOM 3573 C CA . GLU A 1 449 ? -1.675 -36.753 17.424 1.00 82.38 449 GLU A CA 1
ATOM 3574 C C . GLU A 1 449 ? -2.021 -35.256 17.344 1.00 82.38 449 GLU A C 1
ATOM 3576 O O . GLU A 1 449 ? -1.214 -34.391 17.696 1.00 82.38 449 GLU A O 1
ATOM 3581 N N . MET A 1 450 ? -3.266 -34.927 16.995 1.00 65.88 450 MET A N 1
ATOM 3582 C CA . MET A 1 450 ? -3.753 -33.547 16.978 1.00 65.88 450 MET A CA 1
ATOM 3583 C C . MET A 1 450 ? -3.773 -32.920 18.377 1.00 65.88 450 MET A C 1
ATOM 3585 O O . MET A 1 450 ? -3.368 -31.767 18.547 1.00 65.88 450 MET A O 1
ATOM 3589 N N . LYS A 1 451 ? -4.179 -33.681 19.401 1.00 80.88 451 LYS A N 1
ATOM 3590 C CA . LYS A 1 451 ? -4.102 -33.270 20.811 1.00 80.88 451 LYS A CA 1
ATOM 3591 C C . LYS A 1 451 ? -2.654 -33.015 21.239 1.00 80.88 451 LYS A C 1
ATOM 3593 O O . LYS A 1 451 ? -2.388 -32.026 21.921 1.00 80.88 451 LYS A O 1
ATOM 3598 N N . PHE A 1 452 ? -1.713 -33.857 20.811 1.00 82.25 452 PHE A N 1
ATOM 3599 C CA . PHE A 1 452 ? -0.286 -33.663 21.068 1.00 82.25 452 PHE A CA 1
ATOM 3600 C C . PHE A 1 452 ? 0.252 -32.392 20.390 1.00 82.25 452 PHE A C 1
ATOM 3602 O O . PHE A 1 452 ? 0.922 -31.585 21.040 1.00 82.25 452 PHE A O 1
ATOM 3609 N N . MET A 1 453 ? -0.106 -32.142 19.125 1.00 70.75 453 MET A N 1
ATOM 3610 C CA . MET A 1 453 ? 0.249 -30.902 18.422 1.00 70.75 453 MET A CA 1
ATOM 3611 C C . MET A 1 453 ? -0.345 -29.655 19.088 1.00 70.75 453 MET A C 1
ATOM 3613 O O . MET A 1 453 ? 0.356 -28.655 19.240 1.00 70.75 453 MET A O 1
ATOM 3617 N N . LEU A 1 454 ? -1.602 -29.711 19.535 1.00 61.53 454 LEU A N 1
ATOM 3618 C CA . LEU A 1 454 ? -2.260 -28.623 20.267 1.00 61.53 454 LEU A CA 1
ATOM 3619 C C . LEU A 1 454 ? -1.567 -28.328 21.599 1.00 61.53 454 LEU A C 1
ATOM 3621 O O . LEU A 1 454 ? -1.305 -27.165 21.900 1.00 61.53 454 LEU A O 1
ATOM 3625 N N . ASN A 1 455 ? -1.197 -29.359 22.360 1.00 77.12 455 ASN A N 1
ATOM 3626 C CA . ASN A 1 455 ? -0.445 -29.190 23.604 1.00 77.12 455 ASN A CA 1
ATOM 3627 C C . ASN A 1 455 ? 0.941 -28.577 23.354 1.00 77.12 455 ASN A C 1
ATOM 3629 O O . ASN A 1 455 ? 1.356 -27.686 24.094 1.00 77.12 455 ASN A O 1
ATOM 3633 N N . ARG A 1 456 ? 1.624 -28.979 22.275 1.00 75.56 456 ARG A N 1
ATOM 3634 C CA . ARG A 1 456 ? 2.919 -28.413 21.860 1.00 75.56 456 ARG A CA 1
ATOM 3635 C C . ARG A 1 456 ? 2.808 -26.958 21.389 1.00 75.56 456 ARG A C 1
ATOM 3637 O O . ARG A 1 456 ? 3.717 -26.166 21.617 1.00 75.56 456 ARG A O 1
ATOM 3644 N N . LEU A 1 457 ? 1.713 -26.582 20.730 1.00 60.53 457 LEU A N 1
ATOM 3645 C CA . LEU A 1 457 ? 1.451 -25.188 20.357 1.00 60.53 457 LEU A CA 1
ATOM 3646 C C . LEU A 1 457 ? 1.104 -24.334 21.580 1.00 60.53 457 LEU A C 1
ATOM 3648 O O . LEU A 1 457 ? 1.567 -23.202 21.677 1.00 60.53 457 LEU A O 1
ATOM 3652 N N . CYS A 1 458 ? 0.352 -24.886 22.533 1.00 63.84 458 CYS A N 1
ATOM 3653 C CA . CYS A 1 458 ? -0.001 -24.202 23.773 1.00 63.84 458 CYS A CA 1
ATOM 3654 C C . CYS A 1 458 ? 1.227 -23.988 24.678 1.00 63.84 458 CYS A C 1
ATOM 3656 O O . CYS A 1 458 ? 1.368 -22.919 25.271 1.00 63.84 458 CYS A O 1
ATOM 3658 N N . SER A 1 459 ? 2.155 -24.955 24.739 1.00 77.94 459 SER A N 1
ATOM 3659 C CA . SER A 1 459 ? 3.428 -24.781 25.454 1.00 77.94 459 SER A CA 1
ATOM 3660 C C . SER A 1 459 ? 4.293 -23.700 24.799 1.00 77.94 459 SER A C 1
ATOM 3662 O O . SER A 1 459 ? 4.808 -22.827 25.493 1.00 77.94 459 SER A O 1
ATOM 3664 N N . LYS A 1 460 ? 4.358 -23.669 23.460 1.00 80.31 460 LYS A N 1
ATOM 3665 C CA . LYS A 1 460 ? 5.050 -22.606 22.717 1.00 80.31 460 LYS A CA 1
ATOM 3666 C C . LYS A 1 460 ? 4.387 -21.232 22.846 1.00 80.31 460 LYS A C 1
ATOM 3668 O O . LYS A 1 460 ? 5.090 -20.229 22.801 1.00 80.31 460 LYS A O 1
ATOM 3673 N N . GLU A 1 461 ? 3.065 -21.153 23.022 1.00 77.31 461 GLU A N 1
ATOM 3674 C CA . GLU A 1 461 ? 2.376 -19.886 23.314 1.00 77.31 461 GLU A CA 1
ATOM 3675 C C . GLU A 1 461 ? 2.782 -19.351 24.694 1.00 77.31 461 GLU A C 1
ATOM 3677 O O . GLU A 1 461 ? 3.035 -18.154 24.830 1.00 77.31 461 GLU A O 1
ATOM 3682 N N . ASN A 1 462 ? 2.913 -20.223 25.697 1.00 76.06 462 ASN A N 1
ATOM 3683 C CA . ASN A 1 462 ? 3.396 -19.836 27.022 1.00 76.06 462 ASN A CA 1
ATOM 3684 C C . ASN A 1 462 ? 4.862 -19.380 26.979 1.00 76.06 462 ASN A C 1
ATOM 3686 O O . ASN A 1 462 ? 5.152 -18.284 27.452 1.00 76.06 462 ASN A O 1
ATOM 3690 N N . GLU A 1 463 ? 5.746 -20.129 26.312 1.00 79.81 463 GLU A N 1
ATOM 3691 C CA . GLU A 1 463 ? 7.148 -19.732 26.094 1.00 79.81 463 GLU A CA 1
ATOM 3692 C C . GLU A 1 463 ? 7.256 -18.393 25.346 1.00 79.81 463 GLU A C 1
ATOM 3694 O O . GLU A 1 463 ? 8.052 -17.525 25.702 1.00 79.81 463 GLU A O 1
ATOM 3699 N N . PHE A 1 464 ? 6.419 -18.176 24.327 1.00 60.19 464 PHE A N 1
ATOM 3700 C CA . PHE A 1 464 ? 6.380 -16.916 23.588 1.00 60.19 464 PHE A CA 1
ATOM 3701 C C . PHE A 1 464 ? 5.866 -15.756 24.451 1.00 60.19 464 PHE A C 1
ATOM 3703 O O . PHE A 1 464 ? 6.406 -14.650 24.388 1.00 60.19 464 PHE A O 1
ATOM 3710 N N . ASN A 1 465 ? 4.847 -15.983 25.282 1.00 74.19 465 ASN A N 1
ATOM 3711 C CA . ASN A 1 465 ? 4.330 -14.976 26.209 1.00 74.19 465 ASN A CA 1
ATOM 3712 C C . ASN A 1 465 ? 5.357 -14.622 27.297 1.00 74.19 465 ASN A C 1
ATOM 3714 O O . ASN A 1 465 ? 5.519 -13.440 27.617 1.00 74.19 465 ASN A O 1
ATOM 3718 N N . GLU A 1 466 ? 6.089 -15.605 27.823 1.00 81.75 466 GLU A N 1
ATOM 3719 C CA . GLU A 1 466 ? 7.201 -15.398 28.757 1.00 81.75 466 GLU A CA 1
ATOM 3720 C C . GLU A 1 466 ? 8.349 -14.632 28.097 1.00 81.75 466 GLU A C 1
ATOM 3722 O O . GLU A 1 466 ? 8.815 -13.632 28.649 1.00 81.75 466 GLU A O 1
ATOM 3727 N N . PHE A 1 467 ? 8.736 -15.006 26.873 1.00 80.19 467 PHE A N 1
ATOM 3728 C CA . PHE A 1 467 ? 9.730 -14.283 26.079 1.00 80.19 467 PHE A CA 1
ATOM 3729 C C . PHE A 1 467 ? 9.325 -12.822 25.851 1.00 80.19 467 PHE A C 1
ATOM 3731 O O . PHE A 1 467 ? 10.125 -11.914 26.071 1.00 80.19 467 PHE A O 1
ATOM 3738 N N . MET A 1 468 ? 8.073 -12.566 25.460 1.00 73.00 468 MET A N 1
ATOM 3739 C CA . MET A 1 468 ? 7.569 -11.208 25.234 1.00 73.00 468 MET A CA 1
ATOM 3740 C C . MET A 1 468 ? 7.519 -10.386 26.525 1.00 73.00 468 MET A C 1
ATOM 3742 O O . MET A 1 468 ? 7.808 -9.189 26.501 1.00 73.00 468 MET A O 1
ATOM 3746 N N . THR A 1 469 ? 7.179 -11.006 27.655 1.00 81.25 469 THR A N 1
ATOM 3747 C CA . THR A 1 469 ? 7.158 -10.341 28.968 1.00 81.25 469 THR A CA 1
ATOM 3748 C C . THR A 1 469 ? 8.575 -10.011 29.438 1.00 81.25 469 THR A C 1
ATOM 3750 O O . THR A 1 469 ? 8.838 -8.876 29.837 1.00 81.25 469 THR A O 1
ATOM 3753 N N . SER A 1 470 ? 9.503 -10.963 29.306 1.00 83.62 470 SER A N 1
ATOM 3754 C CA . SER A 1 470 ? 10.930 -10.785 29.589 1.00 83.62 470 SER A CA 1
ATOM 3755 C C . SER A 1 470 ? 11.543 -9.682 28.722 1.00 83.62 470 SER A C 1
ATOM 3757 O O . SER A 1 470 ? 12.188 -8.770 29.237 1.00 83.62 470 SER A O 1
ATOM 3759 N N . LYS A 1 471 ? 11.252 -9.684 27.415 1.00 74.81 471 LYS A N 1
ATOM 3760 C CA . LYS A 1 471 ? 11.727 -8.664 26.475 1.00 74.81 471 LYS A CA 1
ATOM 3761 C C . LYS A 1 471 ? 11.196 -7.270 26.804 1.00 74.81 471 LYS A C 1
ATOM 3763 O O . LYS A 1 471 ? 11.988 -6.340 26.861 1.00 74.81 471 LYS A O 1
ATOM 3768 N N . ASN A 1 472 ? 9.902 -7.124 27.102 1.00 77.12 472 ASN A N 1
ATOM 3769 C CA . ASN A 1 472 ? 9.334 -5.827 27.495 1.00 77.12 472 ASN A CA 1
ATOM 3770 C C . ASN A 1 472 ? 9.987 -5.272 28.772 1.00 77.12 472 ASN A C 1
ATOM 3772 O O . ASN A 1 472 ? 10.275 -4.081 28.833 1.00 77.12 472 ASN A O 1
ATOM 3776 N N . LYS A 1 473 ? 10.256 -6.130 29.768 1.00 86.12 473 LYS A N 1
ATOM 3777 C CA . LYS A 1 473 ? 10.962 -5.737 30.997 1.00 86.12 473 LYS A CA 1
ATOM 3778 C C . LYS A 1 473 ? 12.401 -5.297 30.706 1.00 86.12 473 LYS A C 1
ATOM 3780 O O . LYS A 1 473 ? 12.890 -4.346 31.307 1.00 86.12 473 LYS A O 1
ATOM 3785 N N . ASN A 1 474 ? 13.070 -5.974 29.775 1.00 82.25 474 ASN A N 1
ATOM 3786 C CA . ASN A 1 474 ? 14.431 -5.635 29.366 1.00 82.25 474 ASN A CA 1
ATOM 3787 C C . ASN A 1 474 ? 14.483 -4.318 28.569 1.00 82.25 474 ASN A C 1
ATOM 3789 O O . ASN A 1 474 ? 15.389 -3.515 28.772 1.00 82.25 474 ASN A O 1
ATOM 3793 N N . ASP A 1 475 ? 13.487 -4.068 27.714 1.00 70.25 475 ASP A N 1
ATOM 3794 C CA . ASP A 1 475 ? 13.345 -2.820 26.958 1.00 70.25 475 ASP A CA 1
ATOM 3795 C C . ASP A 1 475 ? 13.054 -1.626 27.888 1.00 70.25 475 ASP A C 1
ATOM 3797 O O . ASP A 1 475 ? 13.628 -0.554 27.702 1.00 70.25 475 ASP A O 1
ATOM 3801 N N . GLU A 1 476 ? 12.222 -1.803 28.923 1.00 83.25 476 GLU A N 1
ATOM 3802 C CA . GLU A 1 476 ? 11.997 -0.785 29.966 1.00 83.25 476 GLU A CA 1
ATOM 3803 C C . GLU A 1 476 ? 13.282 -0.479 30.748 1.00 83.25 476 GLU A C 1
ATOM 3805 O O . GLU A 1 476 ? 13.624 0.687 30.929 1.00 83.25 476 GLU A O 1
ATOM 3810 N N . LEU A 1 477 ? 14.051 -1.506 31.125 1.00 84.56 477 LEU A N 1
ATOM 3811 C CA . LEU A 1 477 ? 15.332 -1.338 31.819 1.00 84.56 477 LEU A CA 1
ATOM 3812 C C . LEU A 1 477 ? 16.405 -0.681 30.931 1.00 84.56 477 LEU A C 1
ATOM 3814 O O . LEU A 1 477 ? 17.239 0.082 31.418 1.00 84.56 477 LEU A O 1
ATOM 3818 N N . MET A 1 478 ? 16.393 -0.951 29.623 1.00 71.06 478 MET A N 1
ATOM 3819 C CA . MET A 1 478 ? 17.253 -0.273 28.648 1.00 71.06 478 MET A CA 1
ATOM 3820 C C . MET A 1 478 ? 16.861 1.193 28.469 1.00 71.06 478 MET A C 1
ATOM 3822 O O . MET A 1 478 ? 17.746 2.043 28.436 1.00 71.06 478 MET A O 1
ATOM 3826 N N . LEU A 1 479 ? 15.565 1.506 28.398 1.00 73.88 479 LEU A N 1
ATOM 3827 C CA . LEU A 1 479 ? 15.080 2.886 28.336 1.00 73.88 479 LEU A CA 1
ATOM 3828 C C . LEU A 1 479 ? 15.451 3.668 29.596 1.00 73.88 479 LEU A C 1
ATOM 3830 O O . LEU A 1 479 ? 15.949 4.780 29.477 1.00 73.88 479 LEU A O 1
ATOM 3834 N N . GLU A 1 480 ? 15.310 3.068 30.777 1.00 87.69 480 GLU A N 1
ATOM 3835 C CA . GLU A 1 480 ? 15.711 3.684 32.046 1.00 87.69 480 GLU A CA 1
ATOM 3836 C C . GLU A 1 480 ? 17.229 3.933 32.110 1.00 87.69 480 GLU A C 1
ATOM 3838 O O . GLU A 1 480 ? 17.679 4.980 32.577 1.00 87.69 480 GLU A O 1
ATOM 3843 N N . LYS A 1 481 ? 18.045 2.999 31.597 1.00 76.88 481 LYS A N 1
ATOM 3844 C CA . LYS A 1 481 ? 19.498 3.194 31.462 1.00 76.88 481 LYS A CA 1
ATOM 3845 C C . LYS A 1 481 ? 19.833 4.314 30.485 1.00 76.88 481 LYS A C 1
ATOM 3847 O O . LYS A 1 481 ? 20.689 5.134 30.793 1.00 76.88 481 LYS A O 1
ATOM 3852 N N . ILE A 1 482 ? 19.166 4.364 29.335 1.00 62.81 482 ILE A N 1
ATOM 3853 C CA . ILE A 1 482 ? 19.348 5.426 28.340 1.00 62.81 482 ILE A CA 1
ATOM 3854 C C . ILE A 1 482 ? 18.947 6.779 28.935 1.00 62.81 482 ILE A C 1
ATOM 3856 O O . ILE A 1 482 ? 19.673 7.748 28.768 1.00 62.81 482 ILE A O 1
ATOM 3860 N N . GLU A 1 483 ? 17.852 6.851 29.686 1.00 71.38 483 GLU A N 1
ATOM 3861 C CA . GLU A 1 483 ? 17.385 8.080 30.330 1.00 71.38 483 GLU A CA 1
ATOM 3862 C C . GLU A 1 483 ? 18.345 8.547 31.439 1.00 71.38 483 GLU A C 1
ATOM 3864 O O . GLU A 1 483 ? 18.640 9.739 31.528 1.00 71.38 483 GLU A O 1
ATOM 3869 N N . ARG A 1 484 ? 18.947 7.615 32.196 1.00 72.06 484 ARG A N 1
ATOM 3870 C CA . ARG A 1 484 ? 20.046 7.899 33.141 1.00 72.06 484 ARG A CA 1
ATOM 3871 C C . ARG A 1 484 ? 21.339 8.352 32.456 1.00 72.06 484 ARG A C 1
ATOM 3873 O O . ARG A 1 484 ? 22.059 9.176 33.008 1.00 72.06 484 ARG A O 1
ATOM 3880 N N . ILE A 1 485 ? 21.635 7.834 31.265 1.00 61.81 485 ILE A N 1
ATOM 3881 C CA . ILE A 1 485 ? 22.786 8.264 30.456 1.00 61.81 485 ILE A CA 1
ATOM 3882 C C . ILE A 1 485 ? 22.536 9.662 29.874 1.00 61.81 485 ILE A C 1
ATOM 3884 O O . ILE A 1 485 ? 23.436 10.491 29.879 1.00 61.81 485 ILE A O 1
ATOM 3888 N N . ILE A 1 486 ? 21.309 9.954 29.432 1.00 61.50 486 ILE A N 1
ATOM 3889 C CA . ILE A 1 486 ? 20.919 11.262 28.882 1.00 61.50 486 ILE A CA 1
ATOM 3890 C C . ILE A 1 486 ? 20.903 12.354 29.961 1.00 61.50 486 ILE A C 1
ATOM 3892 O O . ILE A 1 486 ? 21.189 13.508 29.665 1.00 61.50 486 ILE A O 1
ATOM 3896 N N . THR A 1 487 ? 20.577 12.012 31.209 1.00 66.19 487 THR A N 1
ATOM 3897 C CA . THR A 1 487 ? 20.533 12.976 32.324 1.00 66.19 487 THR A CA 1
ATOM 3898 C C . THR A 1 487 ? 21.896 13.257 32.966 1.00 66.19 487 THR A C 1
ATOM 3900 O O . THR A 1 487 ? 22.021 14.247 33.684 1.00 66.19 487 THR A O 1
ATOM 3903 N N . ASN A 1 488 ? 22.933 12.464 32.672 1.00 55.16 488 ASN A N 1
ATOM 3904 C CA . ASN A 1 488 ? 24.301 12.695 33.143 1.00 55.16 488 ASN A CA 1
ATOM 3905 C C . ASN A 1 488 ? 25.200 13.203 32.006 1.00 55.16 488 ASN A C 1
ATOM 3907 O O . ASN A 1 488 ? 25.840 12.436 31.289 1.00 55.16 488 ASN A O 1
ATOM 3911 N N . ASP A 1 489 ? 25.282 14.526 31.887 1.00 49.38 489 ASP A N 1
ATOM 3912 C CA . ASP A 1 489 ? 25.941 15.256 30.795 1.00 49.38 489 ASP A CA 1
ATOM 3913 C C . ASP A 1 489 ? 27.487 15.272 30.880 1.00 49.38 489 ASP A C 1
ATOM 3915 O O . ASP A 1 489 ? 28.140 16.310 30.780 1.00 49.38 489 ASP A O 1
ATOM 3919 N N . LYS A 1 490 ? 28.118 14.115 31.129 1.00 50.78 490 LYS A N 1
ATOM 3920 C CA . LYS A 1 490 ? 29.586 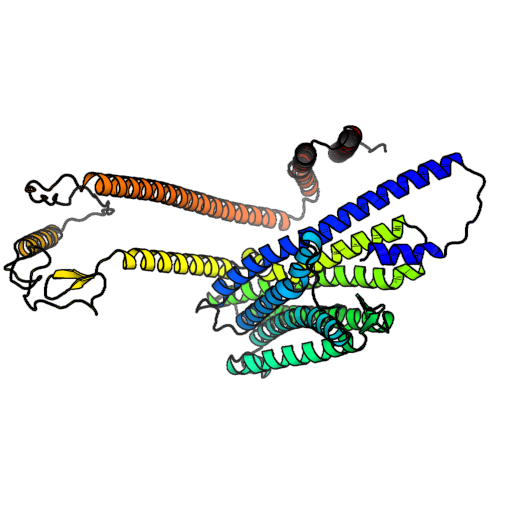14.012 31.267 1.00 50.78 490 LYS A CA 1
ATOM 3921 C C . LYS A 1 490 ? 30.249 12.827 30.572 1.00 50.78 490 LYS A C 1
ATOM 3923 O O . LYS A 1 490 ? 31.403 12.523 30.868 1.00 50.78 490 LYS A O 1
ATOM 3928 N N . ILE A 1 491 ? 29.568 12.156 29.644 1.00 52.09 491 ILE A N 1
ATOM 3929 C CA . ILE A 1 491 ? 30.078 10.895 29.092 1.00 52.09 491 ILE A CA 1
ATOM 3930 C C . ILE A 1 491 ? 29.985 10.845 27.562 1.00 52.09 491 ILE A C 1
ATOM 3932 O O . ILE A 1 491 ? 29.249 10.066 26.967 1.00 52.09 491 ILE A O 1
ATOM 3936 N N . THR A 1 492 ? 30.816 11.643 26.898 1.00 51.41 492 THR A N 1
ATOM 3937 C CA . THR A 1 492 ? 31.106 11.512 25.458 1.00 51.41 492 THR A CA 1
ATOM 3938 C C . THR A 1 492 ? 32.169 10.447 25.156 1.00 51.41 492 THR A C 1
ATOM 3940 O O . THR A 1 492 ? 32.407 10.144 23.992 1.00 51.41 492 THR A O 1
ATOM 3943 N N . LYS A 1 493 ? 32.789 9.830 26.177 1.00 50.75 493 LYS A N 1
ATOM 3944 C CA . LYS A 1 493 ? 33.862 8.828 26.004 1.00 50.75 493 LYS A CA 1
ATOM 3945 C C . LYS A 1 493 ? 33.378 7.371 26.107 1.00 50.75 493 LYS A C 1
ATOM 3947 O O . LYS A 1 493 ? 33.771 6.547 25.294 1.00 50.75 493 LYS A O 1
ATOM 3952 N N . GLU A 1 494 ? 32.443 7.066 27.011 1.00 51.75 494 GLU A N 1
ATOM 3953 C CA . GLU A 1 494 ? 31.884 5.704 27.176 1.00 51.75 494 GLU A CA 1
ATOM 3954 C C . GLU A 1 494 ? 30.886 5.326 26.062 1.00 51.75 494 GLU A C 1
ATOM 3956 O O . GLU A 1 494 ? 30.677 4.148 25.769 1.00 51.75 494 GLU A O 1
ATOM 3961 N N . ALA A 1 495 ? 30.285 6.321 25.396 1.00 49.97 495 ALA A N 1
ATOM 3962 C CA . ALA A 1 495 ? 29.413 6.102 24.241 1.00 49.97 495 ALA A CA 1
ATOM 3963 C C . ALA A 1 495 ? 30.186 5.565 23.018 1.00 49.97 495 ALA A C 1
ATOM 3965 O O . ALA A 1 495 ? 29.651 4.740 22.277 1.00 49.97 495 ALA A O 1
ATOM 3966 N N . CYS A 1 496 ? 31.451 5.967 22.839 1.00 51.06 496 CYS A N 1
ATOM 3967 C CA . CYS A 1 496 ? 32.322 5.410 21.799 1.00 51.06 496 CYS A CA 1
ATOM 3968 C C . CYS A 1 496 ? 32.714 3.958 22.113 1.00 51.06 496 CYS A C 1
ATOM 3970 O O . CYS A 1 496 ? 32.517 3.085 21.270 1.00 51.06 496 CYS A O 1
ATOM 3972 N N . ASP A 1 497 ? 33.122 3.666 23.352 1.00 60.81 497 ASP A N 1
ATOM 3973 C CA . ASP A 1 497 ? 33.511 2.306 23.763 1.00 60.81 497 ASP A CA 1
ATOM 3974 C C . ASP A 1 497 ? 32.349 1.296 23.677 1.00 60.81 497 ASP A C 1
ATOM 3976 O O . ASP A 1 497 ? 32.541 0.111 23.378 1.00 60.81 497 ASP A O 1
ATOM 3980 N N . ASN A 1 498 ? 31.115 1.749 23.921 1.00 63.62 498 ASN A N 1
ATOM 3981 C CA . ASN A 1 498 ? 29.926 0.911 23.777 1.00 63.62 498 ASN A CA 1
ATOM 3982 C C . ASN A 1 498 ? 29.528 0.690 22.311 1.00 63.62 498 ASN A C 1
ATOM 3984 O O . ASN A 1 498 ? 29.089 -0.413 21.975 1.00 63.62 498 ASN A O 1
ATOM 3988 N N . ASN A 1 499 ? 29.733 1.673 21.429 1.00 61.75 499 ASN A N 1
ATOM 3989 C CA . ASN A 1 499 ? 29.513 1.509 19.990 1.00 61.75 499 ASN A CA 1
ATOM 3990 C C . ASN A 1 499 ? 30.521 0.534 19.365 1.00 61.75 499 ASN A C 1
ATOM 3992 O O . ASN A 1 499 ? 30.117 -0.317 18.573 1.00 61.75 499 ASN A O 1
ATOM 3996 N N . ASP A 1 500 ? 31.782 0.547 19.797 1.00 68.56 500 ASP A N 1
ATOM 3997 C CA . ASP A 1 500 ? 32.805 -0.400 19.329 1.00 68.56 500 ASP A CA 1
ATOM 3998 C C . ASP A 1 500 ? 32.493 -1.847 19.740 1.00 68.56 500 ASP A C 1
ATOM 4000 O O . ASP A 1 500 ? 32.637 -2.790 18.951 1.00 68.56 500 ASP A O 1
ATOM 4004 N N . LYS A 1 501 ? 31.974 -2.042 20.960 1.00 72.25 501 LYS A N 1
ATOM 4005 C CA . LYS A 1 501 ? 31.465 -3.348 21.415 1.00 72.25 501 LYS A CA 1
ATOM 4006 C C . LYS A 1 501 ? 30.238 -3.796 20.621 1.00 72.25 501 LYS A C 1
ATOM 4008 O O . LYS A 1 501 ? 30.082 -4.993 20.374 1.00 72.25 501 LYS A O 1
ATOM 4013 N N . LEU A 1 502 ? 29.372 -2.865 20.223 1.00 67.81 502 LEU A N 1
ATOM 4014 C CA . LEU A 1 502 ? 28.154 -3.149 19.464 1.00 67.81 502 LEU A CA 1
ATOM 4015 C C . LEU A 1 502 ? 28.474 -3.518 18.008 1.00 67.81 502 LEU A C 1
ATOM 4017 O O . LEU A 1 502 ? 27.952 -4.511 17.504 1.00 67.81 502 LEU A O 1
ATOM 4021 N N . ILE A 1 503 ? 29.410 -2.803 17.379 1.00 66.50 503 ILE A N 1
ATOM 4022 C CA . ILE A 1 503 ? 29.952 -3.113 16.049 1.00 66.50 503 ILE A CA 1
ATOM 4023 C C . ILE A 1 503 ? 30.587 -4.510 16.044 1.00 66.50 503 ILE A C 1
ATOM 4025 O O . ILE A 1 503 ? 30.241 -5.328 15.189 1.00 66.50 503 ILE A O 1
ATOM 4029 N N . LYS A 1 504 ? 31.421 -4.844 17.042 1.00 76.00 504 LYS A N 1
ATOM 4030 C CA . LYS A 1 504 ? 32.005 -6.194 17.182 1.00 76.00 504 LYS A CA 1
ATOM 4031 C C . LYS A 1 504 ? 30.956 -7.292 17.362 1.00 76.00 504 LYS A C 1
ATOM 4033 O O . LYS A 1 504 ? 31.122 -8.378 16.817 1.00 76.00 504 LYS A O 1
ATOM 4038 N N . ARG A 1 505 ? 29.886 -7.032 18.121 1.00 76.12 505 ARG A N 1
ATOM 4039 C CA . ARG A 1 505 ? 28.845 -8.034 18.415 1.00 76.12 505 ARG A CA 1
ATOM 4040 C C . ARG A 1 505 ? 27.825 -8.233 17.298 1.00 76.12 505 ARG A C 1
ATOM 4042 O O . ARG A 1 505 ? 27.242 -9.308 17.235 1.00 76.12 505 ARG A O 1
ATOM 4049 N N . LEU A 1 506 ? 27.583 -7.232 16.453 1.00 65.06 506 LEU A N 1
ATOM 4050 C CA . LEU A 1 506 ? 26.555 -7.302 15.407 1.00 65.06 506 LEU A CA 1
ATOM 4051 C C . LEU A 1 506 ? 27.141 -7.440 14.007 1.00 65.06 506 LEU A C 1
ATOM 4053 O O . LEU A 1 506 ? 26.693 -8.293 13.246 1.00 65.06 506 LEU A O 1
ATOM 4057 N N . ILE A 1 507 ? 28.135 -6.629 13.649 1.00 71.69 507 ILE A N 1
ATOM 4058 C CA . ILE A 1 507 ? 28.591 -6.538 12.258 1.00 71.69 507 ILE A CA 1
ATOM 4059 C C . ILE A 1 507 ? 29.449 -7.749 11.885 1.00 71.69 507 ILE A C 1
ATOM 4061 O O . ILE A 1 507 ? 29.207 -8.356 10.843 1.00 71.69 507 ILE A O 1
ATOM 4065 N N . LEU A 1 508 ? 30.382 -8.162 12.751 1.00 77.50 508 LEU A N 1
ATOM 4066 C CA . LEU A 1 508 ? 31.264 -9.303 12.467 1.00 77.50 508 LEU A CA 1
ATOM 4067 C C . LEU A 1 508 ? 30.494 -10.629 12.293 1.00 77.50 508 LEU A C 1
ATOM 4069 O O . LEU A 1 508 ? 30.684 -11.270 11.259 1.00 77.50 508 LEU A O 1
ATOM 4073 N N . PRO A 1 509 ? 29.557 -11.015 13.187 1.00 82.25 509 PRO A N 1
ATOM 4074 C CA . PRO A 1 509 ? 28.792 -12.247 12.991 1.00 82.25 509 PRO A CA 1
ATOM 4075 C C . PRO A 1 509 ? 27.868 -12.197 11.769 1.00 82.25 509 PRO A C 1
ATOM 4077 O O . PRO A 1 509 ? 27.619 -13.225 11.145 1.00 82.25 509 PRO A O 1
ATOM 4080 N N . THR A 1 510 ? 27.371 -11.011 11.400 1.00 68.62 510 THR A N 1
ATOM 4081 C CA . THR A 1 510 ? 26.510 -10.843 10.218 1.00 68.62 510 THR A CA 1
ATOM 4082 C C . THR A 1 510 ? 27.304 -11.020 8.922 1.00 68.62 510 THR A C 1
ATOM 4084 O O . THR A 1 510 ? 26.810 -11.650 7.990 1.00 68.62 510 THR A O 1
ATOM 4087 N N . LEU A 1 511 ? 28.549 -10.534 8.867 1.00 74.31 511 LEU A N 1
ATOM 4088 C CA . LEU A 1 511 ? 29.451 -10.769 7.733 1.00 74.31 511 LEU A CA 1
ATOM 4089 C C . LEU A 1 511 ? 29.791 -12.258 7.572 1.00 74.31 511 LEU A C 1
ATOM 4091 O O . LEU A 1 511 ? 29.803 -12.758 6.446 1.00 74.31 511 LEU A O 1
ATOM 4095 N N . ASP A 1 512 ? 29.991 -12.980 8.678 1.00 77.19 512 ASP A N 1
ATOM 4096 C CA . ASP A 1 512 ? 30.215 -14.432 8.657 1.00 77.19 512 ASP A CA 1
ATOM 4097 C C . ASP A 1 512 ? 28.963 -15.186 8.165 1.00 77.19 512 ASP A C 1
ATOM 4099 O O . ASP A 1 512 ? 29.063 -16.114 7.360 1.00 77.19 512 ASP A O 1
ATOM 4103 N N . LEU A 1 513 ? 27.768 -14.748 8.574 1.00 79.00 513 LEU A N 1
ATOM 4104 C CA . LEU A 1 513 ? 26.491 -15.304 8.112 1.00 79.00 513 LEU A CA 1
ATOM 4105 C C . LEU A 1 513 ? 26.264 -15.078 6.611 1.00 79.00 513 LEU A C 1
ATOM 4107 O O . LEU A 1 513 ? 25.866 -16.007 5.911 1.00 79.00 513 LEU A O 1
ATOM 4111 N N . ILE A 1 514 ? 26.561 -13.876 6.107 1.00 69.31 514 ILE A N 1
ATOM 4112 C CA . ILE A 1 514 ? 26.458 -13.534 4.679 1.00 69.31 514 ILE A CA 1
ATOM 4113 C C . ILE A 1 514 ? 27.450 -14.361 3.854 1.00 69.31 514 ILE A C 1
ATOM 4115 O O . ILE A 1 514 ? 27.075 -14.922 2.826 1.00 69.31 514 ILE A O 1
ATOM 4119 N N . SER A 1 515 ? 28.694 -14.480 4.324 1.00 78.50 515 SER A N 1
ATOM 4120 C CA . SER A 1 515 ? 29.730 -15.298 3.685 1.00 78.50 515 SER A CA 1
ATOM 4121 C C . SER A 1 515 ? 29.299 -16.767 3.583 1.00 78.50 515 SER A C 1
ATOM 4123 O O . SER A 1 515 ? 29.315 -17.351 2.499 1.00 78.50 515 SER A O 1
ATOM 4125 N N . ASN A 1 516 ? 28.810 -17.348 4.682 1.00 79.44 516 ASN A N 1
ATOM 4126 C CA . ASN A 1 516 ? 28.356 -18.740 4.716 1.00 79.44 516 ASN A CA 1
ATOM 4127 C C . ASN A 1 516 ? 27.096 -18.976 3.867 1.00 79.44 516 ASN A C 1
ATOM 4129 O O . ASN A 1 516 ? 26.999 -19.994 3.181 1.00 79.44 516 ASN A O 1
ATOM 4133 N N . PHE A 1 517 ? 26.151 -18.033 3.864 1.00 77.88 517 PHE A N 1
ATOM 4134 C CA . PHE A 1 517 ? 24.943 -18.105 3.040 1.00 77.88 517 PHE A CA 1
ATOM 4135 C C . PHE A 1 517 ? 25.269 -18.095 1.541 1.00 77.88 517 PHE A C 1
ATOM 4137 O O . PHE A 1 517 ? 24.679 -18.855 0.774 1.00 77.88 517 PHE A O 1
ATOM 4144 N N . LEU A 1 518 ? 26.238 -17.282 1.114 1.00 68.12 518 LEU A N 1
ATOM 4145 C CA . LEU A 1 518 ? 26.658 -17.210 -0.288 1.00 68.12 518 LEU A CA 1
ATOM 4146 C C . LEU A 1 518 ? 27.381 -18.479 -0.755 1.00 68.12 518 LEU A C 1
ATOM 4148 O O . LEU A 1 518 ? 27.161 -18.920 -1.881 1.00 68.12 518 LEU A O 1
ATOM 4152 N N . VAL A 1 519 ? 28.169 -19.115 0.119 1.00 76.38 519 VAL A N 1
ATOM 4153 C CA . VAL A 1 519 ? 28.780 -20.428 -0.159 1.00 76.38 519 VAL A CA 1
ATOM 4154 C C . VAL A 1 519 ? 27.710 -21.518 -0.300 1.00 76.38 519 VAL A C 1
ATOM 4156 O O . VAL A 1 519 ? 27.806 -22.364 -1.186 1.00 76.38 519 VAL A O 1
ATOM 4159 N N . GLN A 1 520 ? 26.666 -21.492 0.534 1.00 79.69 520 GLN A N 1
ATOM 4160 C CA . GLN A 1 520 ? 25.593 -22.493 0.498 1.00 79.69 520 GLN A CA 1
ATOM 4161 C C . GLN A 1 520 ? 24.627 -22.323 -0.680 1.00 79.69 520 GLN A C 1
ATOM 4163 O O . GLN A 1 520 ? 24.140 -23.312 -1.223 1.00 79.69 520 GLN A O 1
ATOM 4168 N N . THR A 1 521 ? 24.329 -21.087 -1.079 1.00 75.12 521 THR A N 1
ATOM 4169 C CA . THR A 1 521 ? 23.323 -20.806 -2.118 1.00 75.12 521 THR A CA 1
ATOM 4170 C C . THR A 1 521 ? 23.841 -20.966 -3.541 1.00 75.12 521 THR A C 1
ATOM 4172 O O . THR A 1 521 ? 23.032 -21.038 -4.466 1.00 75.12 521 THR A O 1
ATOM 4175 N N . ASN A 1 522 ? 25.159 -21.060 -3.739 1.00 68.19 522 ASN A N 1
ATOM 4176 C CA . ASN A 1 522 ? 25.749 -21.103 -5.075 1.00 68.19 522 ASN A CA 1
ATOM 4177 C C . ASN A 1 522 ? 26.810 -22.212 -5.243 1.00 68.19 522 ASN A C 1
ATOM 4179 O O . ASN A 1 522 ? 27.957 -21.928 -5.589 1.00 68.19 522 ASN A O 1
ATOM 4183 N N . PRO A 1 523 ? 26.446 -23.500 -5.066 1.00 68.88 523 PRO A N 1
ATOM 4184 C CA . PRO A 1 523 ? 27.394 -24.622 -5.118 1.00 68.88 523 PRO A CA 1
ATOM 4185 C C . PRO A 1 523 ? 28.028 -24.844 -6.504 1.00 68.88 523 PRO A C 1
ATOM 4187 O O . PRO A 1 523 ? 28.965 -25.625 -6.630 1.00 68.88 523 PRO A O 1
ATOM 4190 N N . LYS A 1 524 ? 27.517 -24.174 -7.547 1.00 70.38 524 LYS A N 1
ATOM 4191 C CA . LYS A 1 524 ? 28.020 -24.235 -8.929 1.00 70.38 524 LYS A CA 1
ATOM 4192 C C . LYS A 1 524 ? 28.790 -22.983 -9.362 1.00 70.38 524 LYS A C 1
ATOM 4194 O O . LYS A 1 524 ? 29.265 -22.943 -10.494 1.00 70.38 524 LYS A O 1
ATOM 4199 N N . ALA A 1 525 ? 28.896 -21.960 -8.510 1.00 66.31 525 ALA A N 1
ATOM 4200 C CA . ALA A 1 525 ? 29.700 -20.788 -8.826 1.00 66.31 525 ALA A CA 1
ATOM 4201 C C . ALA A 1 525 ? 31.170 -21.214 -8.945 1.00 66.31 525 ALA A C 1
ATOM 4203 O O . ALA A 1 525 ? 31.728 -21.822 -8.033 1.00 66.31 525 ALA A O 1
ATOM 4204 N N . THR A 1 526 ? 31.783 -20.924 -10.093 1.00 58.31 526 THR A N 1
ATOM 4205 C CA . THR A 1 526 ? 33.203 -21.178 -10.363 1.00 58.31 526 THR A CA 1
ATOM 4206 C C . THR A 1 526 ? 34.055 -20.669 -9.204 1.00 58.31 526 THR A C 1
ATOM 4208 O O . THR A 1 526 ? 33.883 -19.520 -8.788 1.00 58.31 526 THR A O 1
ATOM 4211 N N . GLY A 1 527 ? 34.969 -21.512 -8.707 1.00 70.25 527 GLY A N 1
ATOM 4212 C CA . GLY A 1 527 ? 35.720 -21.286 -7.465 1.00 70.25 527 GLY A CA 1
ATOM 4213 C C . GLY A 1 527 ? 36.319 -19.885 -7.321 1.00 70.25 527 GLY A C 1
ATOM 4214 O O . GLY A 1 527 ? 36.316 -19.357 -6.217 1.00 70.25 527 GLY A O 1
ATOM 4215 N N . ASN A 1 528 ? 36.713 -19.253 -8.432 1.00 71.50 528 ASN A N 1
ATOM 4216 C CA . ASN A 1 528 ? 37.324 -17.922 -8.474 1.00 71.50 528 ASN A CA 1
ATOM 4217 C C . ASN A 1 528 ? 36.428 -16.787 -7.941 1.00 71.50 528 ASN A C 1
ATOM 4219 O O . ASN A 1 528 ? 36.917 -15.894 -7.258 1.00 71.50 528 ASN A O 1
ATOM 4223 N N . VAL A 1 529 ? 35.114 -16.813 -8.195 1.00 70.31 529 VAL A N 1
ATOM 4224 C CA . VAL A 1 529 ? 34.210 -15.728 -7.749 1.00 70.31 529 VAL A CA 1
ATOM 4225 C C . VAL A 1 529 ? 33.953 -15.821 -6.244 1.00 70.31 529 VAL A C 1
ATOM 4227 O O . VAL A 1 529 ? 33.903 -14.814 -5.538 1.00 70.31 529 VAL A O 1
ATOM 4230 N N . VAL A 1 530 ? 33.824 -17.047 -5.733 1.00 75.88 530 VAL A N 1
ATOM 4231 C CA . VAL A 1 530 ? 33.613 -17.303 -4.304 1.00 75.88 530 VAL A CA 1
ATOM 4232 C C . VAL A 1 530 ? 34.885 -16.997 -3.510 1.00 75.88 530 VAL A C 1
ATOM 4234 O O . VAL A 1 530 ? 34.798 -16.408 -2.431 1.00 75.88 530 VAL A O 1
ATOM 4237 N N . THR A 1 531 ? 36.068 -17.343 -4.031 1.00 78.44 531 THR A N 1
ATOM 4238 C CA . THR A 1 531 ? 37.346 -17.011 -3.384 1.00 78.44 531 THR A CA 1
ATOM 4239 C C . THR A 1 531 ? 37.619 -15.513 -3.382 1.00 78.44 531 THR A C 1
ATOM 4241 O O . THR A 1 531 ? 38.038 -14.989 -2.349 1.00 78.44 531 THR A O 1
ATOM 4244 N N . GLU A 1 532 ? 37.324 -14.800 -4.468 1.00 83.00 532 GLU A N 1
ATOM 4245 C CA . GLU A 1 532 ? 37.515 -13.350 -4.537 1.00 83.00 532 GLU A CA 1
ATOM 4246 C C . GLU A 1 532 ? 36.567 -12.592 -3.601 1.00 83.00 532 GLU A C 1
ATOM 4248 O O . GLU A 1 532 ? 36.996 -11.721 -2.841 1.00 83.00 532 GLU A O 1
ATOM 4253 N N . PHE A 1 533 ? 35.293 -12.981 -3.550 1.00 75.81 533 PHE A N 1
ATOM 4254 C CA . PHE A 1 533 ? 34.336 -12.382 -2.622 1.00 75.81 533 PHE A CA 1
ATOM 4255 C C . PHE A 1 533 ? 34.698 -12.661 -1.152 1.00 75.81 533 PHE A C 1
ATOM 4257 O O . PHE A 1 533 ? 34.626 -11.769 -0.301 1.00 75.81 533 PHE A O 1
ATOM 4264 N N . LYS A 1 534 ? 35.162 -13.880 -0.847 1.00 81.50 534 LYS A N 1
ATOM 4265 C CA . LYS A 1 534 ? 35.662 -14.244 0.487 1.00 81.50 534 LYS A CA 1
ATOM 4266 C C . LYS A 1 534 ? 36.897 -13.423 0.870 1.00 81.50 534 LYS A C 1
ATOM 4268 O O . LYS A 1 534 ? 36.979 -12.965 2.009 1.00 81.50 534 LYS A O 1
ATOM 4273 N N . SER A 1 535 ? 37.807 -13.191 -0.076 1.00 86.12 535 SER A N 1
ATOM 4274 C CA . SER A 1 535 ? 38.980 -12.327 0.103 1.00 86.12 535 SER A CA 1
ATOM 4275 C C . SER A 1 535 ? 38.574 -10.881 0.418 1.00 86.12 535 SER A C 1
ATOM 4277 O O . SER A 1 535 ? 39.018 -10.315 1.416 1.00 86.12 535 SER A O 1
ATOM 4279 N N . GLN A 1 536 ? 37.630 -10.308 -0.336 1.00 83.19 536 GLN A N 1
ATOM 4280 C CA . GLN A 1 536 ? 37.110 -8.953 -0.098 1.00 83.19 536 GLN A CA 1
ATOM 4281 C C . GLN A 1 536 ? 36.474 -8.801 1.293 1.00 83.19 536 GLN A C 1
ATOM 4283 O O . GLN A 1 536 ? 36.748 -7.827 1.996 1.00 83.19 536 GLN A O 1
ATOM 4288 N N . ILE A 1 537 ? 35.671 -9.776 1.739 1.00 80.94 537 ILE A N 1
ATOM 4289 C CA . ILE A 1 537 ? 35.100 -9.765 3.096 1.00 80.94 537 ILE A CA 1
ATOM 4290 C C . ILE A 1 537 ? 36.203 -9.823 4.159 1.00 80.94 537 ILE A C 1
ATOM 4292 O O . ILE A 1 537 ? 36.127 -9.093 5.149 1.00 80.94 537 ILE A O 1
ATOM 4296 N N . GLN A 1 538 ? 37.239 -10.643 3.964 1.00 85.50 538 GLN A N 1
ATOM 4297 C CA . GLN A 1 538 ? 38.364 -10.734 4.900 1.00 85.50 538 GLN A CA 1
ATOM 4298 C C . GLN A 1 538 ? 39.168 -9.430 4.977 1.00 85.50 538 GLN A C 1
ATOM 4300 O O . GLN A 1 538 ? 39.518 -9.003 6.077 1.00 85.50 538 GLN A O 1
ATOM 4305 N N . ILE A 1 539 ? 39.387 -8.748 3.850 1.00 86.31 539 ILE A N 1
ATOM 4306 C CA . ILE A 1 539 ? 40.052 -7.436 3.810 1.00 86.31 539 ILE A CA 1
ATOM 4307 C C . ILE A 1 539 ? 39.221 -6.389 4.563 1.00 86.31 539 ILE A C 1
ATOM 4309 O O . ILE A 1 539 ? 39.744 -5.667 5.413 1.00 86.31 539 ILE A O 1
ATOM 4313 N N . LYS A 1 540 ? 37.907 -6.320 4.313 1.00 84.88 540 LYS A N 1
ATOM 4314 C CA . LYS A 1 540 ? 37.015 -5.378 5.014 1.00 84.88 540 LYS A CA 1
ATOM 4315 C C . LYS A 1 540 ? 36.912 -5.684 6.508 1.00 84.88 540 LYS A C 1
ATOM 4317 O O . LYS A 1 540 ? 36.871 -4.755 7.308 1.00 84.88 540 LYS A O 1
ATOM 4322 N N . ARG A 1 541 ? 36.943 -6.962 6.893 1.00 83.94 541 ARG A N 1
ATOM 4323 C CA . ARG A 1 541 ? 37.030 -7.393 8.294 1.00 83.94 541 ARG A CA 1
ATOM 4324 C C . ARG A 1 541 ? 38.322 -6.913 8.950 1.00 83.94 541 ARG A C 1
ATOM 4326 O O . ARG A 1 541 ? 38.254 -6.300 10.008 1.00 83.94 541 ARG A O 1
ATOM 4333 N N . ALA A 1 542 ? 39.468 -7.127 8.306 1.00 85.19 542 ALA A N 1
ATOM 4334 C CA . ALA A 1 542 ? 40.760 -6.679 8.820 1.00 85.19 542 ALA A CA 1
ATOM 4335 C C . ALA A 1 542 ? 40.812 -5.152 8.992 1.00 85.19 542 ALA A C 1
ATOM 4337 O O . ALA A 1 542 ? 41.332 -4.668 9.994 1.00 85.19 542 ALA A O 1
ATOM 4338 N N . LEU A 1 543 ? 40.213 -4.393 8.068 1.00 80.31 543 LEU A N 1
ATOM 4339 C CA . LEU A 1 543 ? 40.080 -2.937 8.182 1.00 80.31 543 LEU A CA 1
ATOM 4340 C C . LEU A 1 543 ? 39.206 -2.524 9.372 1.00 80.31 543 LEU A C 1
ATOM 4342 O O . LEU A 1 543 ? 39.585 -1.635 10.128 1.00 80.31 543 LEU A O 1
ATOM 4346 N N . ILE A 1 544 ? 38.063 -3.185 9.575 1.00 79.06 544 ILE A N 1
ATOM 4347 C CA . ILE A 1 544 ? 37.196 -2.940 10.737 1.00 79.06 544 ILE A CA 1
ATOM 4348 C C . ILE A 1 544 ? 37.947 -3.259 12.039 1.00 79.06 544 ILE A C 1
ATOM 4350 O O . ILE A 1 544 ? 37.906 -2.465 12.976 1.00 79.06 544 ILE A O 1
ATOM 4354 N N . ASP A 1 545 ? 38.695 -4.362 12.093 1.00 81.75 545 ASP A N 1
ATOM 4355 C CA . ASP A 1 545 ? 39.501 -4.730 13.263 1.00 81.75 545 ASP A CA 1
ATOM 4356 C C . ASP A 1 545 ? 40.655 -3.739 13.519 1.00 81.75 545 ASP A C 1
ATOM 4358 O O . ASP A 1 545 ? 40.959 -3.427 14.675 1.00 81.75 545 ASP A O 1
ATOM 4362 N N . GLN A 1 546 ? 41.275 -3.184 12.471 1.00 85.12 546 GLN A N 1
ATOM 4363 C CA . GLN A 1 546 ? 42.280 -2.119 12.590 1.00 85.12 546 GLN A CA 1
ATOM 4364 C C . GLN A 1 546 ? 41.678 -0.816 13.129 1.00 85.12 546 GLN A C 1
ATOM 4366 O O . GLN A 1 546 ? 42.240 -0.230 14.053 1.00 85.12 546 GLN A O 1
ATOM 4371 N N . ILE A 1 547 ? 40.508 -0.414 12.623 1.00 77.69 547 ILE A N 1
ATOM 4372 C CA . ILE A 1 547 ? 39.781 0.776 13.086 1.00 77.69 547 ILE A CA 1
ATOM 4373 C C . ILE A 1 547 ? 39.406 0.628 14.565 1.00 77.69 547 ILE A C 1
ATOM 4375 O O . ILE A 1 547 ? 39.683 1.522 15.359 1.00 77.69 547 ILE A O 1
ATOM 4379 N N . ILE A 1 548 ? 38.856 -0.524 14.962 1.00 80.62 548 ILE A N 1
ATOM 4380 C CA . ILE A 1 548 ? 38.430 -0.765 16.350 1.00 80.62 548 ILE A CA 1
ATOM 4381 C C . ILE A 1 548 ? 39.626 -0.925 17.301 1.00 80.62 548 ILE A C 1
ATOM 4383 O O . ILE A 1 548 ? 39.512 -0.666 18.495 1.00 80.62 548 ILE A O 1
ATOM 4387 N N . SER A 1 549 ? 40.788 -1.358 16.808 1.00 83.75 549 SER A N 1
ATOM 4388 C CA . SER A 1 549 ? 42.012 -1.424 17.621 1.00 83.75 549 SER A CA 1
ATOM 4389 C C . SER A 1 549 ? 42.769 -0.095 17.699 1.00 83.75 549 SER A C 1
ATOM 4391 O O . SER A 1 549 ? 43.833 -0.048 18.316 1.00 83.75 549 SER A O 1
ATOM 4393 N N . GLY A 1 550 ? 42.249 0.977 17.087 1.00 84.81 550 GLY A N 1
ATOM 4394 C CA . GLY A 1 550 ? 42.906 2.283 17.046 1.00 84.81 550 GLY A CA 1
ATOM 4395 C C . GLY A 1 550 ? 44.218 2.282 16.254 1.00 84.81 550 GLY A C 1
ATOM 4396 O O . GLY A 1 550 ? 45.023 3.203 16.393 1.00 84.81 550 GLY A O 1
ATOM 4397 N N . LYS A 1 551 ? 44.468 1.251 15.435 1.00 84.50 551 LYS A N 1
ATOM 4398 C CA . LYS A 1 551 ? 45.651 1.184 14.575 1.00 84.50 551 LYS A CA 1
ATOM 4399 C C . LYS A 1 551 ? 45.441 2.082 13.361 1.00 84.50 551 LYS A C 1
ATOM 4401 O O . LYS A 1 551 ? 44.374 2.092 12.752 1.00 84.50 551 LYS A O 1
ATOM 4406 N N . LYS A 1 552 ? 46.480 2.837 12.999 1.00 72.75 552 LYS A N 1
ATOM 4407 C CA . LYS A 1 552 ? 46.467 3.699 11.814 1.00 72.75 552 LYS A CA 1
ATOM 4408 C C . LYS A 1 552 ? 46.278 2.815 10.577 1.00 72.75 552 LYS A C 1
ATOM 4410 O O . LYS A 1 552 ? 47.105 1.943 10.326 1.00 72.75 552 LYS A O 1
ATOM 4415 N N . VAL A 1 553 ? 45.183 3.020 9.847 1.00 75.69 553 VAL A N 1
ATOM 4416 C CA . VAL A 1 553 ? 44.877 2.263 8.627 1.00 75.69 553 VAL A CA 1
ATOM 4417 C C . VAL A 1 553 ? 45.865 2.683 7.540 1.00 75.69 553 VAL A C 1
ATOM 4419 O O . VAL A 1 553 ? 45.805 3.808 7.047 1.00 75.69 553 VAL A O 1
ATOM 4422 N N . THR A 1 554 ? 46.792 1.799 7.189 1.00 64.50 554 THR A N 1
ATOM 4423 C CA . THR A 1 554 ? 47.569 1.888 5.946 1.00 64.50 554 THR A CA 1
ATOM 4424 C C . THR A 1 554 ? 46.775 1.174 4.862 1.00 64.50 554 THR A C 1
ATOM 4426 O O . THR A 1 554 ? 46.585 -0.040 4.959 1.00 64.50 554 THR A O 1
ATOM 4429 N N . LEU A 1 555 ? 46.248 1.952 3.912 1.00 53.75 555 LEU A N 1
ATOM 4430 C CA . LEU A 1 555 ? 45.523 1.458 2.739 1.00 53.75 555 LEU A CA 1
ATOM 4431 C C . LEU A 1 555 ? 46.453 0.758 1.751 1.00 53.75 555 LEU A C 1
ATOM 4433 O O . LEU A 1 555 ? 47.590 1.257 1.583 1.00 53.75 555 LEU A O 1
#

Secondary structure (DSSP, 8-state):
-HHHHHHHHGGG------S-HHHHHHHHHHHHHHHHHHHHHHHHHHHHHHHHHHHHHHHHHHHHHHHHTSTTTTT-HHHHHHHHHHHHHHHHIIIIIHHHHHHHHH----GGGSSHHHHHHHHHHHHHHHHHHHHHHHHHHHHHHHHHS-TT-GGGGGGSGGGHHHHHHHHHHHHHHHHHHHHHTEEEETTTEEEESSHHHHHHHHIIIIIIIHHHHHHHHHHHHHHHHHHHHHHS-STT--HHHHHHHHHHHHHHHHHHHHHHHHHHHHHHHHHHHHGGGT--SHHHHHHHHHHHHHHHHHHHHHHHHHHHHHHHH-HHHHHHHHHHHHHHHHHHHHHHHHHH-PEEPTTT--EES-TTS---------TTT--SS-TT-TT-HHHHHHHHHHHHHHHHT-S------------TTPPPPPPPPPPP--TT-HHHHHHHHHHHHHHHHHHHHHHHHHHHHHHHHHHHHHHHHHHHHHHHHHHHHHH-TT-SSHHHHHHHHHHHHHHHHHHHHHHHHHHHH-TTS-HHHHHHHHHHHHHHHHHHHHHHTT-----

Sequence (555 aa):
MYTEQVSLFYKQIPKMVFNNITTTVELMQTSKSLSDTLNLISQNILIYLPLVFFLFGLIGFIGNVFTYLQPQLRSNTCCIYLLCGSFIDIVNLSINSFPTFLAAKSGITIPWYLSSALCKFYIFILVFLPHLSLNFLCMAIIDRFAITCDHTSSIRRITQLRKVPWMIGLAVLTSGLFSLCGALDYDLMYGYLCISTQPMATSISYIVLIGLISPITMIIFVLLTYRNVRRSRRRVGEVGRTRGQNLRNQFIVTIFAQVLITTFIALQWIITYTYFTFAPIYTETPVQVSIIIFVFGLSSNFYFLNNVKAFYISILTSRVFRKAFIGGMRNLFRHYIRQQVNVSVSTSCRTCGINCPDLRQHTCSNEIKCVHCGGSHASNSLRCAVVKDYRAALTKKLLSTNTPANKNFNYVHDPAFYPSLQLPQGTTLPSSYAASNQKIEELLSGMNEMKFMLNRLCSKENEFNEFMTSKNKNDELMLEKIERIITNDKITKEACDNNDKLIKRLILPTLDLISNFLVQTNPKATGNVVTEFKSQIQIKRALIDQIISGKKVTL

Radius of gyration: 34.63 Å; chains: 1; bounding box: 92×86×94 Å

InterPro domains:
  IPR017452 GPCR, rhodopsin-like, 7TM [PS50262] (60-314)

Organism: NCBI:txid433720

pLDDT: mean 83.15, std 16.78, range [32.34, 98.44]

Foldseek 3Di:
DVVVVVVVVVPDDDDDDDPPPPVVVVVVVVLVVLLVVLLVVLL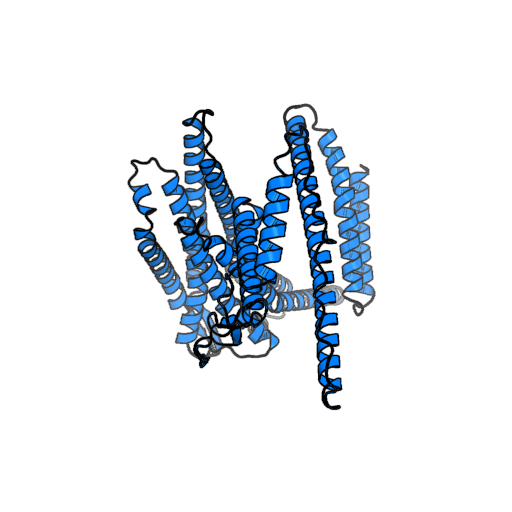VCLQVLLVVLLVLLVVLLVLLCLQCPPPVNVQFLLSVLLNVLSVLLNVLSVLPRVVSNCCSPVVDDDCCLQAFVSVLVSQLSNQLSLQLSLLSLLVSLQLLLLVLDDPPDPSVVCRDPVNSVVSSVVSNVVSNVLSNVLSVQWGRPPSGDIDGVCLPVSLVSCCVPVNPPSLVSLVVSLVSSVVSLVVVVVVDPPPDPDPVNVQSVLVSQLSVVLSVLLNVLSNLLSVLSVCLSPVVVPDDDSSVVSVSSSSNSVSVSSNSVNSNCSSVSSCVRHPSSVVSSVVSVVVVVVVVVVVVVLQPQQDQDQAQRDRHNDPVPDDDPNQRAQVPPRDRDHVCDPVDPVNVVVVVVVVVVVVVVPDPDDDDDDDDDDPPDDPDDDDDDDDDDDPPCPVVVVVVVVVVVVVVVVVVVVVVVVVVVVVVVVVVVVVVVVVVVVVVVVVVVVVDPPDPPVVVVVVLVVCVVPVVVVLVVVLVVVCVVCVPPDPVVNVVVVVVSVVVVVVSVCVSVVHDDDD